Protein AF-A0A968T607-F1 (afdb_monomer_lite)

Foldseek 3Di:
DDDQPQDDPPDDDDDPPPPPAPRDGADPVQQCCLCRCVVPVPDPGSHHNNVVPDDDDDADALQLKFAADDAQDWDDAPNDTDGDDSVQRSQQADALQVLLLVLVVVCVVDVVQCVPVPVVSSVVSSCNHGIDRVVVVVVDDAAQQAPVGSNWHWDDDPLEIETHDQLYWGWAFLDPDRDDPPPPHAREHQWWHDQVCQLPPSRYSQHGAGHADQFPPHSNVVSVLVVLPDPSNLRRQAYEYEHAADCWFQFDRDLNASAFKWKWWWWADPNDIDIDIDTPPDHSVCCVPPPNVRSVVVTTRIITIARANVRRRCVPPVVVSCVVSQHQEYEYERRLKWWWFDDPNHIYTYQHVALAAQDGWAQDPVRDIDAHDPSNVNLVVLLPDPNRPYPCLSPPRGGTSVPTDIDFFDAAACCCPPVVVVDGDRMDGHNQKHKDWDQDSVQQKIWMWIDGNVCNVDDIDTGHMDGTWGWKAWPDDQADDADEAQDKDKDATAIDTPPGWFKDWPDWDDQPQWDAGRRRITIGHHHDFDKTWTKMWIGPPRPDTDIHIHIHGYDHDPPPDPPDD

pLDDT: mean 85.96, std 15.02, range [25.03, 98.62]

Radius of gyration: 29.86 Å; chains: 1; bounding box: 103×59×88 Å

Structure (mmCIF, N/CA/C/O backbone):
data_AF-A0A968T607-F1
#
_entry.id   AF-A0A968T607-F1
#
loop_
_atom_site.group_PDB
_atom_site.id
_atom_site.type_symbol
_atom_site.label_atom_id
_atom_site.label_alt_id
_atom_site.label_comp_id
_atom_site.label_asym_id
_atom_site.label_entity_id
_atom_site.label_seq_id
_atom_site.pdbx_PDB_ins_code
_atom_site.Cartn_x
_atom_site.Cartn_y
_atom_site.Cartn_z
_atom_site.occupancy
_atom_site.B_iso_or_equiv
_atom_site.auth_seq_id
_atom_site.auth_comp_id
_atom_site.auth_asym_id
_atom_site.auth_atom_id
_atom_site.pdbx_PDB_model_num
ATOM 1 N N . MET A 1 1 ? -4.717 -10.203 -5.767 1.00 29.84 1 MET A N 1
ATOM 2 C CA . MET A 1 1 ? -3.403 -10.622 -6.306 1.00 29.84 1 MET A CA 1
ATOM 3 C C . MET A 1 1 ? -3.605 -11.667 -7.392 1.00 29.84 1 MET A C 1
ATOM 5 O O . MET A 1 1 ? -3.948 -12.802 -7.073 1.00 29.84 1 MET A O 1
ATOM 9 N N . VAL A 1 2 ? -3.420 -11.298 -8.662 1.00 25.03 2 VAL A N 1
ATOM 10 C CA . VAL A 1 2 ? -3.360 -12.258 -9.770 1.00 25.03 2 VAL A CA 1
ATOM 11 C C . VAL A 1 2 ? -1.890 -12.574 -10.032 1.00 25.03 2 VAL A C 1
ATOM 13 O O . VAL A 1 2 ? -1.210 -11.943 -10.828 1.00 25.03 2 VAL A O 1
ATOM 16 N N . ARG A 1 3 ? -1.388 -13.616 -9.372 1.00 30.88 3 ARG A N 1
ATOM 17 C CA . ARG A 1 3 ? -0.369 -14.464 -9.985 1.00 30.88 3 ARG A CA 1
ATOM 18 C C . ARG A 1 3 ? -0.919 -15.877 -9.989 1.00 30.88 3 ARG A C 1
ATOM 20 O O . ARG A 1 3 ? -0.942 -16.562 -8.972 1.00 30.88 3 ARG A O 1
ATOM 27 N N . SER A 1 4 ? -1.316 -16.320 -11.183 1.00 29.36 4 SER A N 1
ATOM 28 C CA . SER A 1 4 ? -1.053 -17.699 -11.573 1.00 29.36 4 SER A CA 1
ATOM 29 C C . SER A 1 4 ? 0.402 -17.951 -11.217 1.00 29.36 4 SER A C 1
ATOM 31 O O . SER A 1 4 ? 1.300 -17.241 -11.679 1.00 29.36 4 SER A O 1
ATOM 33 N N . LEU A 1 5 ? 0.640 -18.956 -10.385 1.00 33.62 5 LEU A N 1
ATOM 34 C CA . LEU A 1 5 ? 1.937 -19.594 -10.293 1.00 33.62 5 LEU A CA 1
ATOM 35 C C . LEU A 1 5 ? 2.417 -19.728 -11.785 1.00 33.62 5 LEU A C 1
ATOM 37 O O . LEU A 1 5 ? 1.663 -20.263 -12.595 1.00 33.62 5 LEU A O 1
ATOM 41 N N . ARG A 1 6 ? 3.603 -19.228 -12.196 1.00 35.88 6 ARG A N 1
ATOM 42 C CA . ARG A 1 6 ? 4.243 -19.493 -13.519 1.00 35.88 6 ARG A CA 1
ATOM 43 C C . ARG A 1 6 ? 5.500 -20.390 -13.453 1.00 35.88 6 ARG A C 1
ATOM 45 O O . ARG A 1 6 ? 6.348 -20.116 -12.607 1.00 35.88 6 ARG A O 1
ATOM 52 N N . PRO A 1 7 ? 5.644 -21.432 -14.303 1.00 30.81 7 PRO A N 1
ATOM 53 C CA . PRO A 1 7 ? 6.654 -22.486 -14.215 1.00 30.81 7 PRO A CA 1
ATOM 54 C C . PRO A 1 7 ? 7.932 -22.123 -14.964 1.00 30.81 7 PRO A C 1
ATOM 56 O O . PRO A 1 7 ? 8.036 -22.378 -16.155 1.00 30.81 7 PRO A O 1
ATOM 59 N N . ASP A 1 8 ? 8.927 -21.605 -14.254 1.00 31.36 8 ASP A N 1
ATOM 60 C CA . ASP A 1 8 ? 10.286 -21.476 -14.789 1.00 31.36 8 ASP A CA 1
ATOM 61 C C . ASP A 1 8 ? 11.364 -21.562 -13.696 1.00 31.36 8 ASP A C 1
ATOM 63 O O . ASP A 1 8 ? 12.337 -20.815 -13.662 1.00 31.36 8 ASP A O 1
ATOM 67 N N . LEU A 1 9 ? 11.243 -22.563 -12.823 1.00 35.50 9 LEU A N 1
ATOM 68 C CA . LEU A 1 9 ? 12.345 -23.001 -11.967 1.00 35.50 9 LEU A CA 1
ATOM 69 C C . LEU A 1 9 ? 12.848 -24.357 -12.454 1.00 35.50 9 LEU A C 1
ATOM 71 O O . LEU A 1 9 ? 12.684 -25.385 -11.802 1.00 35.50 9 LEU A O 1
ATOM 75 N N . ALA A 1 10 ? 13.506 -24.358 -13.613 1.00 28.97 10 ALA A N 1
ATOM 76 C CA . ALA A 1 10 ? 14.613 -25.285 -13.786 1.00 28.97 10 ALA A CA 1
ATOM 77 C C . ALA A 1 10 ? 15.692 -24.865 -12.771 1.00 28.97 10 ALA A C 1
ATOM 79 O O . ALA A 1 10 ? 16.461 -23.936 -13.030 1.00 28.97 10 ALA A O 1
ATOM 80 N N . GLY A 1 11 ? 15.662 -25.499 -11.593 1.00 36.22 11 GLY A N 1
ATOM 81 C CA . GLY A 1 11 ? 16.777 -25.504 -10.646 1.00 36.22 11 GLY A CA 1
ATOM 82 C C . GLY A 1 11 ? 16.642 -24.735 -9.328 1.00 36.22 11 GLY A C 1
ATOM 83 O O . GLY A 1 11 ? 17.678 -24.299 -8.841 1.00 36.22 11 GLY A O 1
ATOM 84 N N . GLU A 1 12 ? 15.463 -24.594 -8.706 1.00 33.41 12 GLU A N 1
ATOM 85 C CA . GLU A 1 12 ? 15.439 -24.204 -7.279 1.00 33.41 12 GLU A CA 1
ATOM 86 C C . GLU A 1 12 ? 15.572 -25.418 -6.341 1.00 33.41 12 GLU A C 1
ATOM 88 O O . GLU A 1 12 ? 15.037 -26.493 -6.640 1.00 33.41 12 GLU A O 1
ATOM 93 N N . PRO A 1 13 ? 16.303 -25.278 -5.219 1.00 31.61 13 PRO A N 1
ATOM 94 C CA . PRO A 1 13 ? 16.630 -26.370 -4.316 1.00 31.61 13 PRO A CA 1
ATOM 95 C C . PRO A 1 13 ? 15.407 -26.715 -3.469 1.00 31.61 13 PRO A C 1
ATOM 97 O O . PRO A 1 13 ? 14.919 -25.899 -2.694 1.00 31.61 13 PRO A O 1
ATOM 100 N N . GLY A 1 14 ? 14.918 -27.943 -3.599 1.00 35.34 14 GLY A N 1
ATOM 101 C CA . GLY A 1 14 ? 13.749 -28.376 -2.844 1.00 35.34 14 GLY A CA 1
ATOM 102 C C . GLY A 1 14 ? 13.061 -29.567 -3.480 1.00 35.34 14 GLY A C 1
ATOM 103 O O . GLY A 1 14 ? 11.925 -29.454 -3.927 1.00 35.34 14 GLY A O 1
ATOM 104 N N . ASP A 1 15 ? 13.773 -30.695 -3.453 1.00 38.53 15 ASP A N 1
ATOM 105 C CA . ASP A 1 15 ? 13.220 -32.047 -3.514 1.00 38.53 15 ASP A CA 1
ATOM 106 C C . ASP A 1 15 ? 12.751 -32.583 -4.895 1.00 38.53 15 ASP A C 1
ATOM 108 O O . ASP A 1 15 ? 11.680 -32.273 -5.414 1.00 38.53 15 ASP A O 1
ATOM 112 N N . GLY A 1 16 ? 13.549 -33.515 -5.437 1.00 37.28 16 GLY A N 1
ATOM 113 C CA . GLY A 1 16 ? 13.241 -34.356 -6.601 1.00 37.28 16 GLY A CA 1
ATOM 114 C C . GLY A 1 16 ? 12.185 -35.451 -6.372 1.00 37.28 16 GLY A C 1
ATOM 115 O O . GLY A 1 16 ? 12.131 -36.398 -7.154 1.00 37.28 16 GLY A O 1
ATOM 116 N N . THR A 1 17 ? 11.366 -35.359 -5.321 1.00 37.22 17 THR A N 1
ATOM 117 C CA . THR A 1 17 ? 10.239 -36.257 -5.023 1.00 37.22 17 THR A CA 1
ATOM 118 C C . THR A 1 17 ? 8.874 -35.641 -5.340 1.00 37.22 17 THR A C 1
ATOM 120 O O . THR A 1 17 ? 7.856 -36.333 -5.254 1.00 37.22 17 THR A O 1
ATOM 123 N N . ARG A 1 18 ? 8.818 -34.375 -5.787 1.00 43.75 18 ARG A N 1
ATOM 124 C CA . ARG A 1 18 ? 7.569 -33.792 -6.300 1.00 43.75 18 ARG A CA 1
ATOM 125 C C . ARG A 1 18 ? 7.134 -34.542 -7.572 1.00 43.75 18 ARG A C 1
ATOM 127 O O . ARG A 1 18 ? 7.951 -34.706 -8.480 1.00 43.75 18 ARG A O 1
ATOM 134 N N . PRO A 1 19 ? 5.869 -34.991 -7.682 1.00 40.38 19 PRO A N 1
ATOM 135 C CA . PRO A 1 19 ? 5.373 -35.574 -8.922 1.00 40.38 19 PRO A CA 1
ATOM 136 C C . PRO A 1 19 ? 5.531 -34.571 -10.070 1.00 40.38 19 PRO A C 1
ATOM 138 O O . PRO A 1 19 ? 5.229 -33.387 -9.911 1.00 40.38 19 PRO A O 1
ATOM 141 N N . LEU A 1 20 ? 6.005 -35.045 -11.225 1.00 41.53 20 LEU A N 1
ATOM 142 C CA . LEU A 1 20 ? 6.021 -34.283 -12.473 1.00 41.53 20 LEU A CA 1
ATOM 143 C C . LEU A 1 20 ? 4.572 -34.060 -12.928 1.00 41.53 20 LEU A C 1
ATOM 145 O O . LEU A 1 20 ? 4.046 -34.814 -13.743 1.00 41.53 20 LEU A O 1
ATOM 149 N N . TYR A 1 21 ? 3.899 -33.059 -12.369 1.00 47.34 21 TYR A N 1
ATOM 150 C CA . TYR A 1 21 ? 2.636 -32.580 -12.922 1.00 47.34 21 TYR A CA 1
ATOM 151 C C . TYR A 1 21 ? 2.928 -31.848 -14.240 1.00 47.34 21 TYR A C 1
ATOM 153 O O . TYR A 1 21 ? 3.997 -31.233 -14.359 1.00 47.34 21 TYR A O 1
ATOM 161 N N . PRO A 1 22 ? 2.034 -31.907 -15.246 1.00 43.34 22 PRO A N 1
ATOM 162 C CA . PRO A 1 22 ? 2.190 -31.085 -16.440 1.00 43.34 22 PRO A CA 1
ATOM 163 C C . PRO A 1 22 ? 2.416 -29.633 -16.012 1.00 43.34 22 PRO A C 1
ATOM 165 O O . PRO A 1 22 ? 1.826 -29.169 -15.038 1.00 43.34 22 PRO A O 1
ATOM 168 N N . GLY A 1 23 ? 3.300 -28.916 -16.712 1.00 45.03 23 GLY A N 1
ATOM 169 C CA . GLY A 1 23 ? 3.686 -27.530 -16.406 1.00 45.03 23 GLY A CA 1
ATOM 170 C C . GLY A 1 23 ? 2.541 -26.505 -16.458 1.00 45.03 23 GLY A C 1
ATOM 171 O O . GLY A 1 23 ? 2.789 -25.309 -16.523 1.00 45.03 23 GLY A O 1
ATOM 172 N N . THR A 1 24 ? 1.289 -26.945 -16.454 1.00 47.34 24 THR A N 1
ATOM 173 C CA . THR A 1 24 ? 0.078 -26.142 -16.374 1.00 47.34 24 THR A CA 1
ATOM 174 C C . THR A 1 24 ? -0.275 -25.935 -14.907 1.00 47.34 24 THR A C 1
ATOM 176 O O . THR A 1 24 ? -0.816 -26.804 -14.222 1.00 47.34 24 THR A O 1
ATOM 179 N N . ARG A 1 25 ? 0.123 -24.771 -14.404 1.00 54.94 25 ARG A N 1
ATOM 180 C CA . ARG A 1 25 ? -0.158 -24.325 -13.043 1.00 54.94 25 ARG A CA 1
ATOM 181 C C . ARG A 1 25 ? -1.608 -23.853 -12.904 1.00 54.94 25 ARG A C 1
ATOM 183 O O . ARG A 1 25 ? -2.248 -23.581 -13.924 1.00 54.94 25 ARG A O 1
ATOM 190 N N . PRO A 1 26 ? -2.115 -23.706 -11.665 1.00 57.00 26 PRO A N 1
ATOM 191 C CA . PRO A 1 26 ? -3.506 -23.380 -11.485 1.00 57.00 26 PRO A CA 1
ATOM 192 C C . PRO A 1 26 ? -3.903 -22.030 -12.053 1.00 57.00 26 PRO A C 1
ATOM 194 O O . PRO A 1 26 ? -3.500 -20.986 -11.544 1.00 57.00 26 PRO A O 1
ATOM 197 N N . ALA A 1 27 ? -4.709 -22.060 -13.118 1.00 63.91 27 ALA A N 1
ATOM 198 C CA . ALA A 1 27 ? -5.353 -20.870 -13.637 1.00 63.91 27 ALA A CA 1
ATOM 199 C C . ALA A 1 27 ? -6.160 -20.226 -12.498 1.00 63.91 27 ALA A C 1
ATOM 201 O O . ALA A 1 27 ? -6.890 -20.911 -11.769 1.00 63.91 27 ALA A O 1
ATOM 202 N N . PHE A 1 28 ? -5.989 -18.912 -12.335 1.00 74.38 28 PHE A N 1
ATOM 203 C CA . PHE A 1 28 ? -6.509 -18.144 -11.201 1.00 74.38 28 PHE A CA 1
ATOM 204 C C . PHE A 1 28 ? -8.009 -18.389 -10.975 1.00 74.38 28 PHE A C 1
ATOM 206 O O . PHE A 1 28 ? -8.411 -18.815 -9.893 1.00 74.38 28 PHE A O 1
ATOM 213 N N . PHE A 1 29 ? -8.825 -18.215 -12.019 1.00 80.69 29 PHE A N 1
ATOM 214 C CA . PHE A 1 29 ? -10.278 -18.370 -11.924 1.00 80.69 29 PHE A CA 1
ATOM 215 C C . PHE A 1 29 ? -10.718 -19.807 -11.602 1.00 80.69 29 PHE A C 1
ATOM 217 O O . PHE A 1 29 ? -11.399 -19.977 -10.594 1.00 80.69 29 PHE A O 1
ATOM 224 N N . PRO A 1 30 ? -10.282 -20.857 -12.327 1.00 80.81 30 PRO A N 1
ATOM 225 C CA . PRO A 1 30 ? -10.616 -22.238 -11.966 1.00 80.81 30 PRO A CA 1
ATOM 226 C C . PRO A 1 30 ? -10.260 -22.616 -10.522 1.00 80.81 30 PRO A C 1
ATOM 228 O O . PRO A 1 30 ? -11.023 -23.318 -9.858 1.00 80.81 30 PRO A O 1
ATOM 231 N N . SER A 1 31 ? -9.133 -22.105 -10.013 1.00 82.62 31 SER A N 1
ATOM 232 C CA . SER A 1 31 ? -8.699 -22.324 -8.626 1.00 82.62 31 SER A CA 1
ATOM 233 C C . SER A 1 31 ? -9.641 -21.671 -7.619 1.00 82.62 31 SER A C 1
ATOM 235 O O . SER A 1 31 ? -10.010 -22.300 -6.632 1.00 82.62 31 SER A O 1
ATOM 237 N N . MET A 1 32 ? -10.056 -20.431 -7.882 1.00 86.69 32 MET A N 1
ATOM 238 C CA . MET A 1 32 ? -10.972 -19.662 -7.032 1.00 86.69 32 MET A CA 1
ATOM 239 C C . MET A 1 32 ? -12.451 -20.038 -7.224 1.00 86.69 32 MET A C 1
ATOM 241 O O . MET A 1 32 ? -13.306 -19.563 -6.478 1.00 86.69 32 MET A O 1
ATOM 245 N N . GLN A 1 33 ? -12.771 -20.865 -8.221 1.00 88.12 33 GLN A N 1
ATOM 246 C CA . GLN A 1 33 ? -14.106 -21.430 -8.425 1.00 88.12 33 GLN A CA 1
ATOM 247 C C . GLN A 1 33 ? -14.272 -22.808 -7.779 1.00 88.12 33 GLN A C 1
ATOM 249 O O . GLN A 1 33 ? -15.402 -23.279 -7.685 1.00 88.12 33 GLN A O 1
ATOM 254 N N . GLY A 1 34 ? -13.186 -23.454 -7.337 1.00 87.50 34 GLY A N 1
ATOM 255 C CA . GLY A 1 34 ? -13.231 -24.834 -6.846 1.00 87.50 34 GLY A CA 1
ATOM 256 C C . GLY A 1 34 ? -13.350 -25.892 -7.948 1.00 87.50 34 GLY A C 1
ATOM 257 O O . GLY A 1 34 ? -13.681 -27.038 -7.651 1.00 87.50 34 GLY A O 1
ATOM 258 N N . ASN A 1 35 ? -13.055 -25.521 -9.198 1.00 87.25 35 ASN A N 1
ATOM 259 C CA . ASN A 1 35 ? -13.256 -26.360 -10.382 1.00 87.25 35 ASN A CA 1
ATOM 260 C C . ASN A 1 35 ? -11.935 -26.731 -11.072 1.00 87.25 35 ASN A C 1
ATOM 262 O O . ASN A 1 35 ? -11.908 -27.097 -12.245 1.00 87.25 35 ASN A O 1
ATOM 266 N N . TYR A 1 36 ? -10.806 -26.638 -10.371 1.00 80.69 36 TYR A N 1
ATOM 267 C CA . TYR A 1 36 ? -9.493 -26.851 -10.971 1.00 80.69 36 TYR A CA 1
ATOM 268 C C . TYR A 1 36 ? -9.324 -28.259 -11.561 1.00 80.69 36 TYR A C 1
ATOM 270 O O . TYR A 1 36 ? -8.801 -28.413 -12.665 1.00 80.69 36 TYR A O 1
ATOM 278 N N . GLN A 1 37 ? -9.852 -29.276 -10.876 1.00 82.88 37 GLN A N 1
ATOM 279 C CA . GLN A 1 37 ? -9.828 -30.661 -11.355 1.00 82.88 37 GLN A CA 1
ATOM 280 C C . GLN A 1 37 ? -10.706 -30.909 -12.591 1.00 82.88 37 GLN A C 1
ATOM 282 O O . GLN A 1 37 ? -10.538 -31.934 -13.242 1.00 82.88 37 GLN A O 1
ATOM 287 N N . GLU A 1 38 ? -11.612 -29.996 -12.962 1.00 84.50 38 GLU A N 1
ATOM 288 C CA . GLU A 1 38 ? -12.343 -30.110 -14.234 1.00 84.50 38 GLU A CA 1
ATOM 289 C C . GLU A 1 38 ? -11.416 -29.874 -15.435 1.00 84.50 38 GLU A C 1
ATOM 291 O O . GLU A 1 38 ? -11.602 -30.478 -16.490 1.00 84.50 38 GLU A O 1
ATOM 296 N N . LEU A 1 39 ? -10.402 -29.017 -15.265 1.00 76.06 39 LEU A N 1
ATOM 297 C CA . LEU A 1 39 ? -9.395 -28.723 -16.286 1.00 76.06 39 LEU A CA 1
ATOM 298 C C . LEU A 1 39 ? -8.172 -29.640 -16.175 1.00 76.06 39 LEU A C 1
ATOM 300 O O . LEU A 1 39 ? -7.596 -30.005 -17.197 1.00 76.06 39 LEU A O 1
ATOM 304 N N . PHE A 1 40 ? -7.799 -30.014 -14.946 1.00 75.00 40 PHE A N 1
ATOM 305 C CA . PHE A 1 40 ? -6.619 -30.830 -14.641 1.00 75.00 40 PHE A CA 1
ATOM 306 C C . PHE A 1 40 ? -6.959 -31.934 -13.620 1.00 75.00 40 PHE A C 1
ATOM 308 O O . PHE A 1 40 ? -6.633 -31.800 -12.435 1.00 75.00 40 PHE A O 1
ATOM 315 N N . PRO A 1 41 ? -7.638 -33.023 -14.041 1.00 79.38 41 PRO A N 1
ATOM 316 C CA . PRO A 1 41 ? -8.125 -34.084 -13.146 1.00 79.38 41 PRO A CA 1
ATOM 317 C C . PRO A 1 41 ? -7.037 -34.787 -12.325 1.00 79.38 41 PRO A C 1
ATOM 319 O O . PRO A 1 41 ? -7.312 -35.352 -11.270 1.00 79.38 41 PRO A O 1
ATOM 322 N N . GLU A 1 42 ? -5.801 -34.778 -12.815 1.00 73.31 42 GLU A N 1
ATOM 323 C CA . GLU A 1 42 ? -4.624 -35.351 -12.167 1.00 73.31 42 GLU A CA 1
ATOM 324 C C . GLU A 1 42 ? -4.088 -34.508 -11.004 1.00 73.31 42 GLU A C 1
ATOM 326 O O . GLU A 1 42 ? -3.256 -34.989 -10.230 1.00 73.31 42 GLU A O 1
ATOM 331 N N . PHE A 1 43 ? -4.526 -33.253 -10.874 1.00 70.50 43 PHE A N 1
ATOM 332 C CA . PHE A 1 43 ? -4.032 -32.368 -9.831 1.00 70.50 43 PHE A CA 1
ATOM 333 C C . PHE A 1 43 ? -4.669 -32.716 -8.477 1.00 70.50 43 PHE A C 1
ATOM 335 O O . PHE A 1 43 ? -5.883 -32.900 -8.399 1.00 70.50 43 PHE A O 1
ATOM 342 N N . PRO A 1 44 ? -3.905 -32.766 -7.370 1.00 69.69 44 PRO A N 1
ATOM 343 C CA . PRO A 1 44 ? -4.418 -33.227 -6.075 1.00 69.69 44 PRO A CA 1
ATOM 344 C C . PRO A 1 44 ? -5.391 -32.248 -5.396 1.00 69.69 44 PRO A C 1
ATOM 346 O O . PRO A 1 44 ? -5.974 -32.584 -4.368 1.00 69.69 44 PRO A O 1
ATOM 349 N N . TYR A 1 45 ? -5.560 -31.042 -5.944 1.00 71.88 45 TYR A N 1
ATOM 350 C CA . TYR A 1 45 ? -6.360 -29.967 -5.365 1.00 71.88 45 TYR A CA 1
ATOM 351 C C . TYR A 1 45 ? -7.439 -29.488 -6.339 1.00 71.88 45 TYR A C 1
ATOM 353 O O . TYR A 1 45 ? -7.151 -29.202 -7.499 1.00 71.88 45 TYR A O 1
ATOM 361 N N . THR A 1 46 ? -8.674 -29.363 -5.854 1.00 77.12 46 THR A N 1
ATOM 362 C CA . THR A 1 46 ? -9.832 -28.889 -6.629 1.00 77.12 46 THR A CA 1
ATOM 363 C C . THR A 1 46 ? -9.912 -27.372 -6.748 1.00 77.12 46 THR A C 1
ATOM 365 O O . THR A 1 46 ? -10.633 -26.885 -7.607 1.00 77.12 46 THR A O 1
ATOM 368 N N . GLY A 1 47 ? -9.207 -26.602 -5.919 1.00 80.56 47 GLY A N 1
ATOM 369 C CA . GLY A 1 47 ? -9.525 -25.184 -5.731 1.00 80.56 47 GLY A CA 1
ATOM 370 C C . GLY A 1 47 ? -10.435 -24.949 -4.524 1.00 80.56 47 GLY A C 1
ATOM 371 O O . GLY A 1 47 ? -10.953 -25.894 -3.924 1.00 80.56 47 GLY A O 1
ATOM 372 N N . GLY A 1 48 ? -10.646 -23.679 -4.191 1.00 84.12 48 GLY A N 1
ATOM 373 C CA . GLY A 1 48 ? -11.647 -23.227 -3.228 1.00 84.12 48 GLY A CA 1
ATOM 374 C C . GLY A 1 48 ? -12.729 -22.437 -3.953 1.00 84.12 48 GLY A C 1
ATOM 375 O O . GLY A 1 48 ? -12.401 -21.627 -4.808 1.00 84.12 48 GLY A O 1
ATOM 376 N N . ALA A 1 49 ? -14.001 -22.650 -3.617 1.00 88.12 49 ALA A N 1
ATOM 377 C CA . ALA A 1 49 ? -15.144 -21.958 -4.227 1.00 88.12 49 ALA A CA 1
ATOM 378 C C . ALA A 1 49 ? -15.310 -20.510 -3.708 1.00 88.12 49 ALA A C 1
ATOM 380 O O . ALA A 1 49 ? -16.369 -20.117 -3.225 1.00 88.12 49 ALA A O 1
ATOM 381 N N . ILE A 1 50 ? -14.235 -19.722 -3.734 1.00 88.12 50 ILE A N 1
ATOM 382 C CA . ILE A 1 50 ? -14.188 -18.367 -3.172 1.00 88.12 50 ILE A CA 1
ATOM 383 C C . ILE A 1 50 ? -15.073 -17.414 -3.981 1.00 88.12 50 ILE A C 1
ATOM 385 O O . ILE A 1 50 ? -15.846 -16.654 -3.400 1.00 88.12 50 ILE A O 1
ATOM 389 N N . LEU A 1 51 ? -15.023 -17.491 -5.313 1.00 85.75 51 LEU A N 1
ATOM 390 C CA . LEU A 1 51 ? -15.756 -16.589 -6.214 1.00 85.75 51 LEU A CA 1
ATOM 391 C C . LEU A 1 51 ? -17.279 -16.687 -6.079 1.00 85.75 51 LEU A C 1
ATOM 393 O O . LEU A 1 51 ? -17.996 -15.752 -6.420 1.00 85.75 51 LEU A O 1
ATOM 397 N N . GLN A 1 52 ? -17.783 -17.814 -5.585 1.00 90.38 52 GLN A N 1
ATOM 398 C CA . GLN A 1 52 ? -19.207 -18.041 -5.352 1.00 90.38 52 GLN A CA 1
ATOM 399 C C . GLN A 1 52 ? -19.690 -17.459 -4.018 1.00 90.38 52 GLN A C 1
ATOM 401 O O . GLN A 1 52 ? -20.897 -17.372 -3.787 1.00 90.38 52 GLN A O 1
ATOM 406 N N . HIS A 1 53 ? -18.766 -17.092 -3.130 1.00 88.75 53 HIS A N 1
ATOM 407 C CA . HIS A 1 53 ? -19.067 -16.731 -1.748 1.00 88.75 53 HIS A CA 1
ATOM 408 C C . HIS A 1 53 ? -18.534 -15.359 -1.334 1.00 88.75 53 HIS A C 1
ATOM 410 O O . HIS A 1 53 ? -18.969 -14.844 -0.305 1.00 88.75 53 HIS A O 1
ATOM 416 N N . ALA A 1 54 ? -17.642 -14.751 -2.116 1.00 86.06 54 ALA A N 1
ATOM 417 C CA . ALA A 1 54 ? -17.066 -13.454 -1.802 1.00 86.06 54 ALA A CA 1
ATOM 418 C C . ALA A 1 54 ? -16.837 -12.603 -3.062 1.00 86.06 54 ALA A C 1
ATOM 420 O O . ALA A 1 54 ? -16.376 -13.129 -4.080 1.00 86.06 54 ALA A O 1
ATOM 421 N N . PRO A 1 55 ? -17.104 -11.283 -2.999 1.00 83.88 55 PRO A N 1
ATOM 422 C CA . PRO A 1 55 ? -16.577 -10.359 -3.989 1.00 83.88 55 PRO A CA 1
ATOM 423 C C . PRO A 1 55 ? -15.049 -10.323 -3.892 1.00 83.88 55 PRO A C 1
ATOM 425 O O . PRO A 1 55 ? -14.468 -10.489 -2.817 1.00 83.88 55 PRO A O 1
ATOM 428 N N . LEU A 1 56 ? -14.401 -10.079 -5.023 1.00 84.94 56 LEU A N 1
ATOM 429 C CA . LEU A 1 56 ? -12.962 -9.882 -5.096 1.00 84.94 56 LEU A CA 1
ATOM 430 C C . LEU A 1 56 ? -12.669 -8.420 -5.423 1.00 84.94 56 LEU A C 1
ATOM 432 O O . LEU A 1 56 ? -13.301 -7.832 -6.298 1.00 84.94 56 LEU A O 1
ATOM 436 N N . PHE A 1 57 ? -11.683 -7.868 -4.725 1.00 84.75 57 PHE A N 1
ATOM 437 C CA . PHE A 1 57 ? -11.203 -6.510 -4.928 1.00 84.75 57 PHE A CA 1
ATOM 438 C C . PHE A 1 57 ? -9.764 -6.571 -5.436 1.00 84.75 57 PHE A C 1
ATOM 440 O O . PHE A 1 57 ? -8.884 -7.128 -4.771 1.00 84.75 57 PHE A O 1
ATOM 447 N N . GLY A 1 58 ? -9.552 -6.076 -6.654 1.00 84.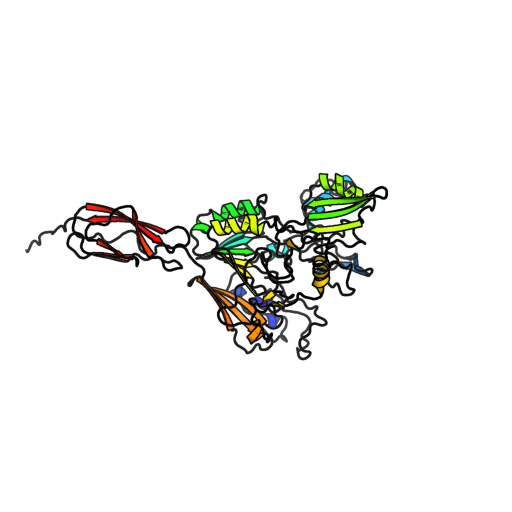06 58 GLY A N 1
ATOM 448 C CA . GLY A 1 58 ? -8.244 -5.971 -7.278 1.00 84.06 58 GLY A CA 1
ATOM 449 C C . GLY A 1 58 ? -7.555 -4.661 -6.911 1.00 84.06 58 GLY A C 1
ATOM 450 O O . GLY A 1 58 ? -8.200 -3.680 -6.543 1.00 84.06 58 GLY A O 1
ATOM 451 N N . THR A 1 59 ? -6.231 -4.659 -7.031 1.00 88.62 59 THR A N 1
ATOM 452 C CA . THR A 1 59 ? -5.422 -3.440 -7.105 1.00 88.62 59 THR A CA 1
ATOM 453 C C . THR A 1 59 ? -4.505 -3.587 -8.310 1.00 88.62 59 THR A C 1
ATOM 455 O O . THR A 1 59 ? -4.077 -4.704 -8.625 1.00 88.62 59 THR A O 1
ATOM 458 N N . ILE A 1 60 ? -4.229 -2.489 -9.013 1.00 90.81 60 ILE A N 1
ATOM 459 C CA . ILE A 1 60 ? -3.309 -2.526 -10.149 1.00 90.81 60 ILE A CA 1
ATOM 460 C C . ILE A 1 60 ? -1.889 -2.699 -9.617 1.00 90.81 60 ILE A C 1
ATOM 462 O O . ILE A 1 60 ? -1.406 -1.926 -8.784 1.00 90.81 60 ILE A O 1
ATOM 466 N N . GLY A 1 61 ? -1.221 -3.731 -10.116 1.00 89.00 61 GLY A N 1
ATOM 467 C CA . GLY A 1 61 ? 0.168 -4.029 -9.844 1.00 89.00 61 GLY A CA 1
ATOM 468 C C . GLY A 1 61 ? 1.014 -4.050 -11.106 1.00 89.00 61 GLY A C 1
ATOM 469 O O . GLY A 1 61 ? 0.581 -3.737 -12.213 1.00 89.00 61 GLY A O 1
ATOM 470 N N . ASN A 1 62 ? 2.271 -4.447 -10.937 1.00 83.25 62 ASN A N 1
ATOM 471 C CA . ASN A 1 62 ? 3.225 -4.522 -12.038 1.00 83.25 62 ASN A CA 1
ATOM 472 C C . ASN A 1 62 ? 2.910 -5.636 -13.054 1.00 83.25 62 ASN A C 1
ATOM 474 O O . ASN A 1 62 ? 3.498 -5.646 -14.128 1.00 83.25 62 ASN A O 1
ATOM 478 N N . HIS A 1 63 ? 2.024 -6.577 -12.713 1.00 79.62 63 HIS A N 1
ATOM 479 C CA . HIS A 1 63 ? 1.616 -7.686 -13.583 1.00 79.62 63 HIS A CA 1
ATOM 480 C C . HIS A 1 63 ? 0.298 -7.425 -14.312 1.00 79.62 63 HIS A C 1
ATOM 482 O O . HIS A 1 63 ? -0.012 -8.097 -15.286 1.00 79.62 63 HIS A O 1
ATOM 488 N N . GLU A 1 64 ? -0.451 -6.427 -13.863 1.00 84.19 64 GLU A N 1
ATOM 489 C CA . GLU A 1 64 ? -1.696 -5.946 -14.454 1.00 84.19 64 GLU A CA 1
ATOM 490 C C . GLU A 1 64 ? -1.442 -4.845 -15.502 1.00 84.19 64 GLU A C 1
ATOM 492 O O . GLU A 1 64 ? -2.383 -4.245 -16.017 1.00 84.19 64 GLU A O 1
ATOM 497 N N . SER A 1 65 ? -0.163 -4.586 -15.796 1.00 86.00 65 SER A N 1
ATOM 498 C CA . SER A 1 65 ? 0.334 -3.442 -16.564 1.00 86.00 65 SER A CA 1
ATOM 499 C C . SER A 1 65 ? 1.253 -3.885 -17.712 1.00 86.00 65 SER A C 1
ATOM 501 O O . SER A 1 65 ? 2.434 -3.513 -17.722 1.00 86.00 65 SER A O 1
ATOM 503 N N . PRO A 1 66 ? 0.786 -4.737 -18.647 1.00 85.06 66 PRO A N 1
ATOM 504 C CA . PRO A 1 66 ? 1.617 -5.193 -19.753 1.00 85.06 66 PRO A CA 1
ATOM 505 C C . PRO A 1 66 ? 2.194 -4.002 -20.526 1.00 85.06 66 PRO A C 1
ATOM 507 O O . PRO A 1 66 ? 1.529 -2.990 -20.755 1.00 85.06 66 PRO A O 1
ATOM 510 N N . GLY A 1 67 ? 3.467 -4.129 -20.895 1.00 87.06 67 GLY A N 1
ATOM 511 C CA . GLY A 1 67 ? 4.195 -3.138 -21.670 1.00 87.06 67 GLY A CA 1
ATOM 512 C C . GLY A 1 67 ? 3.874 -3.196 -23.161 1.00 87.06 67 GLY A C 1
ATOM 513 O O . GLY A 1 67 ? 2.771 -3.526 -23.591 1.00 87.06 67 GLY A O 1
ATOM 514 N N . ARG A 1 68 ? 4.872 -2.876 -23.982 1.00 87.12 68 ARG A N 1
ATOM 515 C CA . ARG A 1 68 ? 4.688 -2.678 -25.425 1.00 87.12 68 ARG A CA 1
ATOM 516 C C . ARG A 1 68 ? 4.316 -3.971 -26.150 1.00 87.12 68 ARG A C 1
ATOM 518 O O . ARG A 1 68 ? 4.957 -5.005 -25.963 1.00 87.12 68 ARG A O 1
ATOM 525 N N . TRP A 1 69 ? 3.353 -3.898 -27.070 1.00 82.00 69 TRP A N 1
ATOM 526 C CA . TRP A 1 69 ? 2.983 -5.027 -27.928 1.00 82.00 69 TRP A CA 1
ATOM 527 C C . TRP A 1 69 ? 3.785 -5.019 -29.230 1.00 82.00 69 TRP A C 1
ATOM 529 O O . TRP A 1 69 ? 3.569 -4.192 -30.116 1.00 82.00 69 TRP A O 1
ATOM 539 N N . ARG A 1 70 ? 4.743 -5.946 -29.352 1.00 78.19 70 ARG A N 1
ATOM 540 C CA . ARG A 1 70 ? 5.677 -6.011 -30.492 1.00 78.19 70 ARG A CA 1
ATOM 541 C C . ARG A 1 70 ? 5.890 -7.446 -30.981 1.00 78.19 70 ARG A C 1
ATOM 543 O O . ARG A 1 70 ? 7.003 -7.964 -30.899 1.00 78.19 70 ARG A O 1
ATOM 550 N N . PRO A 1 71 ? 4.844 -8.127 -31.472 1.00 74.56 71 PRO A N 1
ATOM 551 C CA . PRO A 1 71 ? 4.935 -9.538 -31.823 1.00 74.56 71 PRO A CA 1
ATOM 552 C C . PRO A 1 71 ? 5.973 -9.759 -32.927 1.00 74.56 71 PRO A C 1
ATOM 554 O O . PRO A 1 71 ? 5.962 -9.074 -33.949 1.00 74.56 71 PRO A O 1
ATOM 557 N N . ASN A 1 72 ? 6.845 -10.750 -32.736 1.00 78.75 72 ASN A N 1
ATOM 558 C CA . ASN A 1 72 ? 7.928 -11.103 -33.661 1.00 78.75 72 ASN A CA 1
ATOM 559 C C . ASN A 1 72 ? 9.027 -10.038 -33.826 1.00 78.75 72 ASN A C 1
ATOM 561 O O . ASN A 1 72 ? 9.899 -10.205 -34.681 1.00 78.75 72 ASN A O 1
ATOM 565 N N . ALA A 1 73 ? 9.017 -8.959 -33.034 1.00 78.94 73 ALA A N 1
ATOM 566 C CA . ALA A 1 73 ? 10.121 -8.010 -33.039 1.00 78.94 73 ALA A CA 1
ATOM 567 C C . ALA A 1 73 ? 11.401 -8.709 -32.571 1.00 78.94 73 ALA A C 1
ATOM 569 O O . ALA A 1 73 ? 11.392 -9.441 -31.579 1.00 78.94 73 ALA A O 1
ATOM 570 N N . GLN A 1 74 ? 12.494 -8.487 -33.297 1.00 78.94 74 GLN A N 1
ATOM 571 C CA . GLN A 1 74 ? 13.802 -9.000 -32.918 1.00 78.94 74 GLN A CA 1
ATOM 572 C C . GLN A 1 74 ? 14.578 -7.932 -32.159 1.00 78.94 74 GLN A C 1
ATOM 574 O O . GLN A 1 74 ? 14.656 -6.790 -32.605 1.00 78.94 74 GLN A O 1
ATOM 579 N N . PHE A 1 75 ? 15.163 -8.314 -31.032 1.00 70.38 75 PHE A N 1
ATOM 580 C CA . PHE A 1 75 ? 16.034 -7.456 -30.233 1.00 70.38 75 PHE A CA 1
ATOM 581 C C . PHE A 1 75 ? 17.244 -8.257 -29.756 1.00 70.38 75 PHE A C 1
ATOM 583 O O . PHE A 1 75 ? 17.209 -9.488 -29.722 1.00 70.38 75 PHE A O 1
ATOM 590 N N . GLN A 1 76 ? 18.338 -7.573 -29.436 1.00 67.94 76 GLN A N 1
ATOM 591 C CA . GLN A 1 76 ? 19.513 -8.221 -28.858 1.00 67.94 76 GLN A CA 1
ATOM 592 C C . GLN A 1 76 ? 19.366 -8.248 -27.337 1.00 67.94 76 GLN A C 1
ATOM 594 O O . GLN A 1 76 ? 19.031 -7.236 -26.739 1.00 67.94 76 GLN A O 1
ATOM 599 N N . LEU A 1 77 ? 19.636 -9.390 -26.713 1.00 63.00 77 LEU A N 1
ATOM 600 C CA . LEU A 1 77 ? 19.843 -9.503 -25.272 1.00 63.00 77 LEU A CA 1
ATOM 601 C C . LEU A 1 77 ? 21.114 -10.309 -25.042 1.00 63.00 77 LEU A C 1
ATOM 603 O O . LEU A 1 77 ? 21.206 -11.438 -25.518 1.00 63.00 77 LEU A O 1
ATOM 607 N N . ASN A 1 78 ? 22.090 -9.741 -24.331 1.00 59.91 78 ASN A N 1
ATOM 608 C CA . ASN A 1 78 ? 23.361 -10.406 -24.015 1.00 59.91 78 ASN A CA 1
ATOM 609 C C . ASN A 1 78 ? 24.072 -10.978 -25.263 1.00 59.91 78 ASN A C 1
ATOM 611 O O . ASN A 1 78 ? 24.606 -12.083 -25.245 1.00 59.91 78 ASN A O 1
ATOM 615 N N . GLY A 1 79 ? 24.026 -10.251 -26.388 1.00 63.72 79 GLY A N 1
ATOM 616 C CA . GLY A 1 79 ? 24.612 -10.691 -27.663 1.00 63.72 79 GLY A CA 1
ATOM 617 C C . GLY A 1 79 ? 23.841 -11.803 -28.391 1.00 63.72 79 GLY A C 1
ATOM 618 O O . GLY A 1 79 ? 24.332 -12.325 -29.392 1.00 63.72 79 GLY A O 1
ATOM 619 N N . ILE A 1 80 ? 22.644 -12.162 -27.915 1.00 67.25 80 ILE A N 1
ATOM 620 C CA . ILE A 1 80 ? 21.751 -13.150 -28.525 1.00 67.25 80 ILE A CA 1
ATOM 621 C C . ILE A 1 80 ? 20.535 -12.434 -29.112 1.00 67.25 80 ILE A C 1
ATOM 623 O O . ILE A 1 80 ? 19.880 -11.630 -28.453 1.00 67.25 80 ILE A O 1
ATOM 627 N N . THR A 1 81 ? 20.186 -12.773 -30.353 1.00 76.75 81 THR A N 1
ATOM 628 C CA . THR A 1 81 ? 18.952 -12.278 -30.974 1.00 76.75 81 THR A CA 1
ATOM 629 C C . THR A 1 81 ? 17.751 -13.007 -30.386 1.00 76.75 81 THR A C 1
ATOM 631 O O . THR A 1 81 ? 17.598 -14.214 -30.573 1.00 76.75 81 THR A O 1
ATOM 634 N N . GLN A 1 82 ? 16.883 -12.269 -29.708 1.00 74.25 82 GLN A N 1
ATOM 635 C CA . GLN A 1 82 ? 15.618 -12.758 -29.184 1.00 74.25 82 GLN A CA 1
ATOM 636 C C . GLN A 1 82 ? 14.453 -12.306 -30.050 1.00 74.25 82 GLN A C 1
ATOM 638 O O . GLN A 1 82 ? 14.528 -11.295 -30.742 1.00 74.25 82 GLN A O 1
ATOM 643 N N . THR A 1 83 ? 13.369 -13.078 -30.012 1.00 79.25 83 THR A N 1
ATOM 644 C CA . THR A 1 83 ? 12.104 -12.733 -30.664 1.00 79.25 83 THR A CA 1
ATOM 645 C C . THR A 1 83 ? 11.072 -12.455 -29.585 1.00 79.25 83 THR A C 1
ATOM 647 O O . THR A 1 83 ? 10.818 -13.314 -28.744 1.00 79.25 83 THR A O 1
ATOM 650 N N . ALA A 1 84 ? 10.484 -11.263 -29.613 1.00 74.25 84 ALA A N 1
ATOM 651 C CA . ALA A 1 84 ? 9.460 -10.859 -28.666 1.00 74.25 84 ALA A CA 1
ATOM 652 C C . ALA A 1 84 ? 8.215 -11.753 -28.787 1.00 74.25 84 ALA A C 1
ATOM 654 O O . ALA A 1 84 ? 7.600 -11.884 -29.852 1.00 74.25 84 ALA A O 1
ATOM 655 N N . THR A 1 85 ? 7.860 -12.351 -27.657 1.00 73.06 85 THR A N 1
ATOM 656 C CA . THR A 1 85 ? 6.609 -13.063 -27.387 1.00 73.06 85 THR A CA 1
ATOM 657 C C . THR A 1 85 ? 5.770 -12.250 -26.400 1.00 73.06 85 THR A C 1
ATOM 659 O O . THR A 1 85 ? 6.225 -11.237 -25.865 1.00 73.06 85 THR A O 1
ATOM 662 N N . ILE A 1 86 ? 4.552 -12.712 -26.117 1.00 71.12 86 ILE A N 1
ATOM 663 C CA . ILE A 1 86 ? 3.694 -12.111 -25.087 1.00 71.12 86 ILE A CA 1
ATOM 664 C C . ILE A 1 86 ? 4.358 -12.080 -23.697 1.00 71.12 86 ILE A C 1
ATOM 666 O O . ILE A 1 86 ? 4.120 -11.155 -22.932 1.00 71.12 86 ILE A O 1
ATOM 670 N N . ASP A 1 87 ? 5.260 -13.020 -23.394 1.00 69.88 87 ASP A N 1
ATOM 671 C CA . ASP A 1 87 ? 5.923 -13.101 -22.084 1.00 69.88 87 ASP A CA 1
ATOM 672 C C . ASP A 1 87 ? 6.915 -11.957 -21.835 1.00 69.88 87 ASP A C 1
ATOM 674 O O . ASP A 1 87 ? 7.273 -11.682 -20.690 1.00 69.88 87 ASP A O 1
ATOM 678 N N . PHE A 1 88 ? 7.350 -11.268 -22.893 1.00 72.31 88 PHE A N 1
ATOM 679 C CA . PHE A 1 88 ? 8.250 -10.123 -22.773 1.00 72.31 88 PHE A CA 1
ATOM 680 C C . PHE A 1 88 ? 7.523 -8.822 -22.434 1.00 72.31 88 PHE A C 1
ATOM 682 O O . PHE A 1 88 ? 8.162 -7.903 -21.921 1.00 72.31 88 PHE A O 1
ATOM 689 N N . MET A 1 89 ? 6.210 -8.737 -22.680 1.00 78.38 89 MET A N 1
ATOM 690 C CA . MET A 1 89 ? 5.449 -7.499 -22.483 1.00 78.38 89 MET A CA 1
ATOM 691 C C . MET A 1 89 ? 5.509 -7.024 -21.031 1.00 78.38 89 MET A C 1
ATOM 693 O O . MET A 1 89 ? 5.744 -5.841 -20.795 1.00 78.38 89 MET A O 1
ATOM 697 N N . ASP A 1 90 ? 5.389 -7.940 -20.065 1.00 75.25 90 ASP A N 1
ATOM 698 C CA . ASP A 1 90 ? 5.375 -7.637 -18.623 1.00 75.25 90 ASP A CA 1
ATOM 699 C C . ASP A 1 90 ? 6.635 -6.887 -18.148 1.00 75.25 90 ASP A C 1
ATOM 701 O O . ASP A 1 90 ? 6.601 -6.175 -17.148 1.00 75.25 90 ASP A O 1
ATOM 705 N N . ASN A 1 91 ? 7.755 -7.028 -18.866 1.00 75.56 91 ASN A N 1
ATOM 706 C CA . ASN A 1 91 ? 9.036 -6.408 -18.520 1.00 75.56 91 ASN A CA 1
ATOM 707 C C . ASN A 1 91 ? 9.555 -5.433 -19.597 1.00 75.56 91 ASN A C 1
ATOM 709 O O . ASN A 1 91 ? 10.694 -4.961 -19.502 1.00 75.56 91 ASN A O 1
ATOM 713 N N . ASP A 1 92 ? 8.745 -5.092 -20.605 1.00 82.06 92 ASP A N 1
ATOM 714 C CA . ASP A 1 92 ? 9.079 -4.118 -21.656 1.00 82.06 92 ASP A CA 1
ATOM 715 C C . ASP A 1 92 ? 8.227 -2.825 -21.653 1.00 82.06 92 ASP A C 1
ATOM 717 O O . ASP A 1 92 ? 8.069 -2.211 -22.713 1.00 82.06 92 ASP A O 1
ATOM 721 N N . PRO A 1 93 ? 7.675 -2.328 -20.526 1.00 88.44 93 PRO A N 1
ATOM 722 C CA . PRO A 1 93 ? 6.946 -1.070 -20.579 1.00 88.44 93 PRO A CA 1
ATOM 723 C C . PRO A 1 93 ? 7.907 0.111 -20.751 1.00 88.44 93 PRO A C 1
ATOM 725 O O . PRO A 1 93 ? 9.033 0.102 -20.232 1.00 88.44 93 PRO A O 1
ATOM 728 N N . GLN A 1 94 ? 7.434 1.129 -21.471 1.00 90.62 94 GLN A N 1
ATOM 729 C CA . GLN A 1 94 ? 8.044 2.459 -21.545 1.00 90.62 94 GLN A CA 1
ATOM 730 C C . GLN A 1 94 ? 7.090 3.509 -20.978 1.00 90.62 94 GLN A C 1
ATOM 732 O O . GLN A 1 94 ? 5.876 3.314 -21.051 1.00 90.62 94 GLN A O 1
ATOM 737 N N . PRO A 1 95 ? 7.597 4.622 -20.427 1.00 93.25 95 PRO A N 1
ATOM 738 C CA . PRO A 1 95 ? 6.713 5.601 -19.825 1.00 93.25 95 PRO A CA 1
ATOM 739 C C . PRO A 1 95 ? 5.856 6.309 -20.885 1.00 93.25 95 PRO A C 1
ATOM 741 O O . PRO A 1 95 ? 6.344 6.624 -21.974 1.00 93.25 95 PRO A O 1
ATOM 744 N N . ARG A 1 96 ? 4.594 6.630 -20.562 1.00 92.50 96 ARG A N 1
ATOM 745 C CA . ARG A 1 96 ? 3.678 7.304 -21.501 1.00 92.50 96 ARG A CA 1
ATOM 746 C C . ARG A 1 96 ? 4.234 8.627 -22.013 1.00 92.50 96 ARG A C 1
ATOM 748 O O . ARG A 1 96 ? 4.143 8.884 -23.207 1.00 92.50 96 ARG A O 1
ATOM 755 N N . TRP A 1 97 ? 4.876 9.425 -21.157 1.00 93.44 97 TRP A N 1
ATOM 756 C CA . TRP A 1 97 ? 5.496 10.691 -21.570 1.00 93.44 97 TRP A CA 1
ATOM 757 C C . TRP A 1 97 ? 6.555 10.494 -22.668 1.00 93.44 97 TRP A C 1
ATOM 759 O O . TRP A 1 97 ? 6.665 11.314 -23.576 1.00 93.44 97 TRP A O 1
ATOM 769 N N . PHE A 1 98 ? 7.301 9.387 -22.637 1.00 95.56 98 PHE A N 1
ATOM 770 C CA . PHE A 1 98 ? 8.298 9.084 -23.658 1.00 95.56 98 PHE A CA 1
ATOM 771 C C . PHE A 1 98 ? 7.650 8.573 -24.947 1.00 95.56 98 PHE A C 1
ATOM 773 O O . PHE A 1 98 ? 8.042 8.989 -26.040 1.00 95.56 98 PHE A O 1
ATOM 780 N N . ALA A 1 99 ? 6.617 7.731 -24.840 1.00 95.12 99 ALA A N 1
ATOM 781 C CA . ALA A 1 99 ? 5.814 7.349 -25.998 1.00 95.12 99 ALA A CA 1
ATOM 782 C C . ALA A 1 99 ? 5.219 8.594 -26.685 1.00 95.12 99 ALA A C 1
ATOM 784 O O . ALA A 1 99 ? 5.268 8.697 -27.906 1.00 95.12 99 ALA A O 1
ATOM 785 N N . GLU A 1 100 ? 4.758 9.591 -25.929 1.00 95.31 100 GLU A N 1
ATOM 786 C CA . GLU A 1 100 ? 4.239 10.853 -26.477 1.00 95.31 100 GLU A CA 1
ATOM 787 C C . GLU A 1 100 ? 5.289 11.632 -27.274 1.00 95.31 100 GLU A C 1
ATOM 789 O O . GLU A 1 100 ? 5.012 12.116 -28.376 1.00 95.31 100 GLU A O 1
ATOM 794 N N . ILE A 1 101 ? 6.524 11.686 -26.773 1.00 95.38 101 ILE A N 1
ATOM 795 C CA . ILE A 1 101 ? 7.653 12.268 -27.507 1.00 95.38 101 ILE A CA 1
ATOM 796 C C . ILE A 1 101 ? 7.893 11.505 -28.815 1.00 95.38 101 ILE A C 1
ATOM 798 O O . ILE A 1 101 ? 8.029 12.126 -29.869 1.00 95.38 101 ILE A O 1
ATOM 802 N N . GLN A 1 102 ? 7.914 10.170 -28.780 1.00 93.88 102 GLN A N 1
ATOM 803 C CA . GLN A 1 102 ? 8.155 9.360 -29.978 1.00 93.88 102 GLN A CA 1
ATOM 804 C C . GLN A 1 102 ? 7.034 9.482 -31.010 1.00 93.88 102 GLN A C 1
ATOM 806 O O . GLN A 1 102 ? 7.315 9.664 -32.195 1.00 93.88 102 GLN A O 1
ATOM 811 N N . TYR A 1 103 ? 5.776 9.451 -30.569 1.00 95.81 103 TYR A N 1
ATOM 812 C CA . TYR A 1 103 ? 4.615 9.684 -31.422 1.00 95.81 103 TYR A CA 1
ATOM 813 C C . TYR A 1 103 ? 4.758 11.012 -32.164 1.00 95.81 103 TYR A C 1
ATOM 815 O O . TYR A 1 103 ? 4.605 11.083 -33.384 1.00 95.81 103 TYR A O 1
ATOM 823 N N . GLN A 1 104 ? 5.087 12.068 -31.423 1.00 94.69 104 GLN A N 1
ATOM 824 C CA . GLN A 1 104 ? 5.168 13.400 -31.985 1.00 94.69 104 GLN A CA 1
ATOM 825 C C . GLN A 1 104 ? 6.358 13.552 -32.939 1.00 94.69 104 GLN A C 1
ATOM 827 O O . GLN A 1 104 ? 6.205 14.159 -33.995 1.00 94.69 104 GLN A O 1
ATOM 832 N N . ARG A 1 105 ? 7.506 12.930 -32.644 1.00 91.94 105 ARG A N 1
ATOM 833 C CA . ARG A 1 105 ? 8.643 12.867 -33.578 1.00 91.94 105 ARG A CA 1
ATOM 834 C C . ARG A 1 105 ? 8.279 12.160 -34.880 1.00 91.94 105 ARG A C 1
ATOM 836 O O . ARG A 1 105 ? 8.610 12.665 -35.949 1.00 91.94 105 ARG A O 1
ATOM 843 N N . LEU A 1 106 ? 7.587 11.021 -34.809 1.00 94.38 106 LEU A N 1
ATOM 844 C CA . LEU A 1 106 ? 7.119 10.303 -36.000 1.00 94.38 106 LEU A CA 1
ATOM 845 C C . LEU A 1 106 ? 6.126 11.145 -36.802 1.00 94.38 106 LEU A C 1
ATOM 847 O O . LEU A 1 106 ? 6.231 11.216 -38.023 1.00 94.38 106 LEU A O 1
ATOM 851 N N . LYS A 1 107 ? 5.205 11.829 -36.118 1.00 94.94 107 LYS A N 1
ATOM 852 C CA . LYS A 1 107 ? 4.236 12.727 -36.748 1.00 94.94 107 LYS A CA 1
ATOM 853 C C . LYS A 1 107 ? 4.896 13.932 -37.429 1.00 94.94 107 LYS A C 1
ATOM 855 O O . LYS A 1 107 ? 4.444 14.337 -38.500 1.00 94.94 107 LYS A O 1
ATOM 860 N N . ASP A 1 108 ? 5.941 14.492 -36.825 1.00 93.25 108 ASP A N 1
ATOM 861 C CA . ASP A 1 108 ? 6.698 15.618 -37.381 1.00 93.25 108 ASP A CA 1
ATOM 862 C C . ASP A 1 108 ? 7.578 15.178 -38.565 1.00 93.25 108 ASP A C 1
ATOM 864 O O . ASP A 1 108 ? 7.719 15.920 -39.539 1.00 93.25 108 ASP A O 1
ATOM 868 N N . ALA A 1 109 ? 8.139 13.965 -38.507 1.00 94.50 109 ALA A N 1
ATOM 869 C CA . ALA A 1 109 ? 8.962 13.387 -39.570 1.00 94.50 109 ALA A CA 1
ATOM 870 C C . ALA A 1 109 ? 8.138 12.910 -40.778 1.00 94.50 109 ALA A C 1
ATOM 872 O O . ALA A 1 109 ? 8.586 13.034 -41.919 1.00 94.50 109 ALA A O 1
ATOM 873 N N . ASP A 1 110 ? 6.938 12.380 -40.537 1.00 96.50 110 ASP A N 1
ATOM 874 C CA . ASP A 1 110 ? 6.022 11.895 -41.562 1.00 96.50 110 ASP A CA 1
ATOM 875 C C . ASP A 1 110 ? 4.590 12.398 -41.298 1.00 96.50 110 ASP A C 1
ATOM 877 O O . ASP A 1 110 ? 3.835 11.809 -40.515 1.00 96.50 110 ASP A O 1
ATOM 881 N N . PRO A 1 111 ? 4.147 13.455 -42.005 1.00 91.25 111 PRO A N 1
ATOM 882 C CA . PRO A 1 111 ? 2.786 13.965 -41.880 1.00 91.25 111 PRO A CA 1
ATOM 883 C C . PRO A 1 111 ? 1.698 12.920 -42.173 1.00 91.25 111 PRO A C 1
ATOM 885 O O . PRO A 1 111 ? 0.570 13.092 -41.695 1.00 91.25 111 PRO A O 1
ATOM 888 N N . THR A 1 112 ? 2.021 11.854 -42.921 1.00 95.75 112 THR A N 1
ATOM 889 C CA . THR A 1 112 ? 1.103 10.763 -43.286 1.00 95.75 112 THR A CA 1
ATOM 890 C C . THR A 1 112 ? 0.924 9.711 -42.194 1.00 95.75 112 THR A C 1
ATOM 892 O O . THR A 1 112 ? 0.004 8.906 -42.297 1.00 95.75 112 THR A O 1
ATOM 895 N N . PHE A 1 113 ? 1.723 9.754 -41.125 1.00 96.81 113 PHE A N 1
ATOM 896 C CA . PHE A 1 113 ? 1.649 8.815 -40.004 1.00 96.81 113 PHE A CA 1
ATOM 897 C C . PHE A 1 113 ? 0.300 8.858 -39.261 1.00 96.81 113 PHE A C 1
ATOM 899 O O . PHE A 1 113 ? -0.273 7.821 -38.947 1.00 96.81 113 PHE A O 1
ATOM 906 N N . ASN A 1 114 ? -0.250 10.056 -39.038 1.00 96.31 114 ASN A N 1
ATOM 907 C CA . ASN A 1 114 ? -1.630 10.258 -38.571 1.00 96.31 114 ASN A CA 1
ATOM 908 C C . ASN A 1 114 ? -2.259 11.438 -39.329 1.00 96.31 114 ASN A C 1
ATOM 910 O O . ASN A 1 114 ? -2.344 12.546 -38.792 1.00 96.31 114 ASN A O 1
ATOM 914 N N . PRO A 1 115 ? -2.622 11.270 -40.607 1.00 94.69 115 PRO A N 1
ATOM 915 C CA . PRO A 1 115 ? -2.845 12.381 -41.532 1.00 94.69 115 PRO A CA 1
ATOM 916 C C . PRO A 1 115 ? -4.052 13.246 -41.152 1.00 94.69 115 PRO A C 1
ATOM 918 O O . PRO A 1 115 ? -4.090 14.429 -41.480 1.00 94.69 115 PRO A O 1
ATOM 921 N N . THR A 1 116 ? -5.014 12.677 -40.426 1.00 95.56 116 THR A N 1
ATOM 922 C CA . THR A 1 116 ? -6.241 13.346 -39.978 1.00 95.56 116 THR A CA 1
ATOM 923 C C . THR A 1 116 ? -6.151 13.894 -38.557 1.00 95.56 116 THR A C 1
ATOM 925 O O . THR A 1 116 ? -7.128 14.471 -38.087 1.00 95.56 116 THR A O 1
ATOM 928 N N . ASN A 1 117 ? -5.010 13.726 -37.874 1.00 95.06 117 ASN A N 1
ATOM 929 C CA . ASN A 1 117 ? -4.869 13.973 -36.435 1.00 95.06 117 ASN A CA 1
ATOM 930 C C . ASN A 1 117 ? -5.958 13.249 -35.630 1.00 95.06 117 ASN A C 1
ATOM 932 O O . ASN A 1 117 ? -6.570 13.831 -34.737 1.00 95.06 117 ASN A O 1
ATOM 936 N N . ASP A 1 118 ? -6.221 11.989 -35.982 1.00 96.88 118 ASP A N 1
ATOM 937 C CA . ASP A 1 118 ? -7.196 11.166 -35.281 1.00 96.88 118 ASP A CA 1
ATOM 938 C C . ASP A 1 118 ? -6.733 10.948 -33.826 1.00 96.88 118 ASP A C 1
ATOM 940 O O . ASP A 1 118 ? -5.670 10.343 -33.615 1.00 96.88 118 ASP A O 1
ATOM 944 N N . PRO A 1 119 ? -7.481 11.443 -32.820 1.00 96.38 119 PRO A N 1
ATOM 945 C CA . PRO A 1 119 ? -7.125 11.253 -31.421 1.00 96.38 119 PRO A CA 1
ATOM 946 C C . PRO A 1 119 ? -7.157 9.775 -31.015 1.00 96.38 119 PRO A C 1
ATOM 948 O O . PRO A 1 119 ? -6.350 9.375 -30.182 1.00 96.38 119 PRO A O 1
ATOM 951 N N . ALA A 1 120 ? -8.014 8.947 -31.625 1.00 96.19 120 ALA A N 1
ATOM 952 C CA . ALA A 1 120 ? -8.093 7.522 -31.311 1.00 96.19 120 ALA A CA 1
ATOM 953 C C . ALA A 1 120 ? -6.835 6.778 -31.774 1.00 96.19 120 ALA A C 1
ATOM 955 O O . ALA A 1 120 ? -6.272 5.990 -31.015 1.00 96.19 120 ALA A O 1
ATOM 956 N N . PHE A 1 121 ? -6.341 7.084 -32.980 1.00 95.81 121 PHE A N 1
ATOM 957 C CA . PHE A 1 121 ? -5.063 6.557 -33.462 1.00 95.81 121 PHE A CA 1
ATOM 958 C C . PHE A 1 121 ? -3.907 6.945 -32.538 1.00 95.81 121 PHE A C 1
ATOM 960 O O . PHE A 1 121 ? -3.094 6.092 -32.189 1.00 95.81 121 PHE A O 1
ATOM 967 N N . ARG A 1 122 ? -3.842 8.215 -32.110 1.00 95.88 122 ARG A N 1
ATOM 968 C CA . ARG A 1 122 ? -2.816 8.674 -31.163 1.00 95.88 122 ARG A CA 1
ATOM 969 C C . ARG A 1 122 ? -2.886 7.880 -29.862 1.00 95.88 122 ARG A C 1
ATOM 971 O O . ARG A 1 122 ? -1.882 7.299 -29.469 1.00 95.88 122 ARG A O 1
ATOM 978 N N . THR A 1 123 ? -4.054 7.817 -29.225 1.00 93.44 123 THR A N 1
ATOM 979 C CA . THR A 1 123 ? -4.240 7.082 -27.966 1.00 93.44 123 THR A CA 1
ATOM 980 C C . THR A 1 123 ? -3.846 5.611 -28.104 1.00 93.44 123 THR A C 1
ATOM 982 O O . THR A 1 123 ? -3.104 5.105 -27.264 1.00 93.44 123 THR A O 1
ATOM 985 N N . GLN A 1 124 ? -4.263 4.938 -29.181 1.00 92.44 124 GLN A N 1
ATOM 986 C CA . GLN A 1 124 ? -3.899 3.540 -29.422 1.00 92.44 124 GLN A CA 1
ATOM 987 C C . GLN A 1 124 ? -2.392 3.370 -29.652 1.00 92.44 124 GLN A C 1
ATOM 989 O O . GLN A 1 124 ? -1.785 2.470 -29.082 1.00 92.44 124 GLN A O 1
ATOM 994 N N . TRP A 1 125 ? -1.761 4.254 -30.430 1.00 94.06 125 TRP A N 1
ATOM 995 C CA . TRP A 1 125 ? -0.324 4.170 -30.687 1.00 94.06 125 TRP A CA 1
ATOM 996 C C . TRP A 1 125 ? 0.495 4.351 -29.406 1.00 94.06 125 TRP A C 1
ATOM 998 O O . TRP A 1 125 ? 1.458 3.615 -29.184 1.00 94.06 125 TRP A O 1
ATOM 1008 N N . ILE A 1 126 ? 0.105 5.307 -28.554 1.00 94.12 126 ILE A N 1
ATOM 1009 C CA . ILE A 1 126 ? 0.740 5.534 -27.250 1.00 94.12 126 ILE A CA 1
ATOM 1010 C C . ILE A 1 126 ? 0.584 4.302 -26.370 1.00 94.12 126 ILE A C 1
ATOM 1012 O O . ILE A 1 126 ? 1.573 3.849 -25.798 1.00 94.12 126 ILE A O 1
ATOM 1016 N N . ARG A 1 127 ? -0.620 3.721 -26.309 1.00 90.31 127 ARG A N 1
ATOM 1017 C CA . ARG A 1 127 ? -0.896 2.480 -25.577 1.00 90.31 127 ARG A CA 1
ATOM 1018 C C . ARG A 1 127 ? 0.022 1.338 -26.035 1.00 90.31 127 ARG A C 1
ATOM 1020 O O . ARG A 1 127 ? 0.724 0.761 -25.213 1.00 90.31 127 ARG A O 1
ATOM 1027 N N . ASP A 1 128 ? 0.110 1.089 -27.342 1.00 88.81 128 ASP A N 1
ATOM 1028 C CA . ASP A 1 128 ? 0.923 0.001 -27.917 1.00 88.81 128 ASP A CA 1
ATOM 1029 C C . ASP A 1 128 ? 2.439 0.195 -27.716 1.00 88.81 128 ASP A C 1
ATOM 1031 O O . ASP A 1 128 ? 3.214 -0.765 -27.779 1.00 88.81 128 ASP A O 1
ATOM 1035 N N . ASN A 1 129 ? 2.872 1.434 -27.460 1.00 90.75 129 ASN A N 1
ATOM 1036 C CA . ASN A 1 129 ? 4.272 1.815 -27.269 1.00 90.75 129 ASN A CA 1
ATOM 1037 C C . ASN A 1 129 ? 4.609 2.260 -25.837 1.00 90.75 129 ASN A C 1
ATOM 1039 O O . ASN A 1 129 ? 5.715 2.751 -25.615 1.00 90.75 129 ASN A O 1
ATOM 1043 N N . SER A 1 130 ? 3.722 2.030 -24.863 1.00 93.25 130 SER A N 1
ATOM 1044 C CA . SER A 1 130 ? 3.976 2.290 -23.438 1.00 93.25 130 SER A CA 1
ATOM 1045 C C . SER A 1 130 ? 3.571 1.104 -22.551 1.00 93.25 130 SER A C 1
ATOM 1047 O O . SER A 1 130 ? 4.289 0.103 -22.529 1.00 93.25 130 SER A O 1
ATOM 1049 N N . TYR A 1 131 ? 2.466 1.237 -21.818 1.00 91.69 131 TYR A N 1
ATOM 1050 C CA . TYR A 1 131 ? 1.818 0.246 -20.960 1.00 91.69 131 TYR A CA 1
ATOM 1051 C C . TYR A 1 131 ? 0.313 0.517 -20.912 1.00 91.69 131 TYR A C 1
ATOM 1053 O O . TYR A 1 131 ? -0.161 1.614 -21.238 1.00 91.69 131 TYR A O 1
ATOM 1061 N N . GLU A 1 132 ? -0.449 -0.477 -20.473 1.00 88.88 132 GLU A N 1
ATOM 1062 C CA . GLU A 1 132 ? -1.906 -0.434 -20.496 1.00 88.88 132 GLU A CA 1
ATOM 1063 C C . GLU A 1 132 ? -2.528 -1.295 -19.390 1.00 88.88 132 GLU A C 1
ATOM 1065 O O . GLU A 1 132 ? -1.879 -2.211 -18.905 1.00 88.88 132 GLU A O 1
ATOM 1070 N N . PHE A 1 133 ? -3.771 -1.001 -18.989 1.00 88.44 133 PHE A N 1
ATOM 1071 C CA . PHE A 1 133 ? -4.479 -1.712 -17.907 1.00 88.44 133 PHE A CA 1
ATOM 1072 C C . PHE A 1 133 ? -5.788 -2.368 -18.380 1.00 88.44 133 PHE A C 1
ATOM 1074 O O . PHE A 1 133 ? -6.675 -2.668 -17.588 1.00 88.44 133 PHE A O 1
ATOM 1081 N N . THR A 1 134 ? -5.966 -2.575 -19.682 1.00 85.94 134 THR A N 1
ATOM 1082 C CA . THR A 1 134 ? -7.256 -2.999 -20.251 1.00 85.94 134 THR A CA 1
ATOM 1083 C C . THR A 1 134 ? -7.662 -4.372 -19.757 1.00 85.94 134 THR A C 1
ATOM 1085 O O . THR A 1 134 ? -8.815 -4.553 -19.401 1.00 85.94 134 THR A O 1
ATOM 1088 N N . GLN A 1 135 ? -6.728 -5.322 -19.654 1.00 83.38 135 GLN A N 1
ATOM 1089 C CA . GLN A 1 135 ? -7.050 -6.639 -19.093 1.00 83.38 135 GLN A CA 1
ATOM 1090 C C . GLN A 1 135 ? -7.544 -6.541 -17.648 1.00 83.38 135 GLN A C 1
ATOM 1092 O O . GLN A 1 135 ? -8.438 -7.284 -17.256 1.00 83.38 135 GLN A O 1
ATOM 1097 N N . TYR A 1 136 ? -6.991 -5.611 -16.865 1.00 87.19 136 TYR A N 1
ATOM 1098 C CA . TYR A 1 136 ? -7.462 -5.358 -15.511 1.00 87.19 136 TYR A CA 1
ATOM 1099 C C . TYR A 1 136 ? -8.908 -4.841 -15.527 1.00 87.19 136 TYR A C 1
ATOM 1101 O O . TYR A 1 136 ? -9.755 -5.436 -14.866 1.00 87.19 136 TYR A O 1
ATOM 1109 N N . PHE A 1 137 ? -9.211 -3.828 -16.344 1.00 86.69 137 PHE A N 1
ATOM 1110 C CA . PHE A 1 137 ? -10.567 -3.270 -16.475 1.00 86.69 137 PHE A CA 1
ATOM 1111 C C . PHE A 1 137 ? -11.580 -4.231 -17.124 1.00 86.69 137 PHE A C 1
ATOM 1113 O O . PHE A 1 137 ? -12.780 -4.107 -16.932 1.00 86.69 137 PHE A O 1
ATOM 1120 N N . GLU A 1 138 ? -11.127 -5.204 -17.916 1.00 85.88 138 GLU A N 1
ATOM 1121 C CA . GLU A 1 138 ? -12.000 -6.244 -18.480 1.00 85.88 138 GLU A CA 1
ATOM 1122 C C . GLU A 1 138 ? -12.295 -7.367 -17.474 1.00 85.88 138 GLU A C 1
ATOM 1124 O O . GLU A 1 138 ? -13.329 -8.034 -17.566 1.00 85.88 138 GLU A O 1
ATOM 1129 N N . MET A 1 139 ? -11.376 -7.613 -16.535 1.00 82.81 139 MET A N 1
ATOM 1130 C CA . MET A 1 139 ? -11.505 -8.657 -15.516 1.00 82.81 139 MET A CA 1
ATOM 1131 C C . MET A 1 139 ? -12.272 -8.195 -14.281 1.00 82.81 139 MET A C 1
ATOM 1133 O O . MET A 1 139 ? -12.982 -8.997 -13.665 1.00 82.81 139 MET A O 1
ATOM 1137 N N . TRP A 1 140 ? -12.081 -6.941 -13.890 1.00 84.69 140 TRP A N 1
ATOM 1138 C CA . TRP A 1 140 ? -12.656 -6.363 -12.688 1.00 84.69 140 TRP A CA 1
ATOM 1139 C C . TRP A 1 140 ? -13.796 -5.414 -13.044 1.00 84.69 140 TRP A C 1
ATOM 1141 O O . TRP A 1 140 ? -13.884 -4.923 -14.156 1.00 84.69 140 TRP A O 1
ATOM 1151 N N . ASN A 1 141 ? -14.721 -5.237 -12.108 1.00 83.25 141 ASN A N 1
ATOM 1152 C CA . ASN A 1 141 ? -15.818 -4.287 -12.246 1.00 83.25 141 ASN A CA 1
ATOM 1153 C C . ASN A 1 141 ? -15.885 -3.521 -10.931 1.00 83.25 141 ASN A C 1
ATOM 1155 O O . ASN A 1 141 ? -16.483 -3.983 -9.949 1.00 83.25 141 ASN A O 1
ATOM 1159 N N . HIS A 1 142 ? -15.129 -2.435 -10.877 1.00 85.25 142 HIS A N 1
ATOM 1160 C CA . HIS A 1 142 ? -14.934 -1.620 -9.686 1.00 85.25 142 HIS A CA 1
ATOM 1161 C C . HIS A 1 142 ? -15.710 -0.305 -9.814 1.00 85.25 142 HIS A C 1
ATOM 1163 O O . HIS A 1 142 ? -16.184 0.042 -10.892 1.00 85.25 142 HIS A O 1
ATOM 1169 N N . PRO A 1 143 ? -15.921 0.431 -8.711 1.00 86.50 143 PRO A N 1
ATOM 1170 C CA . PRO A 1 143 ? -16.490 1.767 -8.808 1.00 86.50 143 PRO A CA 1
ATOM 1171 C C . PRO A 1 143 ? -15.649 2.663 -9.728 1.00 86.50 143 PRO A C 1
ATOM 1173 O O . PRO A 1 143 ? -14.426 2.685 -9.636 1.00 86.50 143 PRO A O 1
ATOM 1176 N N . GLU A 1 144 ? -16.323 3.426 -10.585 1.00 82.62 144 GLU A N 1
ATOM 1177 C CA . GLU A 1 144 ? -15.721 4.473 -11.416 1.00 82.62 144 GLU A CA 1
ATOM 1178 C C . GLU A 1 144 ? -15.884 5.840 -10.727 1.00 82.62 144 GLU A C 1
ATOM 1180 O O . GLU A 1 144 ? -16.576 6.732 -11.219 1.00 82.62 144 GLU A O 1
ATOM 1185 N N . ASP A 1 145 ? -15.336 5.987 -9.521 1.00 79.69 145 ASP A N 1
ATOM 1186 C CA . ASP A 1 145 ? -15.488 7.192 -8.696 1.00 79.69 145 ASP A CA 1
ATOM 1187 C C . ASP A 1 145 ? -14.295 8.161 -8.784 1.00 79.69 145 ASP A C 1
ATOM 1189 O O . ASP A 1 145 ? -14.390 9.298 -8.312 1.00 79.69 145 ASP A O 1
ATOM 1193 N N . GLY A 1 146 ? -13.194 7.742 -9.417 1.00 72.00 146 GLY A N 1
ATOM 1194 C CA . GLY A 1 146 ? -12.046 8.583 -9.765 1.00 72.00 146 GLY A CA 1
ATOM 1195 C C . GLY A 1 146 ? -12.078 9.105 -11.212 1.00 72.00 146 GLY A C 1
ATOM 1196 O O . GLY A 1 146 ? -12.710 8.499 -12.080 1.00 72.00 146 GLY A O 1
ATOM 1197 N N . PRO A 1 147 ? -11.363 10.206 -11.532 1.00 73.62 147 PRO A N 1
ATOM 1198 C CA . PRO A 1 147 ? -11.296 10.738 -12.899 1.00 73.62 147 PRO A CA 1
ATOM 1199 C C . PRO A 1 147 ? -10.645 9.779 -13.913 1.00 73.62 147 PRO A C 1
ATOM 1201 O O . PRO A 1 147 ? -10.896 9.914 -15.110 1.00 73.62 147 PRO A O 1
ATOM 1204 N N . GLN A 1 148 ? -9.874 8.783 -13.455 1.00 76.94 148 GLN A N 1
ATOM 1205 C CA . GLN A 1 148 ? -9.330 7.699 -14.291 1.00 76.94 148 GLN A CA 1
ATOM 1206 C C . GLN A 1 148 ? -10.053 6.351 -14.111 1.00 76.94 148 GLN A C 1
ATOM 1208 O O . GLN A 1 148 ? -9.468 5.287 -14.346 1.00 76.94 148 GLN A O 1
ATOM 1213 N N . GLY A 1 149 ? -11.324 6.399 -13.699 1.00 82.00 149 GLY A N 1
ATOM 1214 C CA . GLY A 1 149 ? -12.196 5.234 -13.571 1.00 82.00 149 GLY A CA 1
ATOM 1215 C C . GLY A 1 149 ? -11.668 4.228 -12.554 1.00 82.00 149 GLY A C 1
ATOM 1216 O O . GLY A 1 149 ? -11.262 4.599 -11.461 1.00 82.00 149 GLY A O 1
ATOM 1217 N N . GLU A 1 150 ? -11.629 2.954 -12.933 1.00 86.06 150 GLU A N 1
ATOM 1218 C CA . GLU A 1 150 ? -11.284 1.832 -12.050 1.00 86.06 150 GLU A CA 1
ATOM 1219 C C . GLU A 1 150 ? -9.793 1.732 -11.667 1.00 86.06 150 GLU A C 1
ATOM 1221 O O . GLU A 1 150 ? -9.394 0.807 -10.953 1.00 86.06 150 GLU A O 1
ATOM 1226 N N . SER A 1 151 ? -8.947 2.650 -12.152 1.00 90.31 151 SER A N 1
ATOM 1227 C CA . SER A 1 151 ? -7.506 2.646 -11.862 1.00 90.31 151 SER A CA 1
ATOM 1228 C C . SER A 1 151 ? -7.233 2.741 -10.361 1.00 90.31 151 SER A C 1
ATOM 1230 O O . SER A 1 151 ? -6.376 2.044 -9.825 1.00 90.31 151 SER A O 1
ATOM 1232 N N . TYR A 1 152 ? -7.993 3.594 -9.689 1.00 93.25 152 TYR A N 1
ATOM 1233 C CA . TYR A 1 152 ? -8.026 3.787 -8.250 1.00 93.25 152 TYR A CA 1
ATOM 1234 C C . TYR A 1 152 ? -9.472 4.103 -7.890 1.00 93.25 152 TYR A C 1
ATOM 1236 O O . TYR A 1 152 ? -10.166 4.783 -8.641 1.00 93.25 152 TYR A O 1
ATOM 1244 N N . TRP A 1 153 ? -9.943 3.557 -6.780 1.00 93.56 153 TRP A N 1
ATOM 1245 C CA . TRP A 1 153 ? -11.366 3.559 -6.468 1.00 93.56 153 TRP A CA 1
ATOM 1246 C C . TRP A 1 153 ? -11.593 3.521 -4.966 1.00 93.56 153 TRP A C 1
ATOM 1248 O O . TRP A 1 153 ? -10.727 3.078 -4.204 1.00 93.56 153 TRP A O 1
ATOM 1258 N N . ALA A 1 154 ? -12.771 3.952 -4.529 1.00 94.94 154 ALA A N 1
ATOM 1259 C CA . ALA A 1 154 ? -13.189 3.831 -3.145 1.00 94.94 154 ALA A CA 1
ATOM 1260 C C . ALA A 1 154 ? -14.555 3.150 -3.019 1.00 94.94 154 ALA A C 1
ATOM 1262 O O . ALA A 1 154 ? -15.449 3.291 -3.853 1.00 94.94 154 ALA A O 1
ATOM 1263 N N . TYR A 1 155 ? -14.724 2.360 -1.959 1.00 92.31 155 TYR A N 1
ATOM 1264 C CA . TYR A 1 155 ? -15.960 1.620 -1.736 1.00 92.31 155 TYR A CA 1
ATOM 1265 C C . TYR A 1 155 ? -16.232 1.373 -0.257 1.00 92.31 155 TYR A C 1
ATOM 1267 O O . TYR A 1 155 ? -15.336 1.001 0.503 1.00 92.31 155 TYR A O 1
ATOM 1275 N N . GLN A 1 156 ? -17.496 1.510 0.145 1.00 93.06 156 GLN A N 1
ATOM 1276 C CA . GLN A 1 156 ? -17.942 1.145 1.484 1.00 93.06 156 GLN A CA 1
ATOM 1277 C C . GLN A 1 156 ? -18.586 -0.245 1.487 1.00 93.06 156 GLN A C 1
ATOM 1279 O O . GLN A 1 156 ? -19.614 -0.474 0.851 1.00 93.06 156 GLN A O 1
ATOM 1284 N N . LEU A 1 157 ? -18.014 -1.152 2.276 1.00 89.81 157 LEU A N 1
ATOM 1285 C CA . LEU A 1 157 ? -18.524 -2.488 2.553 1.00 89.81 157 LEU A CA 1
ATOM 1286 C C . LEU A 1 157 ? -18.881 -2.601 4.041 1.00 89.81 157 LEU A C 1
ATOM 1288 O O . LEU A 1 157 ? -18.049 -2.949 4.880 1.00 89.81 157 LEU A O 1
ATOM 1292 N N . GLY A 1 158 ? -20.139 -2.303 4.372 1.00 90.50 158 GLY A N 1
ATOM 1293 C CA . GLY A 1 158 ? -20.613 -2.310 5.757 1.00 90.50 158 GLY A CA 1
ATOM 1294 C C . GLY A 1 158 ? -19.818 -1.335 6.631 1.00 90.50 158 GLY A C 1
ATOM 1295 O O . GLY A 1 158 ? -19.844 -0.125 6.400 1.00 90.50 158 GLY A O 1
ATOM 1296 N N . ASP A 1 159 ? -19.108 -1.881 7.618 1.00 91.31 159 ASP A N 1
ATOM 1297 C CA . ASP A 1 159 ? -18.287 -1.135 8.580 1.00 91.31 159 ASP A CA 1
ATOM 1298 C C . ASP A 1 159 ? -16.924 -0.693 8.021 1.00 91.31 159 ASP A C 1
ATOM 1300 O O . ASP A 1 159 ? -16.218 0.080 8.673 1.00 91.31 159 ASP A O 1
ATOM 1304 N N . VAL A 1 160 ? -16.543 -1.174 6.834 1.00 95.25 160 VAL A N 1
ATOM 1305 C CA . VAL A 1 160 ? -15.237 -0.909 6.225 1.00 95.25 160 VAL A CA 1
ATOM 1306 C C . VAL A 1 160 ? -15.386 0.027 5.038 1.00 95.25 160 VAL A C 1
ATOM 1308 O O . VAL A 1 160 ? -16.184 -0.222 4.138 1.00 95.25 160 VAL A O 1
ATOM 1311 N N . PHE A 1 161 ? -14.575 1.073 5.001 1.00 96.75 161 PHE A N 1
ATOM 1312 C CA . PHE A 1 161 ? -14.365 1.898 3.824 1.00 96.75 161 PHE A CA 1
ATOM 1313 C C . PHE A 1 161 ? -12.978 1.605 3.266 1.00 96.75 161 PHE A C 1
ATOM 1315 O O . PHE A 1 161 ? -11.975 1.771 3.963 1.00 96.75 161 PHE A O 1
ATOM 1322 N N . VAL A 1 162 ? -12.934 1.122 2.030 1.00 95.62 162 VAL A N 1
ATOM 1323 C CA . VAL A 1 162 ? -11.709 0.719 1.342 1.00 95.62 162 VAL A CA 1
ATOM 1324 C C . VAL A 1 162 ? -11.366 1.760 0.288 1.00 95.62 162 VAL A C 1
ATOM 1326 O O . VAL A 1 162 ? -12.231 2.147 -0.494 1.00 95.62 162 VAL A O 1
ATOM 1329 N N . VAL A 1 163 ? -10.106 2.179 0.257 1.00 96.69 163 VAL A N 1
ATOM 1330 C CA . VAL A 1 163 ? -9.521 3.014 -0.796 1.00 96.69 163 VAL A CA 1
ATOM 1331 C C . VAL A 1 163 ? -8.437 2.200 -1.493 1.00 96.69 163 VAL A C 1
ATOM 1333 O O . VAL A 1 163 ? -7.459 1.807 -0.861 1.00 96.69 163 VAL A O 1
ATOM 1336 N N . SER A 1 164 ? -8.601 1.933 -2.783 1.00 95.25 164 SER A N 1
ATOM 1337 C CA . SER A 1 164 ? -7.584 1.298 -3.618 1.00 95.25 164 SER A CA 1
ATOM 1338 C C . SER A 1 164 ? -6.797 2.353 -4.377 1.00 95.25 164 SER A C 1
ATOM 1340 O O . SER A 1 164 ? -7.366 3.092 -5.176 1.00 95.25 164 SER A O 1
ATOM 1342 N N . MET A 1 165 ? -5.486 2.392 -4.151 1.00 94.88 165 MET A N 1
ATOM 1343 C CA . MET A 1 165 ? -4.562 3.315 -4.807 1.00 94.88 165 MET A CA 1
ATOM 1344 C C . MET A 1 165 ? -3.846 2.637 -5.983 1.00 94.88 165 MET A C 1
ATOM 1346 O O . MET A 1 165 ? -3.318 1.528 -5.843 1.00 94.88 165 MET A O 1
ATOM 1350 N N . ASN A 1 166 ? -3.730 3.333 -7.117 1.00 93.88 166 ASN A N 1
ATOM 1351 C CA . ASN A 1 166 ? -2.805 2.966 -8.186 1.00 93.88 166 ASN A CA 1
ATOM 1352 C C . ASN A 1 166 ? -1.423 3.546 -7.895 1.00 93.88 166 ASN A C 1
ATOM 1354 O O . ASN A 1 166 ? -1.073 4.649 -8.312 1.00 93.88 166 ASN A O 1
ATOM 1358 N N . VAL A 1 167 ? -0.639 2.760 -7.174 1.00 92.31 167 VAL A N 1
ATOM 1359 C CA . VAL A 1 167 ? 0.767 3.030 -6.848 1.00 92.31 167 VAL A CA 1
ATOM 1360 C C . VAL A 1 167 ? 1.701 2.132 -7.652 1.00 92.31 167 VAL A C 1
ATOM 1362 O O . VAL A 1 167 ? 2.798 1.796 -7.213 1.00 92.31 167 VAL A O 1
ATOM 1365 N N . SER A 1 168 ? 1.230 1.641 -8.799 1.00 90.50 168 SER A N 1
ATOM 1366 C CA . SER A 1 168 ? 1.946 0.643 -9.577 1.00 90.50 168 SER A CA 1
ATOM 1367 C C . SER A 1 168 ? 3.201 1.227 -10.238 1.00 90.50 168 SER A C 1
ATOM 1369 O O . SER A 1 168 ? 3.235 2.342 -10.761 1.00 90.50 168 SER A O 1
ATOM 1371 N N . ARG A 1 169 ? 4.259 0.420 -10.227 1.00 88.75 169 ARG A N 1
ATOM 1372 C CA . ARG A 1 169 ? 5.539 0.665 -10.899 1.00 88.75 169 ARG A CA 1
ATOM 1373 C C . ARG A 1 169 ? 6.030 -0.629 -11.517 1.00 88.75 169 ARG A C 1
ATOM 1375 O O . ARG A 1 169 ? 5.620 -1.708 -11.077 1.00 88.75 169 ARG A O 1
ATOM 1382 N N . VAL A 1 170 ? 6.890 -0.525 -12.519 1.00 87.56 170 VAL A N 1
ATOM 1383 C CA . V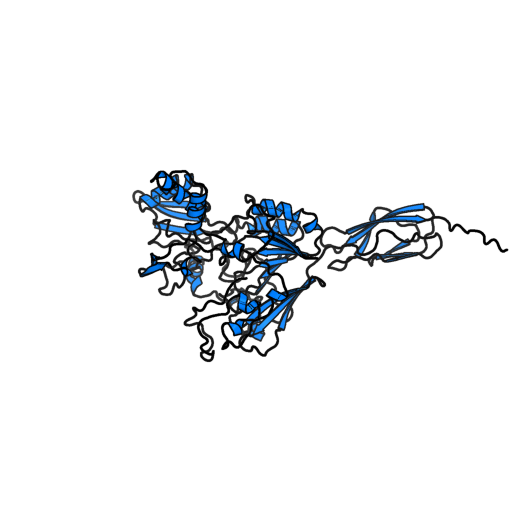AL A 1 170 ? 7.489 -1.691 -13.177 1.00 87.56 170 VAL A CA 1
ATOM 1384 C C . VAL A 1 170 ? 8.395 -2.452 -12.203 1.00 87.56 170 VAL A C 1
ATOM 1386 O O . VAL A 1 170 ? 8.983 -1.859 -11.310 1.00 87.56 170 VAL A O 1
ATOM 1389 N N . TRP A 1 171 ? 8.531 -3.768 -12.368 1.00 84.38 171 TRP A N 1
ATOM 1390 C CA . TRP A 1 171 ? 9.594 -4.519 -11.696 1.00 84.38 171 TRP A CA 1
ATOM 1391 C C . TRP A 1 171 ? 10.841 -4.566 -12.590 1.00 84.38 171 TRP A C 1
ATOM 1393 O O . TRP A 1 171 ? 10.744 -4.841 -13.786 1.00 84.38 171 TRP A O 1
ATOM 1403 N N . ARG A 1 172 ? 12.020 -4.307 -12.014 1.00 83.00 172 ARG A N 1
ATOM 1404 C CA . ARG A 1 172 ? 13.321 -4.333 -12.703 1.00 83.00 172 ARG A CA 1
ATOM 1405 C C . ARG A 1 172 ? 14.359 -5.063 -11.866 1.00 83.00 172 ARG A C 1
ATOM 1407 O O . ARG A 1 172 ? 14.283 -5.062 -10.636 1.00 83.00 172 ARG A O 1
ATOM 1414 N N . THR A 1 173 ? 15.368 -5.614 -12.533 1.00 79.81 173 THR A N 1
ATOM 1415 C CA . THR A 1 173 ? 16.478 -6.283 -11.851 1.00 79.81 173 THR A CA 1
ATOM 1416 C C . THR A 1 173 ? 17.353 -5.296 -11.075 1.00 79.81 173 THR A C 1
ATOM 1418 O O . THR A 1 173 ? 17.600 -4.171 -11.513 1.00 79.81 173 THR A O 1
ATOM 1421 N N . TRP A 1 174 ? 17.850 -5.745 -9.922 1.00 82.44 174 TRP A N 1
ATOM 1422 C CA . TRP A 1 174 ? 18.869 -5.050 -9.127 1.00 82.44 174 TRP A CA 1
ATOM 1423 C C . TRP A 1 174 ? 20.275 -5.237 -9.686 1.00 82.44 174 TRP A C 1
ATOM 1425 O O . TRP A 1 174 ? 21.213 -4.586 -9.231 1.00 82.44 174 TRP A O 1
ATOM 1435 N N . ASN A 1 175 ? 20.439 -6.152 -10.639 1.00 80.38 175 ASN A N 1
ATOM 1436 C CA . ASN A 1 175 ? 21.731 -6.384 -11.242 1.00 80.38 175 ASN A CA 1
ATOM 1437 C C . ASN A 1 175 ? 22.153 -5.160 -12.069 1.00 80.38 175 ASN A C 1
ATOM 1439 O O . ASN A 1 175 ? 21.383 -4.661 -12.887 1.00 80.38 175 ASN A O 1
ATOM 1443 N N . ILE A 1 176 ? 23.377 -4.698 -11.831 1.00 84.12 176 ILE A N 1
ATOM 1444 C CA . ILE A 1 176 ? 24.008 -3.564 -12.526 1.00 84.12 176 ILE A CA 1
ATOM 1445 C C . ILE A 1 176 ? 25.163 -4.014 -13.422 1.00 84.12 176 ILE A C 1
ATOM 1447 O O . ILE A 1 176 ? 25.796 -3.198 -14.086 1.00 84.12 176 ILE A O 1
ATOM 1451 N N . GLN A 1 177 ? 25.474 -5.311 -13.412 1.00 75.12 177 GLN A N 1
ATOM 1452 C CA . GLN A 1 177 ? 26.391 -5.902 -14.370 1.00 75.12 177 GLN A CA 1
ATOM 1453 C C . GLN A 1 177 ? 25.660 -6.087 -15.695 1.00 75.12 177 GLN A C 1
ATOM 1455 O O . GLN A 1 177 ? 24.490 -6.477 -15.728 1.00 75.12 177 GLN A O 1
ATOM 1460 N N . GLU A 1 178 ? 26.374 -5.845 -16.788 1.00 65.75 178 GLU A N 1
ATOM 1461 C CA . GLU A 1 178 ? 25.888 -6.125 -18.134 1.00 65.75 178 GLU A CA 1
ATOM 1462 C C . GLU A 1 178 ? 25.745 -7.636 -18.323 1.00 65.75 178 GLU A C 1
ATOM 1464 O O . GLU A 1 178 ? 26.702 -8.314 -18.681 1.00 65.75 178 GLU A O 1
ATOM 1469 N N . GLY A 1 179 ? 24.550 -8.150 -18.023 1.00 54.53 179 GLY A N 1
ATOM 1470 C CA . GLY A 1 179 ? 24.130 -9.528 -18.252 1.00 54.53 179 GLY A CA 1
ATOM 1471 C C . GLY A 1 179 ? 24.930 -10.602 -17.498 1.00 54.53 179 GLY A C 1
ATOM 1472 O O . GLY A 1 179 ? 26.056 -10.922 -17.865 1.00 54.53 179 GLY A O 1
ATOM 1473 N N . PRO A 1 180 ? 24.341 -11.332 -16.540 1.00 47.00 180 PRO A N 1
ATOM 1474 C CA . PRO A 1 180 ? 24.686 -12.738 -16.408 1.00 47.00 180 PRO A CA 1
ATOM 1475 C C . PRO A 1 180 ? 24.158 -13.475 -17.652 1.00 47.00 180 PRO A C 1
ATOM 1477 O O . PRO A 1 180 ? 23.066 -13.162 -18.137 1.00 47.00 180 PRO A O 1
ATOM 1480 N N . GLU A 1 181 ? 24.872 -14.502 -18.133 1.00 47.12 181 GLU A N 1
ATOM 1481 C CA . GLU A 1 181 ? 24.357 -15.472 -19.131 1.00 47.12 181 GLU A CA 1
ATOM 1482 C C . GLU A 1 181 ? 22.972 -16.035 -18.735 1.00 47.12 181 GLU A C 1
ATOM 1484 O O . GLU A 1 181 ? 22.217 -16.518 -19.573 1.00 47.12 181 GLU A O 1
ATOM 1489 N N . GLU A 1 182 ? 22.619 -15.919 -17.452 1.00 44.41 182 GLU A N 1
ATOM 1490 C CA . GLU A 1 182 ? 21.394 -16.391 -16.820 1.00 44.41 182 GLU A CA 1
ATOM 1491 C C . GLU A 1 182 ? 20.303 -15.313 -16.633 1.00 44.41 182 GLU A C 1
ATOM 1493 O O . GLU A 1 182 ? 19.326 -15.580 -15.938 1.00 44.41 182 GLU A O 1
ATOM 1498 N N . ALA A 1 183 ? 20.421 -14.098 -17.191 1.00 45.84 183 ALA A N 1
ATOM 1499 C CA . ALA A 1 183 ? 19.382 -13.062 -17.063 1.00 45.84 183 ALA A CA 1
ATOM 1500 C C . ALA A 1 183 ? 18.069 -13.500 -17.746 1.00 45.84 183 ALA A C 1
ATOM 1502 O O . ALA A 1 183 ? 17.873 -13.310 -18.944 1.00 45.84 183 ALA A O 1
ATOM 1503 N N . ARG A 1 184 ? 17.168 -14.118 -16.971 1.00 46.75 184 ARG A N 1
ATOM 1504 C CA . ARG A 1 184 ? 15.916 -14.730 -17.460 1.00 46.75 184 ARG A CA 1
ATOM 1505 C C . ARG A 1 184 ? 14.835 -13.716 -17.845 1.00 46.75 184 ARG A C 1
ATOM 1507 O O . ARG A 1 184 ? 13.905 -14.067 -18.563 1.00 46.75 184 ARG A O 1
ATOM 1514 N N . PHE A 1 185 ? 14.956 -12.469 -17.394 1.00 49.69 185 PHE A N 1
ATOM 1515 C CA . PHE A 1 185 ? 13.976 -11.409 -17.611 1.00 49.69 185 PHE A CA 1
ATOM 1516 C C . PHE A 1 185 ? 14.694 -10.154 -18.100 1.00 49.69 185 PHE A C 1
ATOM 1518 O O . PHE A 1 185 ? 15.733 -9.818 -17.548 1.00 49.69 185 PHE A O 1
ATOM 1525 N N . SER A 1 186 ? 14.136 -9.552 -19.157 1.00 54.38 186 SER A N 1
ATOM 1526 C CA . SER A 1 186 ? 14.426 -8.256 -19.800 1.00 54.38 186 SER A CA 1
ATOM 1527 C C . SER A 1 186 ? 15.688 -7.489 -19.338 1.00 54.38 186 SER A C 1
ATOM 1529 O O . SER A 1 186 ? 15.820 -7.224 -18.146 1.00 54.38 186 SER A O 1
ATOM 1531 N N . PRO A 1 187 ? 16.544 -7.000 -20.264 1.00 56.91 187 PRO A N 1
ATOM 1532 C CA . PRO A 1 187 ? 17.820 -6.297 -19.994 1.00 56.91 187 PRO A CA 1
ATOM 1533 C C . PRO A 1 187 ? 17.733 -5.051 -19.095 1.00 56.91 187 PRO A C 1
ATOM 1535 O O . PRO A 1 187 ? 18.734 -4.413 -18.794 1.00 56.91 187 PRO A O 1
ATOM 1538 N N . ARG A 1 188 ? 16.532 -4.647 -18.698 1.00 78.25 188 ARG A N 1
ATOM 1539 C CA . ARG A 1 188 ? 16.266 -3.347 -18.105 1.00 78.25 188 ARG A CA 1
ATOM 1540 C C . ARG A 1 188 ? 16.562 -3.363 -16.613 1.00 78.25 188 ARG A C 1
ATOM 1542 O O . ARG A 1 188 ? 15.858 -3.999 -15.821 1.00 78.25 188 ARG A O 1
ATOM 1549 N N . GLY A 1 189 ? 17.615 -2.641 -16.254 1.00 82.44 189 GLY A N 1
ATOM 1550 C CA . GLY A 1 189 ? 18.062 -2.460 -14.887 1.00 82.44 189 GLY A CA 1
ATOM 1551 C C . GLY A 1 189 ? 17.240 -1.423 -14.136 1.00 82.44 189 GLY A C 1
ATOM 1552 O O . GLY A 1 189 ? 16.646 -0.504 -14.697 1.00 82.44 189 GLY A O 1
ATOM 1553 N N . LYS A 1 190 ? 17.232 -1.571 -12.818 1.00 88.75 190 LYS A N 1
ATOM 1554 C CA . LYS A 1 190 ? 16.680 -0.586 -11.893 1.00 88.75 190 LYS A CA 1
ATOM 1555 C C . LYS A 1 190 ? 17.593 0.634 -11.756 1.00 88.75 190 LYS A C 1
ATOM 1557 O O . LYS A 1 190 ? 17.106 1.732 -11.533 1.00 88.75 190 LYS A O 1
ATOM 1562 N N . PHE A 1 191 ? 18.903 0.457 -11.906 1.00 91.50 191 PHE A N 1
ATOM 1563 C CA . PHE A 1 191 ? 19.886 1.494 -11.583 1.00 91.50 191 PHE A CA 1
ATOM 1564 C C . PHE A 1 191 ? 20.751 1.935 -12.760 1.00 91.50 191 PHE A C 1
ATOM 1566 O O . PHE A 1 191 ? 21.418 2.957 -12.645 1.00 91.50 191 PHE A O 1
ATOM 1573 N N . THR A 1 192 ? 20.754 1.198 -13.870 1.00 91.06 192 THR A N 1
ATOM 1574 C CA . THR A 1 192 ? 21.577 1.503 -15.046 1.00 91.06 192 THR A CA 1
ATOM 1575 C C . THR A 1 192 ? 20.881 1.079 -16.334 1.00 91.06 192 THR A C 1
ATOM 1577 O O . THR A 1 192 ? 20.079 0.142 -16.327 1.00 91.06 192 THR A O 1
ATOM 1580 N N . GLU A 1 193 ? 21.247 1.722 -17.440 1.00 89.38 193 GLU A N 1
ATOM 1581 C CA . GLU A 1 193 ? 21.008 1.206 -18.796 1.00 89.38 193 GLU A CA 1
ATOM 1582 C C . GLU A 1 193 ? 22.247 0.457 -19.313 1.00 89.38 193 GLU A C 1
ATOM 1584 O O . GLU A 1 193 ? 23.364 0.688 -18.849 1.00 89.38 193 GLU A O 1
ATOM 1589 N N . PHE A 1 194 ? 22.067 -0.449 -20.276 1.00 80.31 194 PHE A N 1
ATOM 1590 C CA . PHE A 1 194 ? 23.171 -1.222 -20.858 1.00 80.31 194 PHE A CA 1
ATOM 1591 C C . PHE 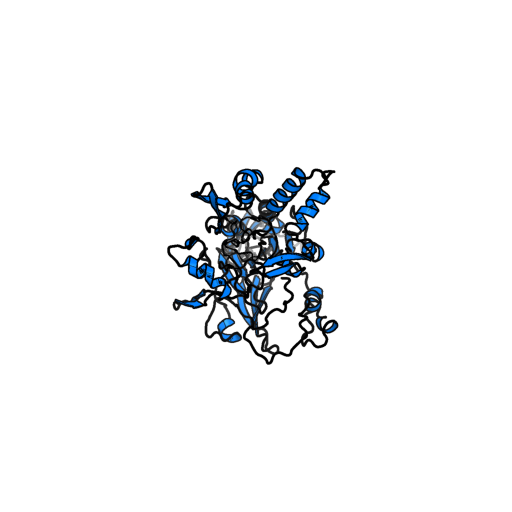A 1 194 ? 23.993 -0.407 -21.856 1.00 80.31 194 PHE A C 1
ATOM 1593 O O . PHE A 1 194 ? 23.428 0.310 -22.684 1.00 80.31 194 PHE A O 1
ATOM 1600 N N . SER A 1 195 ? 25.325 -0.575 -21.854 1.00 82.00 195 SER A N 1
ATOM 1601 C CA . SER A 1 195 ? 26.231 0.195 -22.724 1.00 82.00 195 SER A CA 1
ATOM 1602 C C . SER A 1 195 ? 25.906 0.060 -24.213 1.00 82.00 195 SER A C 1
ATOM 1604 O O . SER A 1 195 ? 26.035 1.027 -24.966 1.00 82.00 195 SER A O 1
ATOM 1606 N N . SER A 1 196 ? 25.429 -1.113 -24.641 1.00 78.31 196 SER A N 1
ATOM 1607 C CA . SER A 1 196 ? 25.029 -1.381 -26.026 1.00 78.31 196 SER A CA 1
ATOM 1608 C C . SER A 1 196 ? 23.759 -0.647 -26.467 1.00 78.31 196 SER A C 1
ATOM 1610 O O . SER A 1 196 ? 23.496 -0.562 -27.663 1.00 78.31 196 SER A O 1
ATOM 1612 N N . GLU A 1 197 ? 22.972 -0.132 -25.523 1.00 83.12 197 GLU A N 1
ATOM 1613 C CA . GLU A 1 197 ? 21.633 0.430 -25.741 1.00 83.12 197 GLU A CA 1
ATOM 1614 C C . GLU A 1 197 ? 21.561 1.930 -25.405 1.00 83.12 197 GLU A C 1
ATOM 1616 O O . GLU A 1 197 ? 20.557 2.588 -25.672 1.00 83.12 197 GLU A O 1
ATOM 1621 N N . LEU A 1 198 ? 22.642 2.519 -24.880 1.00 89.88 198 LEU A N 1
ATOM 1622 C CA . LEU A 1 198 ? 22.666 3.900 -24.380 1.00 89.88 198 LEU A CA 1
ATOM 1623 C C . LEU A 1 198 ? 22.243 4.960 -25.393 1.00 89.88 198 LEU A C 1
ATOM 1625 O O . LEU A 1 198 ? 21.770 6.012 -24.994 1.00 89.88 198 LEU A O 1
ATOM 1629 N N . ASN A 1 199 ? 22.415 4.714 -26.688 1.00 92.81 199 ASN A N 1
ATOM 1630 C CA . ASN A 1 199 ? 22.033 5.659 -27.740 1.00 92.81 199 ASN A CA 1
ATOM 1631 C C . ASN A 1 199 ? 20.843 5.149 -28.572 1.00 92.81 199 ASN A C 1
ATOM 1633 O O . ASN A 1 199 ? 20.564 5.675 -29.645 1.00 92.81 199 ASN A O 1
ATOM 1637 N N . ASP A 1 200 ? 20.112 4.157 -28.056 1.00 90.31 200 ASP A N 1
ATOM 1638 C CA . ASP A 1 200 ? 18.792 3.751 -28.533 1.00 90.31 200 ASP A CA 1
ATOM 1639 C C . ASP A 1 200 ? 17.761 3.879 -27.396 1.00 90.31 200 ASP A C 1
ATOM 1641 O O . ASP A 1 200 ? 17.466 2.914 -26.689 1.00 90.31 200 ASP A O 1
ATOM 1645 N N . PRO A 1 201 ? 17.139 5.060 -27.233 1.00 92.00 201 PRO A N 1
ATOM 1646 C CA . PRO A 1 201 ? 16.082 5.270 -26.247 1.00 92.00 201 PRO A CA 1
ATOM 1647 C C . PRO A 1 201 ? 14.874 4.330 -26.367 1.00 92.00 201 PRO A C 1
ATOM 1649 O O . PRO A 1 201 ? 14.059 4.241 -25.450 1.00 92.00 201 PRO A O 1
ATOM 1652 N N . SER A 1 202 ? 14.705 3.629 -27.494 1.00 86.19 202 SER A N 1
ATOM 1653 C CA . SER A 1 202 ? 13.651 2.623 -27.636 1.00 86.19 202 SER A CA 1
ATOM 1654 C C . SER A 1 202 ? 13.973 1.314 -26.895 1.00 86.19 202 SER A C 1
ATOM 1656 O O . SER A 1 202 ? 13.061 0.516 -26.644 1.00 86.19 202 SER A O 1
ATOM 1658 N N . ALA A 1 203 ? 15.232 1.112 -26.509 1.00 84.31 203 ALA A N 1
ATOM 1659 C CA . ALA A 1 203 ? 15.695 -0.019 -25.718 1.00 84.31 203 ALA A CA 1
ATOM 1660 C C . ALA A 1 203 ? 15.680 0.270 -24.206 1.00 84.31 203 ALA A C 1
ATOM 1662 O O . ALA A 1 203 ? 15.430 -0.656 -23.431 1.00 84.31 203 ALA A O 1
ATOM 1663 N N . TRP A 1 204 ? 15.802 1.542 -23.803 1.00 89.31 204 TRP A N 1
ATOM 1664 C CA . TRP A 1 204 ? 15.907 1.951 -22.397 1.00 89.31 204 TRP A CA 1
ATOM 1665 C C . TRP A 1 204 ? 14.762 1.451 -21.514 1.00 89.31 204 TRP A C 1
ATOM 1667 O O . TRP A 1 204 ? 13.592 1.416 -21.922 1.00 89.31 204 TRP A O 1
ATOM 1677 N N . GLY A 1 205 ? 15.110 1.112 -20.274 1.00 88.50 205 GLY A N 1
ATOM 1678 C CA . GLY A 1 205 ? 14.189 0.740 -19.211 1.00 88.50 205 GLY A CA 1
ATOM 1679 C C . GLY A 1 205 ? 13.653 1.888 -18.367 1.00 88.50 205 GLY A C 1
ATOM 1680 O O . GLY A 1 205 ? 12.593 1.705 -17.764 1.00 88.50 205 GLY A O 1
ATOM 1681 N N . PHE A 1 206 ? 14.318 3.046 -18.364 1.00 93.19 206 PHE A N 1
ATOM 1682 C CA . PHE A 1 206 ? 13.952 4.224 -17.565 1.00 93.19 206 PHE A CA 1
ATOM 1683 C C . PHE A 1 206 ? 13.915 3.937 -16.055 1.00 93.19 206 PHE A C 1
ATOM 1685 O O . PHE A 1 206 ? 13.150 4.555 -15.311 1.00 93.19 206 PHE A O 1
ATOM 1692 N N . GLY A 1 207 ? 14.734 2.983 -15.607 1.00 91.19 207 GLY A N 1
ATOM 1693 C CA . GLY A 1 207 ? 14.772 2.527 -14.223 1.00 91.19 207 GLY A CA 1
ATOM 1694 C C . GLY A 1 207 ? 13.449 1.912 -13.744 1.00 91.19 207 GLY A C 1
ATOM 1695 O O . GLY A 1 207 ? 12.720 1.245 -14.486 1.00 91.19 207 GLY A O 1
ATOM 1696 N N . ASP A 1 208 ? 13.150 2.142 -12.469 1.00 89.19 208 ASP A N 1
ATOM 1697 C CA . ASP A 1 208 ? 11.979 1.695 -11.710 1.00 89.19 208 ASP A CA 1
ATOM 1698 C C . ASP A 1 208 ? 10.787 2.640 -11.898 1.00 89.19 208 ASP A C 1
ATOM 1700 O O . ASP A 1 208 ? 10.217 3.164 -10.940 1.00 89.19 208 ASP A O 1
ATOM 1704 N N . MET A 1 209 ? 10.458 2.939 -13.153 1.00 89.38 209 MET A N 1
ATOM 1705 C CA . MET A 1 209 ? 9.439 3.934 -13.476 1.00 89.38 209 MET A CA 1
ATOM 1706 C C . MET A 1 209 ? 8.054 3.580 -12.913 1.00 89.38 209 MET A C 1
ATOM 1708 O O . MET A 1 209 ? 7.643 2.414 -12.866 1.00 89.38 209 MET A O 1
ATOM 1712 N N . TRP A 1 210 ? 7.297 4.612 -12.558 1.00 90.00 210 TRP A N 1
ATOM 1713 C CA . TRP A 1 210 ? 5.892 4.470 -12.190 1.00 90.00 210 TRP A CA 1
ATOM 1714 C C . TRP A 1 210 ? 5.018 4.419 -13.430 1.00 90.00 210 TRP A C 1
ATOM 1716 O O . TRP A 1 210 ? 5.320 5.055 -14.444 1.00 90.00 210 TRP A O 1
ATOM 1726 N N . PHE A 1 211 ? 3.924 3.669 -13.335 1.00 91.06 211 PHE A N 1
ATOM 1727 C CA . PHE A 1 211 ? 2.920 3.655 -14.386 1.00 91.06 211 PHE A CA 1
ATOM 1728 C C . PHE A 1 211 ? 1.974 4.844 -14.251 1.00 91.06 211 PHE A C 1
ATOM 1730 O O . PHE A 1 211 ? 1.697 5.508 -15.232 1.00 91.06 211 PHE A O 1
ATOM 1737 N N . GLU A 1 212 ? 1.512 5.189 -13.057 1.00 89.88 212 GLU A N 1
ATOM 1738 C CA . GLU A 1 212 ? 0.721 6.408 -12.858 1.00 89.88 212 GLU A CA 1
ATOM 1739 C C . GLU A 1 212 ? 1.322 7.256 -11.749 1.00 89.88 212 GLU A C 1
ATOM 1741 O O . GLU A 1 212 ? 1.982 6.753 -10.837 1.00 89.88 212 GLU A O 1
ATOM 1746 N N . THR A 1 213 ? 1.100 8.564 -11.834 1.00 89.38 213 THR A N 1
ATOM 1747 C CA . THR A 1 213 ? 1.496 9.485 -10.775 1.00 89.38 213 THR A CA 1
ATOM 1748 C C . THR A 1 213 ? 0.434 9.521 -9.678 1.00 89.38 213 THR A C 1
ATOM 1750 O O . THR A 1 213 ? -0.767 9.411 -9.924 1.00 89.38 213 THR A O 1
ATOM 1753 N N . TYR A 1 214 ? 0.898 9.675 -8.441 1.00 92.56 214 TYR A N 1
ATOM 1754 C CA . TYR A 1 214 ? 0.049 9.773 -7.249 1.00 92.56 214 TYR A CA 1
ATOM 1755 C C . TYR A 1 214 ? 0.557 10.829 -6.253 1.00 92.56 214 TYR A C 1
ATOM 1757 O O . TYR A 1 214 ? 0.075 10.897 -5.129 1.00 92.56 214 TYR A O 1
ATOM 1765 N N . GLY A 1 215 ? 1.546 11.645 -6.640 1.00 91.75 215 GLY A N 1
ATOM 1766 C CA . GLY A 1 215 ? 2.034 12.754 -5.812 1.00 91.75 215 GLY A CA 1
ATOM 1767 C C . GLY A 1 215 ? 1.089 13.949 -5.795 1.00 91.75 215 GLY A C 1
ATOM 1768 O O . GLY A 1 215 ? 0.082 13.950 -6.498 1.00 91.75 215 GLY A O 1
ATOM 1769 N N . VAL A 1 216 ? 1.437 14.978 -5.021 1.00 94.06 216 VAL A N 1
ATOM 1770 C CA . VAL A 1 216 ? 0.594 16.165 -4.756 1.00 94.06 216 VAL A CA 1
ATOM 1771 C C . VAL A 1 216 ? 0.043 16.869 -6.002 1.00 94.06 216 VAL A C 1
ATOM 1773 O O . VAL A 1 216 ? -1.034 17.450 -5.942 1.00 94.06 216 VAL A O 1
ATOM 1776 N N . ASP A 1 217 ? 0.739 16.769 -7.135 1.00 90.75 217 ASP A N 1
ATOM 1777 C CA . ASP A 1 217 ? 0.340 17.377 -8.411 1.00 90.75 217 ASP A CA 1
ATOM 1778 C C . ASP A 1 217 ? -0.487 16.433 -9.315 1.00 90.75 217 ASP A C 1
ATOM 1780 O O . ASP A 1 217 ? -0.697 16.720 -10.494 1.00 90.75 217 ASP A O 1
ATOM 1784 N N . SER A 1 218 ? -0.916 15.272 -8.808 1.00 92.62 218 SER A N 1
ATOM 1785 C CA . SER A 1 218 ? -1.664 14.262 -9.571 1.00 92.62 218 SER A CA 1
ATOM 1786 C C . SER A 1 218 ? -3.172 14.313 -9.318 1.00 92.62 218 SER A C 1
ATOM 1788 O O . SER A 1 218 ? -3.629 14.595 -8.210 1.00 92.62 218 SER A O 1
ATOM 1790 N N . GLU A 1 219 ? -3.950 13.917 -10.328 1.00 93.94 219 GLU A N 1
ATOM 1791 C CA . GLU A 1 219 ? -5.408 13.753 -10.216 1.00 93.94 219 GLU A CA 1
ATOM 1792 C C . GLU A 1 219 ? -5.797 12.752 -9.117 1.00 93.94 219 GLU A C 1
ATOM 1794 O O . GLU A 1 219 ? -6.798 12.932 -8.428 1.00 93.94 219 GLU A O 1
ATOM 1799 N N . GLN A 1 220 ? -4.993 11.701 -8.930 1.00 95.06 220 GLN A N 1
ATOM 1800 C CA . GLN A 1 220 ? -5.232 10.688 -7.906 1.00 95.06 220 GLN A CA 1
ATOM 1801 C C . GLN A 1 220 ? -5.075 11.261 -6.489 1.00 95.06 220 GLN A C 1
ATOM 1803 O O . GLN A 1 220 ? -5.848 10.902 -5.604 1.00 95.06 220 GLN A O 1
ATOM 1808 N N . TYR A 1 221 ? -4.114 12.163 -6.264 1.00 96.25 221 TYR A N 1
ATOM 1809 C CA . TYR A 1 221 ? -3.944 12.824 -4.968 1.00 96.25 221 TYR A CA 1
ATOM 1810 C C . TYR A 1 221 ? -5.120 13.755 -4.652 1.00 96.25 221 TYR A C 1
ATOM 1812 O O . TYR A 1 221 ? -5.685 13.681 -3.562 1.00 96.25 221 TYR A O 1
ATOM 1820 N N . GLU A 1 222 ? -5.538 14.581 -5.616 1.00 96.00 222 GLU A N 1
ATOM 1821 C CA . GLU A 1 222 ? -6.710 15.455 -5.464 1.00 96.00 222 GLU A CA 1
ATOM 1822 C C . GLU A 1 222 ? -7.984 14.639 -5.183 1.00 96.00 222 GLU A C 1
ATOM 1824 O O . GLU A 1 222 ? -8.748 14.949 -4.263 1.00 96.00 222 GLU A O 1
ATOM 1829 N N . TRP A 1 223 ? -8.187 13.547 -5.927 1.00 97.06 223 TRP A N 1
ATOM 1830 C CA . TRP A 1 223 ? -9.285 12.611 -5.691 1.00 97.06 223 TRP A CA 1
ATOM 1831 C C . TRP A 1 223 ? -9.235 12.012 -4.281 1.00 97.06 223 TRP A C 1
ATOM 1833 O O . TRP A 1 223 ? -10.247 12.028 -3.574 1.00 97.06 223 TRP A O 1
ATOM 1843 N N . LEU A 1 224 ? -8.062 11.544 -3.840 1.00 97.56 224 LEU A N 1
ATOM 1844 C CA . LEU A 1 224 ? -7.870 10.977 -2.508 1.00 97.56 224 LEU A CA 1
ATOM 1845 C C . LEU A 1 224 ? -8.267 11.986 -1.423 1.00 97.56 224 LEU A C 1
ATOM 1847 O O . LEU A 1 224 ? -9.022 11.635 -0.518 1.00 97.56 224 LEU A O 1
ATOM 1851 N N . GLN A 1 225 ? -7.846 13.249 -1.533 1.00 97.69 225 GLN A N 1
ATOM 1852 C CA . GLN A 1 225 ? -8.259 14.297 -0.592 1.00 97.69 225 GLN A CA 1
ATOM 1853 C C . GLN A 1 225 ? -9.788 14.428 -0.518 1.00 97.69 225 GLN A C 1
ATOM 1855 O O . GLN A 1 225 ? -10.351 14.517 0.575 1.00 97.69 225 GLN A O 1
ATOM 1860 N N . GLY A 1 226 ? -10.469 14.383 -1.667 1.00 96.81 226 GLY A N 1
ATOM 1861 C CA . GLY A 1 226 ? -11.931 14.393 -1.743 1.00 96.81 226 GLY A CA 1
ATOM 1862 C C . GLY A 1 226 ? -12.586 13.195 -1.045 1.00 96.81 226 GLY A C 1
ATOM 1863 O O . GLY A 1 226 ? -13.547 13.366 -0.289 1.00 96.81 226 GLY A O 1
ATOM 1864 N N . VAL A 1 227 ? -12.046 11.990 -1.244 1.00 97.00 227 VAL A N 1
ATOM 1865 C CA . VAL A 1 227 ? -12.529 10.760 -0.595 1.00 97.00 227 VAL A CA 1
ATOM 1866 C C . VAL A 1 227 ? -12.388 10.845 0.924 1.00 97.00 227 VAL A C 1
ATOM 1868 O O . VAL A 1 227 ? -13.355 10.575 1.642 1.00 97.00 227 VAL A O 1
ATOM 1871 N N . LEU A 1 228 ? -11.222 11.266 1.423 1.00 97.38 228 LEU A N 1
ATOM 1872 C CA . LEU A 1 228 ? -10.903 11.280 2.856 1.00 97.38 228 LEU A CA 1
ATOM 1873 C C . LEU A 1 228 ? -11.751 12.280 3.660 1.00 97.38 228 LEU A C 1
ATOM 1875 O O . LEU A 1 228 ? -11.984 12.089 4.856 1.00 97.38 228 LEU A O 1
ATOM 1879 N N . VAL A 1 229 ? -12.279 13.325 3.015 1.00 96.94 229 VAL A N 1
ATOM 1880 C CA . VAL A 1 229 ? -13.195 14.279 3.663 1.00 96.94 229 VAL A CA 1
ATOM 1881 C C . VAL A 1 229 ? -14.674 13.930 3.498 1.00 96.94 229 VAL A C 1
ATOM 1883 O O . VAL A 1 229 ? -15.520 14.623 4.077 1.00 96.94 229 VAL A O 1
ATOM 1886 N N . SER A 1 230 ? -15.003 12.880 2.744 1.00 95.94 230 SER A N 1
ATOM 1887 C CA . SER A 1 230 ? -16.385 12.459 2.520 1.00 95.94 230 SER A CA 1
ATOM 1888 C C . SER A 1 230 ? -17.055 11.965 3.808 1.00 95.94 230 SER A C 1
ATOM 1890 O O . SER A 1 230 ? -16.420 11.394 4.698 1.00 95.94 230 SER A O 1
ATOM 1892 N N . GLU A 1 231 ? -18.373 12.154 3.907 1.00 93.88 231 GLU A N 1
ATOM 1893 C CA . GLU A 1 231 ? -19.153 11.656 5.048 1.00 93.88 231 GLU A CA 1
ATOM 1894 C C . GLU A 1 231 ? -19.116 10.128 5.146 1.00 93.88 231 GLU A C 1
ATOM 1896 O O . GLU A 1 231 ? -19.081 9.584 6.246 1.00 93.88 231 GLU A O 1
ATOM 1901 N N . ALA A 1 232 ? -19.099 9.424 4.012 1.00 94.12 232 ALA A N 1
ATOM 1902 C CA . ALA A 1 232 ? -19.019 7.967 3.999 1.00 94.12 232 ALA A CA 1
ATOM 1903 C C . ALA A 1 232 ? -17.693 7.474 4.601 1.00 94.12 232 ALA A C 1
ATOM 1905 O O . ALA A 1 232 ? -17.703 6.583 5.448 1.00 94.12 232 ALA A O 1
ATOM 1906 N N . PHE A 1 233 ? -16.572 8.110 4.244 1.00 95.69 233 PHE A N 1
ATOM 1907 C CA . PHE A 1 233 ? -15.261 7.786 4.802 1.00 95.69 233 PHE A CA 1
ATOM 1908 C C . PHE A 1 233 ? -15.174 8.115 6.299 1.00 95.69 233 PHE A C 1
ATOM 1910 O O . PHE A 1 233 ? -14.786 7.267 7.099 1.00 95.69 233 PHE A O 1
ATOM 1917 N N . LYS A 1 234 ? -15.586 9.325 6.705 1.00 92.56 234 LYS A N 1
ATOM 1918 C CA . LYS A 1 234 ? -15.535 9.772 8.111 1.00 92.56 234 LYS A CA 1
ATOM 1919 C C . LYS A 1 234 ? -16.388 8.924 9.051 1.00 92.56 234 LYS A C 1
ATOM 1921 O O . LYS A 1 234 ? -16.018 8.739 10.206 1.00 92.56 234 LYS A O 1
ATOM 1926 N N . ASN A 1 235 ? -17.533 8.440 8.571 1.00 90.06 235 ASN A N 1
ATOM 1927 C CA . ASN A 1 235 ? -18.464 7.644 9.371 1.00 90.06 235 ASN A CA 1
ATOM 1928 C C . ASN A 1 235 ? -18.154 6.139 9.346 1.00 90.06 235 ASN A C 1
ATOM 1930 O O . ASN A 1 235 ? -18.813 5.375 10.056 1.00 90.06 235 ASN A O 1
ATOM 1934 N N . ALA A 1 236 ? -17.187 5.697 8.539 1.00 94.12 236 ALA A N 1
ATOM 1935 C CA . ALA A 1 236 ? -16.776 4.304 8.504 1.00 94.12 236 ALA A CA 1
ATOM 1936 C C . ALA A 1 236 ? -16.046 3.914 9.792 1.00 94.12 236 ALA A C 1
ATOM 1938 O O . ALA A 1 236 ? -15.174 4.631 10.284 1.00 94.12 236 ALA A O 1
ATOM 1939 N N . LYS A 1 237 ? -16.388 2.741 10.330 1.00 94.31 237 LYS A N 1
ATOM 1940 C CA . LYS A 1 237 ? -15.770 2.217 11.553 1.00 94.31 237 LYS A CA 1
ATOM 1941 C C . LYS A 1 237 ? -14.303 1.854 11.322 1.00 94.31 237 LYS A C 1
ATOM 1943 O O . LYS A 1 237 ? -13.471 2.106 12.192 1.00 94.31 237 LYS A O 1
ATOM 1948 N N . TYR A 1 238 ? -14.001 1.306 10.145 1.00 96.88 238 TYR A N 1
ATOM 1949 C CA . TYR A 1 238 ? -12.651 0.986 9.697 1.00 96.88 238 TYR A CA 1
ATOM 1950 C C . TYR A 1 238 ? -12.385 1.589 8.321 1.00 96.88 238 TYR A C 1
ATOM 1952 O O . TYR A 1 238 ? -13.176 1.437 7.395 1.00 96.88 238 TYR A O 1
ATOM 1960 N N . ARG A 1 239 ? -11.244 2.251 8.187 1.00 97.62 239 ARG A N 1
ATOM 1961 C CA . ARG A 1 239 ? -10.731 2.898 6.986 1.00 97.62 239 ARG A CA 1
ATOM 1962 C C . ARG A 1 239 ? -9.456 2.174 6.593 1.00 97.62 239 ARG A C 1
ATOM 1964 O O . ARG A 1 239 ? -8.483 2.143 7.353 1.00 97.62 239 ARG A O 1
ATOM 1971 N N . VAL A 1 240 ? -9.508 1.544 5.429 1.00 97.62 240 VAL A N 1
ATOM 1972 C CA . VAL A 1 240 ? -8.454 0.681 4.906 1.00 97.62 240 VAL A CA 1
ATOM 1973 C C . VAL A 1 240 ? -7.987 1.253 3.581 1.00 97.62 240 VAL A C 1
ATOM 1975 O O . VAL A 1 240 ? -8.799 1.520 2.700 1.00 97.62 240 VAL A O 1
ATOM 1978 N N . VAL A 1 241 ? -6.680 1.411 3.428 1.00 97.62 241 VAL A N 1
ATOM 1979 C CA . VAL A 1 241 ? -6.059 1.719 2.141 1.00 97.62 241 VAL A CA 1
ATOM 1980 C C . VAL A 1 241 ? -5.373 0.457 1.640 1.00 97.62 241 VAL A C 1
ATOM 1982 O O . VAL A 1 241 ? -4.747 -0.268 2.413 1.00 97.62 241 VAL A O 1
ATOM 1985 N N . ILE A 1 242 ? -5.520 0.162 0.354 1.00 95.56 242 ILE A N 1
ATOM 1986 C CA . ILE A 1 242 ? -4.871 -0.969 -0.301 1.00 95.56 242 ILE A CA 1
ATOM 1987 C C . ILE A 1 242 ? -4.046 -0.474 -1.489 1.00 95.56 242 ILE A C 1
ATOM 1989 O O . ILE A 1 242 ? -4.446 0.440 -2.208 1.00 95.56 242 ILE A O 1
ATOM 1993 N N . GLY A 1 243 ? -2.889 -1.089 -1.709 1.00 93.88 243 GLY A N 1
ATOM 1994 C CA . GLY A 1 243 ? -2.033 -0.816 -2.861 1.00 93.88 243 GLY A CA 1
ATOM 1995 C C . GLY A 1 243 ? -1.179 -2.033 -3.180 1.00 93.88 243 GLY A C 1
ATOM 1996 O O . GLY A 1 243 ? -0.822 -2.790 -2.287 1.00 93.88 243 GLY A O 1
ATOM 1997 N N . HIS A 1 244 ? -0.862 -2.282 -4.450 1.00 91.75 244 HIS A N 1
ATOM 1998 C CA . HIS A 1 244 ? -0.032 -3.447 -4.785 1.00 91.75 244 HIS A CA 1
ATOM 1999 C C . HIS A 1 244 ? 1.397 -3.305 -4.258 1.00 91.75 244 HIS A C 1
ATOM 2001 O O . HIS A 1 244 ? 1.951 -4.255 -3.715 1.00 91.75 244 HIS A O 1
ATOM 2007 N N . GLN A 1 245 ? 1.994 -2.125 -4.422 1.00 89.25 245 GLN A N 1
ATOM 2008 C CA . GLN A 1 245 ? 3.386 -1.871 -4.065 1.00 89.25 245 GLN A CA 1
ATOM 2009 C C . GLN A 1 245 ? 3.573 -1.728 -2.555 1.00 89.25 245 GLN A C 1
ATOM 2011 O O . GLN A 1 245 ? 2.769 -1.092 -1.876 1.00 89.25 245 GLN A O 1
ATOM 2016 N N . THR A 1 246 ? 4.656 -2.303 -2.035 1.00 85.75 246 THR A N 1
ATOM 2017 C CA . THR A 1 246 ? 5.057 -2.086 -0.645 1.00 85.75 246 THR A CA 1
ATOM 2018 C C . THR A 1 246 ? 5.798 -0.758 -0.502 1.00 85.75 246 THR A C 1
ATOM 2020 O O . THR A 1 246 ? 6.637 -0.408 -1.334 1.00 85.75 246 THR A O 1
ATOM 2023 N N . MET A 1 247 ? 5.468 -0.026 0.563 1.00 81.62 247 MET A N 1
ATOM 2024 C CA . MET A 1 247 ? 5.980 1.324 0.862 1.00 81.62 247 MET A CA 1
ATOM 2025 C C . MET A 1 247 ? 7.061 1.312 1.945 1.00 81.62 247 MET A C 1
ATOM 2027 O O . MET A 1 247 ? 7.631 2.343 2.297 1.00 81.62 247 MET A O 1
ATOM 2031 N N . PHE A 1 248 ? 7.295 0.126 2.502 1.00 75.44 248 PHE A N 1
ATOM 2032 C CA . PHE A 1 248 ? 8.405 -0.217 3.367 1.00 75.44 248 PHE A CA 1
ATOM 2033 C C . PHE A 1 248 ? 8.479 -1.733 3.466 1.00 75.44 248 PHE A C 1
ATOM 2035 O O . PHE A 1 248 ? 7.569 -2.411 3.941 1.00 75.44 248 PHE A O 1
ATOM 2042 N N . GLY A 1 249 ? 9.582 -2.285 2.996 1.00 72.69 249 GLY A N 1
ATOM 2043 C CA . GLY A 1 249 ? 9.733 -3.720 2.879 1.00 72.69 249 GLY A CA 1
ATOM 2044 C C . GLY A 1 249 ? 11.139 -4.144 3.232 1.00 72.69 249 GLY A C 1
ATOM 2045 O O . GLY A 1 249 ? 12.105 -3.406 3.056 1.00 72.69 249 GLY A O 1
ATOM 2046 N N . VAL A 1 250 ? 11.235 -5.373 3.717 1.00 76.62 250 VAL A N 1
ATOM 2047 C CA . VAL A 1 250 ? 12.494 -6.081 3.958 1.00 76.62 250 VAL A CA 1
ATOM 2048 C C . VAL A 1 250 ? 12.823 -7.032 2.804 1.00 76.62 250 VAL A C 1
ATOM 2050 O O . VAL A 1 250 ? 13.674 -7.888 2.969 1.00 76.62 250 VAL A O 1
ATOM 2053 N N . GLY A 1 251 ? 12.138 -6.925 1.657 1.00 72.81 251 GLY A N 1
ATOM 2054 C CA . GLY A 1 251 ? 12.222 -7.861 0.528 1.00 72.81 251 GLY A CA 1
ATOM 2055 C C . GLY A 1 251 ? 12.952 -7.309 -0.697 1.00 72.81 251 GLY A C 1
ATOM 2056 O O . GLY A 1 251 ? 13.003 -6.098 -0.914 1.00 72.81 251 GLY A O 1
ATOM 2057 N N . ASP A 1 252 ? 13.485 -8.204 -1.529 1.00 72.94 252 ASP A N 1
ATOM 2058 C CA . ASP A 1 252 ? 14.299 -7.836 -2.697 1.00 72.94 252 ASP A CA 1
ATOM 2059 C C . ASP A 1 252 ? 13.486 -7.349 -3.913 1.00 72.94 252 ASP A C 1
ATOM 2061 O O . ASP A 1 252 ? 14.063 -6.853 -4.870 1.00 72.94 252 ASP A O 1
ATOM 2065 N N . ASN A 1 253 ? 12.154 -7.413 -3.927 1.00 72.19 253 ASN A N 1
ATOM 2066 C CA . ASN A 1 253 ? 11.375 -6.845 -5.044 1.00 72.19 253 ASN A CA 1
ATOM 2067 C C . ASN A 1 253 ? 11.112 -5.341 -4.915 1.00 72.19 253 ASN A C 1
ATOM 2069 O O . ASN A 1 253 ? 10.774 -4.699 -5.907 1.00 72.19 253 ASN A O 1
ATOM 2073 N N . SER A 1 254 ? 11.276 -4.759 -3.728 1.00 68.31 254 SER A N 1
ATOM 2074 C CA . SER A 1 254 ? 10.950 -3.354 -3.493 1.00 68.31 254 SER A CA 1
ATOM 2075 C C . SER A 1 254 ? 12.190 -2.496 -3.346 1.00 68.31 254 SER A C 1
ATOM 2077 O O . SER A 1 254 ? 12.993 -2.723 -2.444 1.00 68.31 254 SER A O 1
ATOM 2079 N N . VAL A 1 255 ? 12.293 -1.439 -4.159 1.00 66.62 255 VAL A N 1
ATOM 2080 C CA . VAL A 1 255 ? 13.023 -0.243 -3.714 1.00 66.62 255 VAL A CA 1
ATOM 2081 C C . VAL A 1 255 ? 12.129 0.390 -2.667 1.00 66.62 255 VAL A C 1
ATOM 2083 O O . VAL A 1 255 ? 10.994 0.748 -2.991 1.00 66.62 255 VAL A O 1
ATOM 2086 N N . PRO A 1 256 ? 12.585 0.511 -1.421 1.00 65.88 256 PRO A N 1
ATOM 2087 C CA . PRO A 1 256 ? 11.735 1.032 -0.364 1.00 65.88 256 PRO A CA 1
ATOM 2088 C C . PRO A 1 256 ? 11.467 2.540 -0.494 1.00 65.88 256 PRO A C 1
ATOM 2090 O O . PRO A 1 256 ? 10.692 3.088 0.278 1.00 65.88 256 PRO A O 1
ATOM 2093 N N . VAL A 1 257 ? 12.104 3.200 -1.466 1.00 86.44 257 VAL A N 1
ATOM 2094 C CA . VAL A 1 257 ? 11.866 4.597 -1.809 1.00 86.44 257 VAL A CA 1
ATOM 2095 C C . VAL A 1 257 ? 10.847 4.681 -2.938 1.00 86.44 257 VAL A C 1
ATOM 2097 O O . VAL A 1 257 ? 11.093 4.220 -4.056 1.00 86.44 257 VAL A O 1
ATOM 2100 N N . MET A 1 258 ? 9.715 5.311 -2.651 1.00 89.31 258 MET A N 1
ATOM 2101 C CA . MET A 1 258 ? 8.704 5.675 -3.636 1.00 89.31 258 MET A CA 1
ATOM 2102 C C . MET A 1 258 ? 9.011 7.072 -4.177 1.00 89.31 258 MET A C 1
ATOM 2104 O O . MET A 1 258 ? 8.239 8.012 -3.982 1.00 89.31 258 MET A O 1
ATOM 2108 N N . ALA A 1 259 ? 10.129 7.196 -4.903 1.00 91.12 259 ALA A N 1
ATOM 2109 C CA . ALA A 1 259 ? 10.519 8.411 -5.625 1.00 91.12 259 ALA A CA 1
ATOM 2110 C C . ALA A 1 259 ? 10.578 8.197 -7.146 1.00 91.12 259 ALA A C 1
ATOM 2112 O O . ALA A 1 259 ? 10.863 7.098 -7.629 1.00 91.12 259 ALA A O 1
ATOM 2113 N N . ASN A 1 260 ? 10.350 9.276 -7.894 1.00 91.19 260 ASN A N 1
ATOM 2114 C CA . ASN A 1 260 ? 10.620 9.314 -9.326 1.00 91.19 260 ASN A CA 1
ATOM 2115 C C . ASN A 1 260 ? 12.123 9.105 -9.603 1.00 91.19 260 ASN A C 1
ATOM 2117 O O . ASN A 1 260 ? 12.948 9.646 -8.856 1.00 91.19 260 ASN A O 1
ATOM 2121 N N . PRO A 1 261 ? 12.507 8.385 -10.675 1.00 93.38 261 PRO A N 1
ATOM 2122 C CA . PRO A 1 261 ? 13.915 8.159 -10.968 1.00 93.38 261 PRO A CA 1
ATOM 2123 C C . PRO A 1 261 ? 14.620 9.456 -11.389 1.00 93.38 261 PRO A C 1
ATOM 2125 O O . PRO A 1 261 ? 14.158 10.189 -12.270 1.00 93.38 261 PRO A O 1
ATOM 2128 N N . VAL A 1 262 ? 15.780 9.702 -10.787 1.00 96.00 262 VAL A N 1
ATOM 2129 C CA . VAL A 1 262 ? 16.713 10.768 -11.149 1.00 96.00 262 VAL A CA 1
ATOM 2130 C C . VAL A 1 262 ? 17.827 10.150 -11.983 1.00 96.00 262 VAL A C 1
ATOM 2132 O O . VAL A 1 262 ? 18.635 9.377 -11.477 1.00 96.00 262 VAL A O 1
ATOM 2135 N N . ALA A 1 263 ? 17.850 10.459 -13.275 1.00 96.38 263 ALA A N 1
ATOM 2136 C CA . ALA A 1 263 ? 18.827 9.932 -14.210 1.00 96.38 263 ALA A CA 1
ATOM 2137 C C . ALA A 1 263 ? 20.056 10.836 -14.300 1.00 96.38 263 ALA A C 1
ATOM 2139 O O . ALA A 1 263 ? 19.925 12.033 -14.570 1.00 96.38 263 ALA A O 1
ATOM 2140 N N . THR A 1 264 ? 21.245 10.258 -14.164 1.00 97.38 264 THR A N 1
ATOM 2141 C CA . THR A 1 264 ? 22.504 10.909 -14.529 1.00 97.38 264 THR A CA 1
ATOM 2142 C C . THR A 1 264 ? 22.999 10.334 -15.847 1.00 97.38 264 THR A C 1
ATOM 2144 O O . THR A 1 264 ? 23.290 9.147 -15.952 1.00 97.38 264 THR A O 1
ATOM 2147 N N . ILE A 1 265 ? 23.095 11.190 -16.862 1.00 97.56 265 ILE A N 1
ATOM 2148 C CA . ILE A 1 265 ? 23.571 10.839 -18.199 1.00 97.56 265 ILE A CA 1
ATOM 2149 C C . ILE A 1 265 ? 25.001 11.353 -18.336 1.00 97.56 265 ILE A C 1
ATOM 2151 O O . ILE A 1 265 ? 25.241 12.565 -18.355 1.00 97.56 265 ILE A O 1
ATOM 2155 N N . THR A 1 266 ? 25.950 10.430 -18.454 1.00 97.75 266 THR A N 1
ATOM 2156 C CA . THR A 1 266 ? 27.341 10.736 -18.795 1.00 97.75 266 THR A CA 1
ATOM 2157 C C . THR A 1 266 ? 27.494 10.693 -20.306 1.00 97.75 266 THR A C 1
ATOM 2159 O O . THR A 1 266 ? 27.130 9.704 -20.946 1.00 97.75 266 THR A O 1
ATOM 2162 N N . HIS A 1 267 ? 28.050 11.746 -20.896 1.00 97.88 267 HIS A N 1
ATOM 2163 C CA . HIS A 1 267 ? 28.235 11.840 -22.339 1.00 97.88 267 HIS A CA 1
ATOM 2164 C C . HIS A 1 267 ? 29.578 12.464 -22.712 1.00 97.88 267 HIS A C 1
ATOM 2166 O O . HIS A 1 267 ? 30.193 13.196 -21.937 1.00 97.88 267 HIS A O 1
ATOM 2172 N N . GLU A 1 268 ? 30.030 12.182 -23.927 1.00 97.44 268 GLU A N 1
ATOM 2173 C CA . GLU A 1 268 ? 31.276 12.705 -24.467 1.00 97.44 268 GLU A CA 1
ATOM 2174 C C . GLU A 1 268 ? 30.997 13.628 -25.651 1.00 97.44 268 GLU A C 1
ATOM 2176 O O . GLU A 1 268 ? 30.494 13.204 -26.690 1.00 97.44 268 GLU A O 1
ATOM 2181 N N . THR A 1 269 ? 31.376 14.896 -25.511 1.00 93.19 269 THR A N 1
ATOM 2182 C CA . THR A 1 269 ? 31.212 15.898 -26.567 1.00 93.19 269 THR A CA 1
ATOM 2183 C C . THR A 1 269 ? 32.549 16.581 -26.805 1.00 93.19 269 THR A C 1
ATOM 2185 O O . THR A 1 269 ? 33.164 17.093 -25.873 1.00 93.19 269 THR A O 1
ATOM 2188 N N . ALA A 1 270 ? 33.017 16.577 -28.057 1.00 92.00 270 ALA A N 1
ATOM 2189 C CA . ALA A 1 270 ? 34.311 17.148 -28.448 1.00 92.00 270 ALA A CA 1
ATOM 2190 C C . ALA A 1 270 ? 35.514 16.618 -27.627 1.00 92.00 270 ALA A C 1
ATOM 2192 O O . ALA A 1 270 ? 36.453 17.361 -27.345 1.00 92.00 270 ALA A O 1
ATOM 2193 N N . GLY A 1 271 ? 35.486 15.334 -27.247 1.00 91.69 271 GLY A N 1
ATOM 2194 C CA . GLY A 1 271 ? 36.547 14.683 -26.466 1.00 91.69 271 GLY A CA 1
ATOM 2195 C C . GLY A 1 271 ? 36.546 15.027 -24.973 1.00 91.69 271 GLY A C 1
ATOM 2196 O O . GLY A 1 271 ? 37.523 14.742 -24.284 1.00 91.69 271 GLY A O 1
ATOM 2197 N N . VAL A 1 272 ? 35.483 15.666 -24.474 1.00 95.50 272 VAL A N 1
ATOM 2198 C CA . VAL A 1 272 ? 35.304 16.002 -23.057 1.00 95.50 272 VAL A CA 1
ATOM 2199 C C . VAL A 1 272 ? 34.130 15.211 -22.493 1.00 95.50 272 VAL A C 1
ATOM 2201 O O . VAL A 1 272 ? 33.026 15.258 -23.042 1.00 95.50 272 VAL A O 1
ATOM 2204 N N . THR A 1 273 ? 34.364 14.519 -21.378 1.00 97.50 273 THR A N 1
ATOM 2205 C CA . THR A 1 273 ? 33.316 13.856 -20.596 1.00 97.50 273 THR A CA 1
ATOM 2206 C C . THR A 1 273 ? 32.544 14.884 -19.779 1.00 97.50 273 THR A C 1
ATOM 2208 O O . THR A 1 273 ? 33.134 15.654 -19.023 1.00 97.50 273 THR A O 1
ATOM 2211 N N . ASN A 1 274 ? 31.225 14.877 -19.920 1.00 97.31 274 ASN A N 1
ATOM 2212 C CA . ASN A 1 274 ? 30.289 15.726 -19.196 1.00 97.31 274 ASN A CA 1
ATOM 2213 C C . ASN A 1 274 ? 29.196 14.858 -18.563 1.00 97.31 274 ASN A C 1
ATOM 2215 O O . ASN A 1 274 ? 28.958 13.731 -19.000 1.00 97.31 274 ASN A O 1
ATOM 2219 N N . THR A 1 275 ? 28.512 15.401 -17.560 1.00 96.81 275 THR A N 1
ATOM 2220 C CA . THR A 1 275 ? 27.344 14.777 -16.935 1.00 96.81 275 THR A CA 1
ATOM 2221 C C . THR A 1 275 ? 26.167 15.746 -16.929 1.00 96.81 275 THR A C 1
ATOM 2223 O O . THR A 1 275 ? 26.341 16.954 -16.760 1.00 96.81 275 THR A O 1
ATOM 2226 N N . MET A 1 276 ? 24.960 15.215 -17.107 1.00 96.25 276 MET A N 1
ATOM 2227 C CA . MET A 1 276 ? 23.707 15.932 -16.865 1.00 96.25 276 MET A CA 1
ATOM 2228 C C . MET A 1 276 ? 22.806 15.103 -15.961 1.00 96.25 276 MET A C 1
ATOM 2230 O O . MET A 1 276 ? 22.824 13.876 -16.032 1.00 96.25 276 MET A O 1
ATOM 2234 N N . THR A 1 277 ? 21.992 15.776 -15.153 1.00 96.62 277 THR A N 1
ATOM 2235 C CA . THR A 1 277 ? 21.000 15.123 -14.300 1.00 96.62 277 THR A CA 1
ATOM 2236 C C . THR A 1 277 ? 19.606 15.593 -14.689 1.00 96.62 277 THR A C 1
ATOM 2238 O O . THR A 1 277 ? 19.364 16.796 -14.789 1.00 96.62 277 THR A O 1
ATOM 2241 N N . VAL A 1 278 ? 18.693 14.647 -14.893 1.00 95.81 278 VAL A N 1
ATOM 2242 C CA . VAL A 1 278 ? 17.277 14.883 -15.207 1.00 95.81 278 VAL A CA 1
ATOM 2243 C C . VAL A 1 278 ? 16.403 14.007 -14.312 1.00 95.81 278 VAL A C 1
ATOM 2245 O O . VAL A 1 278 ? 16.830 12.950 -13.869 1.00 95.81 278 VAL A O 1
ATOM 2248 N N . THR A 1 279 ? 15.182 14.438 -14.010 1.00 93.56 279 THR A N 1
ATOM 2249 C CA . THR A 1 279 ? 14.207 13.630 -13.258 1.00 93.56 279 THR A CA 1
ATOM 2250 C C . THR A 1 279 ? 13.102 13.199 -14.209 1.00 93.56 279 THR A C 1
ATOM 2252 O O . THR A 1 279 ? 12.610 14.027 -14.972 1.00 93.56 279 THR A O 1
ATOM 2255 N N . TRP A 1 280 ? 12.733 11.918 -14.197 1.00 91.81 280 TRP A N 1
ATOM 2256 C CA . TRP A 1 280 ? 11.562 11.441 -14.935 1.00 91.81 280 TRP A CA 1
ATOM 2257 C C . TRP A 1 280 ? 10.280 11.739 -14.139 1.00 91.81 280 TRP A C 1
ATOM 2259 O O . TRP A 1 280 ? 10.317 11.659 -12.917 1.00 91.81 280 TRP A O 1
ATOM 2269 N N . PRO A 1 281 ? 9.133 12.030 -14.777 1.00 92.25 281 PRO A N 1
ATOM 2270 C CA . PRO A 1 281 ? 8.930 12.225 -16.212 1.00 92.25 281 PRO A CA 1
ATOM 2271 C C . PRO A 1 281 ? 9.550 13.531 -16.733 1.00 92.25 281 PRO A C 1
ATOM 2273 O O . PRO A 1 281 ? 9.716 14.485 -15.981 1.00 92.25 281 PRO A O 1
ATOM 2276 N N . LEU A 1 282 ? 9.872 13.575 -18.031 1.00 91.12 282 LEU A N 1
ATOM 2277 C CA . LEU A 1 282 ? 10.495 14.738 -18.669 1.00 91.12 282 LEU A CA 1
ATOM 2278 C C . LEU A 1 282 ? 9.590 15.365 -19.734 1.00 91.12 282 LEU A C 1
ATOM 2280 O O . LEU A 1 282 ? 8.975 14.662 -20.537 1.00 91.12 282 LEU A O 1
ATOM 2284 N N . ASP A 1 283 ? 9.586 16.695 -19.798 1.00 91.75 283 ASP A N 1
ATOM 2285 C CA . ASP A 1 283 ? 8.954 17.435 -20.887 1.00 91.75 283 ASP A CA 1
ATOM 2286 C C . ASP A 1 283 ? 9.662 17.213 -22.230 1.00 91.75 283 ASP A C 1
ATOM 2288 O O . ASP A 1 283 ? 10.894 17.190 -22.326 1.00 91.75 283 ASP A O 1
ATOM 2292 N N . ARG A 1 284 ? 8.874 17.177 -23.312 1.00 92.69 284 ARG A N 1
ATOM 2293 C CA . ARG A 1 284 ? 9.377 17.058 -24.691 1.00 92.69 284 ARG A CA 1
ATOM 2294 C C . ARG A 1 284 ? 10.440 18.103 -25.025 1.00 92.69 284 ARG A C 1
ATOM 2296 O O . ARG A 1 284 ? 11.445 17.782 -25.649 1.00 92.69 284 ARG A O 1
ATOM 2303 N N . THR A 1 285 ? 10.218 19.353 -24.629 1.00 94.19 285 THR A N 1
ATOM 2304 C CA . THR A 1 285 ? 11.134 20.459 -24.941 1.00 94.19 285 THR A CA 1
ATOM 2305 C C . THR A 1 285 ? 12.499 20.262 -24.293 1.00 94.19 285 THR A C 1
ATOM 2307 O O . THR A 1 285 ? 13.515 20.602 -24.895 1.00 94.19 285 THR A O 1
ATOM 2310 N N . VAL A 1 286 ? 12.536 19.681 -23.092 1.00 95.25 286 VAL A N 1
ATOM 2311 C CA . VAL A 1 286 ? 13.781 19.350 -22.397 1.00 95.25 286 VAL A CA 1
ATOM 2312 C C . VAL A 1 286 ? 14.445 18.145 -23.060 1.00 95.25 286 VAL A C 1
ATOM 2314 O O . VAL A 1 286 ? 15.642 18.197 -23.332 1.00 95.25 286 VAL A O 1
ATOM 2317 N N . TRP A 1 287 ? 13.676 17.112 -23.426 1.00 96.12 287 TRP A N 1
ATOM 2318 C CA . TRP A 1 287 ? 14.194 15.967 -24.184 1.00 96.12 287 TRP A CA 1
ATOM 2319 C C . TRP A 1 287 ? 14.877 16.395 -25.489 1.00 96.12 287 TRP A C 1
ATOM 2321 O O . TRP A 1 287 ? 16.019 16.021 -25.747 1.00 96.12 287 TRP A O 1
ATOM 2331 N N . GLU A 1 288 ? 14.197 17.195 -26.311 1.00 95.19 288 GLU A N 1
ATOM 2332 C CA . GLU A 1 288 ? 14.699 17.633 -27.619 1.00 95.19 288 GLU A CA 1
ATOM 2333 C C . GLU A 1 288 ? 15.905 18.565 -27.514 1.00 95.19 288 GLU A C 1
ATOM 2335 O O . GLU A 1 288 ? 16.777 18.539 -28.381 1.00 95.19 288 GLU A O 1
ATOM 2340 N N . ARG A 1 289 ? 15.962 19.382 -26.457 1.00 95.69 289 ARG A N 1
ATOM 2341 C CA . ARG A 1 289 ? 17.076 20.298 -26.213 1.00 95.69 289 ARG A CA 1
ATOM 2342 C C . ARG A 1 289 ? 18.315 19.568 -25.701 1.00 95.69 289 ARG A C 1
ATOM 2344 O O . ARG A 1 289 ? 19.409 19.851 -26.183 1.00 95.69 289 ARG A O 1
ATOM 2351 N N . ASP A 1 290 ? 18.143 18.665 -24.737 1.00 95.88 290 ASP A N 1
ATOM 2352 C CA . ASP A 1 290 ? 19.261 18.166 -23.929 1.00 95.88 290 ASP A CA 1
ATOM 2353 C C . ASP A 1 290 ? 19.646 16.722 -24.255 1.00 95.88 290 ASP A C 1
ATOM 2355 O O . ASP A 1 290 ? 20.832 16.406 -24.297 1.00 95.88 290 ASP A O 1
ATOM 2359 N N . ILE A 1 291 ? 18.675 15.842 -24.514 1.00 96.75 291 ILE A N 1
ATOM 2360 C CA . ILE A 1 291 ? 18.921 14.394 -24.628 1.00 96.75 291 ILE A CA 1
ATOM 2361 C C . ILE A 1 291 ? 19.003 13.955 -26.089 1.00 96.75 291 ILE A C 1
ATOM 2363 O O . ILE A 1 291 ? 19.944 13.262 -26.476 1.00 96.75 291 ILE A O 1
ATOM 2367 N N . GLN A 1 292 ? 18.054 14.382 -26.926 1.00 95.75 292 GLN A N 1
ATOM 2368 C CA . GLN A 1 292 ? 17.997 13.977 -28.332 1.00 95.75 292 GLN A CA 1
ATOM 2369 C C . GLN A 1 292 ? 19.300 14.260 -29.104 1.00 95.75 292 GLN A C 1
ATOM 2371 O O . GLN A 1 292 ? 19.741 13.366 -29.825 1.00 95.75 292 GLN A O 1
ATOM 2376 N N . PRO A 1 293 ? 19.983 15.414 -28.933 1.00 96.50 293 PRO A N 1
ATOM 2377 C CA . PRO A 1 293 ? 21.241 15.664 -29.634 1.00 96.50 293 PRO A CA 1
ATOM 2378 C C . PRO A 1 293 ? 22.351 14.683 -29.244 1.00 96.50 293 PRO A C 1
ATOM 2380 O O . PRO A 1 293 ? 23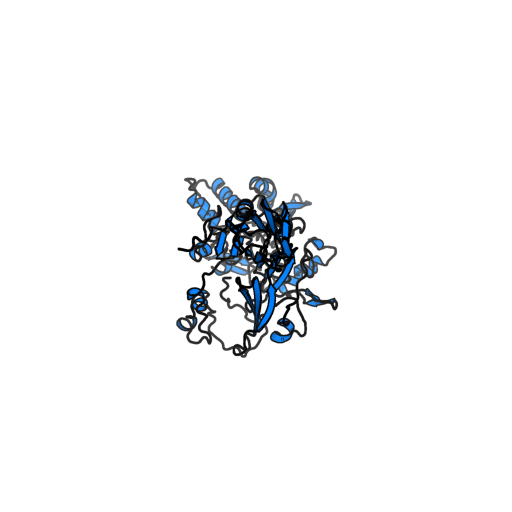.196 14.346 -30.073 1.00 96.50 293 PRO A O 1
ATOM 2383 N N . LEU A 1 294 ? 22.357 14.207 -27.994 1.00 97.50 294 LEU A N 1
ATOM 2384 C CA . LEU A 1 294 ? 23.330 13.220 -27.527 1.00 97.50 294 LEU A CA 1
ATOM 2385 C C . LEU A 1 294 ? 23.069 11.847 -28.139 1.00 97.50 294 LEU A C 1
ATOM 2387 O O . LEU A 1 294 ? 24.008 11.194 -28.587 1.00 97.50 294 LEU A O 1
ATOM 2391 N N . VAL A 1 295 ? 21.797 11.454 -28.213 1.00 96.12 295 VAL A N 1
ATOM 2392 C CA . VAL A 1 295 ? 21.355 10.228 -28.888 1.00 96.12 295 VAL A CA 1
ATOM 2393 C C . VAL A 1 295 ? 21.744 10.267 -30.368 1.00 96.12 295 VAL A C 1
ATOM 2395 O O . VAL A 1 295 ? 22.411 9.358 -30.858 1.00 96.12 295 VAL A O 1
ATOM 2398 N N . ASP A 1 296 ? 21.411 11.355 -31.070 1.00 95.25 296 ASP A N 1
ATOM 2399 C CA . ASP A 1 296 ? 21.659 11.509 -32.511 1.00 95.25 296 ASP A CA 1
ATOM 2400 C C . ASP A 1 296 ? 23.157 11.500 -32.863 1.00 95.25 296 ASP A C 1
ATOM 2402 O O . ASP A 1 296 ? 23.544 11.122 -33.971 1.00 95.25 296 ASP A O 1
ATOM 2406 N N . THR A 1 297 ? 24.014 11.911 -31.923 1.00 96.19 297 THR A N 1
ATOM 2407 C CA . THR A 1 297 ? 25.476 11.946 -32.093 1.00 96.19 297 THR A CA 1
ATOM 2408 C C . THR A 1 297 ? 26.198 10.752 -31.466 1.00 96.19 297 THR A C 1
ATOM 2410 O O . THR A 1 297 ? 27.428 10.697 -31.509 1.00 96.19 297 THR A O 1
ATOM 2413 N N . ASN A 1 298 ? 25.457 9.774 -30.931 1.00 96.62 298 ASN A N 1
ATOM 2414 C CA . ASN A 1 298 ? 25.994 8.599 -30.243 1.00 96.62 298 ASN A CA 1
ATOM 2415 C C . ASN A 1 298 ? 26.981 8.966 -29.109 1.00 96.62 298 ASN A C 1
ATOM 2417 O O . ASN A 1 298 ? 28.047 8.354 -28.946 1.00 96.62 298 ASN A O 1
ATOM 2421 N N . ALA A 1 299 ? 26.654 10.034 -28.380 1.00 97.62 299 ALA A N 1
ATOM 2422 C CA . ALA A 1 299 ? 27.523 10.664 -27.392 1.00 97.62 299 ALA A CA 1
ATOM 2423 C C . ALA A 1 299 ? 27.348 10.094 -25.980 1.00 97.62 299 ALA A C 1
ATOM 2425 O O . ALA A 1 299 ? 28.227 10.304 -25.146 1.00 97.62 299 ALA A O 1
ATOM 2426 N N . ILE A 1 300 ? 26.251 9.387 -25.689 1.00 98.00 300 ILE A N 1
ATOM 2427 C CA . ILE A 1 300 ? 25.979 8.851 -24.349 1.00 98.00 300 ILE A CA 1
ATOM 2428 C C . ILE A 1 300 ? 26.928 7.681 -24.059 1.00 98.00 300 ILE A C 1
ATOM 2430 O O . ILE A 1 300 ? 27.176 6.835 -24.927 1.00 98.00 300 ILE A O 1
ATOM 2434 N N . ARG A 1 301 ? 27.491 7.671 -22.846 1.00 95.69 301 ARG A N 1
ATOM 2435 C CA . ARG A 1 301 ? 28.504 6.716 -22.364 1.00 95.69 301 ARG A CA 1
ATOM 2436 C C . ARG A 1 301 ? 28.106 5.978 -21.089 1.00 95.69 301 ARG A C 1
ATOM 2438 O O . ARG A 1 301 ? 28.605 4.880 -20.887 1.00 95.69 301 ARG A O 1
ATOM 2445 N N . ASP A 1 302 ? 27.227 6.551 -20.273 1.00 94.38 302 ASP A N 1
ATOM 2446 C CA . ASP A 1 302 ? 26.622 5.877 -19.120 1.00 94.38 302 ASP A CA 1
ATOM 2447 C C . ASP A 1 302 ? 25.278 6.535 -18.788 1.00 94.38 302 ASP A C 1
ATOM 2449 O O . ASP A 1 302 ? 25.121 7.747 -18.982 1.00 94.38 302 ASP A O 1
ATOM 2453 N N . ILE A 1 303 ? 24.328 5.753 -18.282 1.00 95.06 303 ILE A N 1
ATOM 2454 C CA . ILE A 1 303 ? 23.086 6.254 -17.688 1.00 95.06 303 ILE A CA 1
ATOM 2455 C C . ILE A 1 303 ? 22.883 5.509 -16.374 1.00 95.06 303 ILE A C 1
ATOM 2457 O O . ILE A 1 303 ? 22.712 4.289 -16.377 1.00 95.06 303 ILE A O 1
ATOM 2461 N N . THR A 1 304 ? 22.856 6.250 -15.268 1.00 94.75 304 THR A N 1
ATOM 2462 C CA . THR A 1 304 ? 22.526 5.723 -13.940 1.00 94.75 304 THR A CA 1
ATOM 2463 C C . THR A 1 304 ? 21.231 6.328 -13.414 1.00 94.75 304 THR A C 1
ATOM 2465 O O . THR A 1 304 ? 20.860 7.439 -13.792 1.00 94.75 304 THR A O 1
ATOM 2468 N N . TYR A 1 305 ? 20.544 5.601 -12.534 1.00 95.44 305 TYR A N 1
ATOM 2469 C CA . TYR A 1 305 ? 19.313 6.028 -11.875 1.00 95.44 305 TYR A CA 1
ATOM 2470 C C . TYR A 1 305 ? 19.480 6.038 -10.359 1.00 95.44 305 TYR A C 1
ATOM 2472 O O . TYR A 1 305 ? 19.888 5.037 -9.771 1.00 95.44 305 TYR A O 1
ATOM 2480 N N . GLU A 1 306 ? 19.116 7.158 -9.747 1.00 94.19 306 GLU A N 1
ATOM 2481 C CA . GLU A 1 306 ? 19.032 7.376 -8.305 1.00 94.19 306 GLU A CA 1
ATOM 2482 C C . GLU A 1 306 ? 17.556 7.560 -7.902 1.00 94.19 306 GLU A C 1
ATOM 2484 O O . GLU A 1 306 ? 16.769 8.157 -8.638 1.00 94.19 306 GLU A O 1
ATOM 2489 N N . TYR A 1 307 ? 17.186 7.087 -6.714 1.00 93.81 307 TYR A N 1
ATOM 2490 C CA . TYR A 1 307 ? 15.873 7.238 -6.085 1.00 93.81 307 TYR A CA 1
ATOM 2491 C C . TYR A 1 307 ? 16.063 7.943 -4.740 1.00 93.81 307 TYR A C 1
ATOM 2493 O O . TYR A 1 307 ? 16.210 7.278 -3.712 1.00 93.81 307 TYR A O 1
ATOM 2501 N N . PRO A 1 308 ? 16.131 9.286 -4.723 1.00 93.50 308 PRO A N 1
ATOM 2502 C CA . PRO A 1 308 ? 16.451 10.013 -3.503 1.00 93.50 308 PRO A CA 1
ATOM 2503 C C . PRO A 1 308 ? 15.400 9.786 -2.416 1.00 93.50 308 PRO A C 1
ATOM 2505 O O . PRO A 1 308 ? 14.217 10.048 -2.632 1.00 93.50 308 PRO A O 1
ATOM 2508 N N . LEU A 1 309 ? 15.836 9.378 -1.223 1.00 91.81 309 LEU A N 1
ATOM 2509 C CA . LEU A 1 309 ? 14.966 9.129 -0.070 1.00 91.81 309 LEU A CA 1
ATOM 2510 C C . LEU A 1 309 ? 14.152 10.368 0.316 1.00 91.81 309 LEU A C 1
ATOM 2512 O O . LEU A 1 309 ? 12.984 10.274 0.686 1.00 91.81 309 LEU A O 1
ATOM 2516 N N . ALA A 1 310 ? 14.768 11.543 0.186 1.00 93.44 310 ALA A N 1
ATOM 2517 C CA . ALA A 1 310 ? 14.123 12.826 0.438 1.00 93.44 310 ALA A CA 1
ATOM 2518 C C . ALA A 1 310 ? 12.935 13.107 -0.500 1.00 93.44 310 ALA A C 1
ATOM 2520 O O . ALA A 1 310 ? 12.085 13.918 -0.150 1.00 93.44 310 ALA A O 1
ATOM 2521 N N . ASN A 1 311 ? 12.857 12.428 -1.649 1.00 93.56 311 ASN A N 1
ATOM 2522 C CA . ASN A 1 311 ? 11.806 12.596 -2.653 1.00 93.56 311 ASN A CA 1
ATOM 2523 C C . ASN A 1 311 ? 10.750 11.478 -2.592 1.00 93.56 311 ASN A C 1
ATOM 2525 O O . ASN A 1 311 ? 9.988 11.312 -3.543 1.00 93.56 311 ASN A O 1
ATOM 2529 N N . ASP A 1 312 ? 10.713 10.687 -1.514 1.00 93.50 312 ASP A N 1
ATOM 2530 C CA . ASP A 1 312 ? 9.701 9.647 -1.336 1.00 93.50 312 ASP A CA 1
ATOM 2531 C C . ASP A 1 312 ? 8.302 10.262 -1.173 1.00 93.50 312 ASP A C 1
ATOM 2533 O O . ASP A 1 312 ? 7.950 10.798 -0.121 1.00 93.50 312 ASP A O 1
ATOM 2537 N N . VAL A 1 313 ? 7.494 10.170 -2.227 1.00 94.06 313 VAL A N 1
ATOM 2538 C CA . VAL A 1 313 ? 6.152 10.762 -2.295 1.00 94.06 313 VAL A CA 1
ATOM 2539 C C . VAL A 1 313 ? 5.199 10.099 -1.308 1.00 94.06 313 VAL A C 1
ATOM 2541 O O . VAL A 1 313 ? 4.373 10.765 -0.685 1.00 94.06 313 VAL A O 1
ATOM 2544 N N . TRP A 1 314 ? 5.308 8.781 -1.122 1.00 93.81 314 TRP A N 1
ATOM 2545 C CA . TRP A 1 314 ? 4.421 8.091 -0.191 1.00 93.81 314 TRP A CA 1
ATOM 2546 C C . TRP A 1 314 ? 4.674 8.568 1.234 1.00 93.81 314 TRP A C 1
ATOM 2548 O O . TRP A 1 314 ? 3.748 8.932 1.954 1.00 93.81 314 TRP A O 1
ATOM 2558 N N . LYS A 1 315 ? 5.944 8.596 1.633 1.00 92.88 315 LYS A N 1
ATOM 2559 C CA . LYS A 1 315 ? 6.364 8.955 2.983 1.00 92.88 315 LYS A CA 1
ATOM 2560 C C . LYS A 1 315 ? 6.133 10.430 3.311 1.00 92.88 315 LYS A C 1
ATOM 2562 O O . LYS A 1 315 ? 5.854 10.750 4.467 1.00 92.88 315 LYS A O 1
ATOM 2567 N N . ASN A 1 316 ? 6.293 11.313 2.329 1.00 94.62 316 ASN A N 1
ATOM 2568 C CA . ASN A 1 316 ? 6.218 12.755 2.543 1.00 94.62 316 ASN A CA 1
ATOM 2569 C C . ASN A 1 316 ? 4.802 13.318 2.378 1.00 94.62 316 ASN A C 1
ATOM 2571 O O . ASN A 1 316 ? 4.453 14.242 3.110 1.00 94.62 316 ASN A O 1
ATOM 2575 N N . ASP A 1 317 ? 3.992 12.750 1.479 1.00 95.62 317 ASP A N 1
ATOM 2576 C CA . ASP A 1 317 ? 2.723 13.364 1.071 1.00 95.62 317 ASP A CA 1
ATOM 2577 C C . ASP A 1 317 ? 1.503 12.485 1.375 1.00 95.62 317 ASP A C 1
ATOM 2579 O O . ASP A 1 317 ? 0.496 12.982 1.883 1.00 95.62 317 ASP A O 1
ATOM 2583 N N . ILE A 1 318 ? 1.574 11.180 1.084 1.00 96.81 318 ILE A N 1
ATOM 2584 C CA . ILE A 1 318 ? 0.425 10.270 1.234 1.00 96.81 318 ILE A CA 1
ATOM 2585 C C . ILE A 1 318 ? 0.260 9.812 2.680 1.00 96.81 318 ILE A C 1
ATOM 2587 O O . ILE A 1 318 ? -0.802 9.984 3.266 1.00 96.81 318 ILE A O 1
ATOM 2591 N N . GLU A 1 319 ? 1.299 9.238 3.282 1.00 95.94 319 GLU A N 1
ATOM 2592 C CA . GLU A 1 319 ? 1.248 8.687 4.637 1.00 95.94 319 GLU A CA 1
ATOM 2593 C C . GLU A 1 319 ? 0.787 9.721 5.681 1.00 95.94 319 GLU A C 1
ATOM 2595 O O . GLU A 1 319 ? -0.112 9.388 6.457 1.00 95.94 319 GLU A O 1
ATOM 2600 N N . PRO A 1 320 ? 1.294 10.973 5.698 1.00 96.94 320 PRO A N 1
ATOM 2601 C CA . PRO A 1 320 ? 0.784 11.996 6.610 1.00 96.94 320 PRO A CA 1
ATOM 2602 C C . PRO A 1 320 ? -0.699 12.309 6.397 1.00 96.94 320 PRO A C 1
ATOM 2604 O O . PRO A 1 320 ? -1.430 12.447 7.376 1.00 96.94 320 PRO A O 1
ATOM 2607 N N . LEU A 1 321 ? -1.154 12.358 5.140 1.00 97.75 321 LEU A N 1
ATOM 2608 C CA . LEU A 1 321 ? -2.558 12.590 4.800 1.00 97.75 321 LEU A CA 1
ATOM 2609 C C . LEU A 1 321 ? -3.452 11.445 5.310 1.00 97.75 321 LEU A C 1
ATOM 2611 O O . LEU A 1 321 ? -4.506 11.689 5.893 1.00 97.75 321 LEU A O 1
ATOM 2615 N N . LEU A 1 322 ? -3.020 10.189 5.155 1.00 97.75 322 LEU A N 1
ATOM 2616 C CA . LEU A 1 322 ? -3.753 9.030 5.679 1.00 97.75 322 LEU A CA 1
ATOM 2617 C C . LEU A 1 322 ? -3.823 9.042 7.216 1.00 97.75 322 LEU A C 1
ATOM 2619 O O . LEU A 1 322 ? -4.863 8.711 7.790 1.00 97.75 322 LEU A O 1
ATOM 2623 N N . LEU A 1 323 ? -2.738 9.446 7.885 1.00 96.31 323 LEU A N 1
ATOM 2624 C CA . LEU A 1 323 ? -2.681 9.568 9.345 1.00 96.31 323 LEU A CA 1
ATOM 2625 C C . LEU A 1 323 ? -3.598 10.676 9.872 1.00 96.31 323 LEU A C 1
ATOM 2627 O O . LEU A 1 323 ? -4.292 10.455 10.861 1.00 96.31 323 LEU A O 1
ATOM 2631 N N . GLU A 1 324 ? -3.637 11.838 9.213 1.00 96.00 324 GLU A N 1
ATOM 2632 C CA . GLU A 1 324 ? -4.527 12.954 9.574 1.00 96.00 324 GLU A CA 1
ATOM 2633 C C . GLU A 1 324 ? -6.010 12.556 9.520 1.00 96.00 324 GLU A C 1
ATOM 2635 O O . GLU A 1 324 ? -6.832 13.064 10.284 1.00 96.00 324 GLU A O 1
ATOM 2640 N N . HIS A 1 325 ? -6.347 11.609 8.646 1.00 96.06 325 HIS A N 1
ATOM 2641 C CA . HIS A 1 325 ? -7.707 11.119 8.447 1.00 96.06 325 HIS A CA 1
ATOM 2642 C C . HIS A 1 325 ? -8.005 9.792 9.165 1.00 96.06 325 HIS A C 1
ATOM 2644 O O . HIS A 1 325 ? -9.005 9.130 8.861 1.00 96.06 325 HIS A O 1
ATOM 2650 N N . ASP A 1 326 ? -7.176 9.436 10.153 1.00 95.19 326 ASP A N 1
ATOM 2651 C CA . ASP A 1 326 ? -7.282 8.236 10.985 1.00 95.19 326 ASP A CA 1
ATOM 2652 C C . ASP A 1 326 ? -7.441 6.946 10.153 1.00 95.19 326 ASP A C 1
ATOM 2654 O O . ASP A 1 326 ? -8.308 6.121 10.445 1.00 95.19 326 ASP A O 1
ATOM 2658 N N . VAL A 1 327 ? -6.658 6.738 9.094 1.00 97.75 327 VAL A N 1
ATOM 2659 C CA . VAL A 1 327 ? -6.607 5.422 8.433 1.00 97.75 327 VAL A CA 1
ATOM 2660 C C . VAL A 1 327 ? -6.008 4.394 9.395 1.00 97.75 327 VAL A C 1
ATOM 2662 O O . VAL A 1 327 ? -4.955 4.619 9.987 1.00 97.75 327 VAL A O 1
ATOM 2665 N N . GLN A 1 328 ? -6.677 3.250 9.571 1.00 97.81 328 GLN A N 1
ATOM 2666 C CA . GLN A 1 328 ? -6.235 2.224 10.523 1.00 97.81 328 GLN A CA 1
ATOM 2667 C C . GLN A 1 328 ? -5.305 1.181 9.903 1.00 97.81 328 GLN A C 1
ATOM 2669 O O . GLN A 1 328 ? -4.474 0.612 10.618 1.00 97.81 328 GLN A O 1
ATOM 2674 N N . LEU A 1 329 ? -5.490 0.878 8.616 1.00 97.81 329 LEU A N 1
ATOM 2675 C CA . LEU A 1 329 ? -4.807 -0.222 7.944 1.00 97.81 329 LEU A CA 1
ATOM 2676 C C . LEU A 1 329 ? -4.388 0.170 6.527 1.00 97.81 329 LEU A C 1
ATOM 2678 O O . LEU A 1 329 ? -5.231 0.525 5.710 1.00 97.81 329 LEU A O 1
ATOM 2682 N N . MET A 1 330 ? -3.102 0.025 6.233 1.00 96.38 330 MET A N 1
ATOM 2683 C CA . MET A 1 330 ? -2.542 0.030 4.890 1.00 96.38 330 MET A CA 1
ATOM 2684 C C . MET A 1 330 ? -2.122 -1.397 4.525 1.00 96.38 330 MET A C 1
ATOM 2686 O O . MET A 1 330 ? -1.255 -1.988 5.168 1.00 96.38 330 MET A O 1
ATOM 2690 N N . HIS A 1 331 ? -2.755 -1.972 3.508 1.00 95.44 331 HIS A N 1
ATOM 2691 C CA . HIS A 1 331 ? -2.485 -3.332 3.054 1.00 95.44 331 HIS A CA 1
ATOM 2692 C C . HIS A 1 331 ? -1.734 -3.322 1.724 1.00 95.44 331 HIS A C 1
ATOM 2694 O O . HIS A 1 331 ? -2.213 -2.759 0.736 1.00 95.44 331 HIS A O 1
ATOM 2700 N N . THR A 1 332 ? -0.576 -3.976 1.697 1.00 92.19 332 THR A N 1
ATOM 2701 C CA . THR A 1 332 ? 0.318 -4.009 0.538 1.00 92.19 332 THR A CA 1
ATOM 2702 C C . THR A 1 332 ? 0.635 -5.422 0.058 1.00 92.19 332 THR A C 1
ATOM 2704 O O . THR A 1 332 ? 0.299 -6.431 0.693 1.00 92.19 332 THR A O 1
ATOM 2707 N N . GLY A 1 333 ? 1.299 -5.503 -1.097 1.00 88.56 333 GLY A N 1
ATOM 2708 C CA . GLY A 1 333 ? 1.863 -6.737 -1.620 1.00 88.56 333 GLY A CA 1
ATOM 2709 C C . GLY A 1 333 ? 3.219 -6.537 -2.300 1.00 88.56 333 GLY A C 1
ATOM 2710 O O . GLY A 1 333 ? 4.070 -5.807 -1.808 1.00 88.56 333 GLY A O 1
ATOM 2711 N N . HIS A 1 334 ? 3.395 -7.187 -3.455 1.00 87.50 334 HIS A N 1
ATOM 2712 C CA . HIS A 1 334 ? 4.564 -7.114 -4.345 1.00 87.50 334 HIS A CA 1
ATOM 2713 C C . HIS A 1 334 ? 5.861 -7.797 -3.872 1.00 87.50 334 HIS A C 1
ATOM 2715 O O . HIS A 1 334 ? 6.506 -8.464 -4.690 1.00 87.50 334 HIS A O 1
ATOM 2721 N N . SER A 1 335 ? 6.251 -7.702 -2.597 1.00 85.06 335 SER A N 1
ATOM 2722 C CA . SER A 1 335 ? 7.580 -8.155 -2.157 1.00 85.06 335 SER A CA 1
ATOM 2723 C C . SER A 1 335 ? 7.733 -9.642 -1.865 1.00 85.06 335 SER A C 1
ATOM 2725 O O . SER A 1 335 ? 8.843 -10.111 -1.627 1.00 85.06 335 SER A O 1
ATOM 2727 N N . HIS A 1 336 ? 6.649 -10.402 -1.994 1.00 88.75 336 HIS A N 1
ATOM 2728 C CA . HIS A 1 336 ? 6.576 -11.843 -1.753 1.00 88.75 336 HIS A CA 1
ATOM 2729 C C . HIS A 1 336 ? 6.947 -12.219 -0.315 1.00 88.75 336 HIS A C 1
ATOM 2731 O O . HIS A 1 336 ? 7.521 -13.277 -0.039 1.00 88.75 336 HIS A O 1
ATOM 2737 N N . VAL A 1 337 ? 6.583 -11.331 0.606 1.00 89.19 337 VAL A N 1
ATOM 2738 C CA . VAL A 1 337 ? 6.776 -11.484 2.041 1.00 89.19 337 VAL A CA 1
ATOM 2739 C C . VAL A 1 337 ? 5.446 -11.303 2.762 1.00 89.19 337 VAL A C 1
ATOM 2741 O O . VAL A 1 337 ? 4.518 -10.661 2.267 1.00 89.19 337 VAL A O 1
ATOM 2744 N N . TRP A 1 338 ? 5.350 -11.881 3.951 1.00 93.69 338 TRP A N 1
ATOM 2745 C CA . TRP A 1 338 ? 4.463 -11.357 4.979 1.00 93.69 338 TRP A CA 1
ATOM 2746 C C . TRP A 1 338 ? 5.298 -10.517 5.935 1.00 93.69 338 TRP A C 1
ATOM 2748 O O . TRP A 1 338 ? 6.316 -11.014 6.404 1.00 93.69 338 TRP A O 1
ATOM 2758 N N . ASN A 1 339 ? 4.903 -9.288 6.243 1.00 92.81 339 ASN A N 1
ATOM 2759 C CA . ASN A 1 339 ? 5.500 -8.481 7.312 1.00 92.81 339 ASN A CA 1
ATOM 2760 C C . ASN A 1 339 ? 4.506 -7.405 7.773 1.00 92.81 339 ASN A C 1
ATOM 2762 O O . ASN A 1 339 ? 3.517 -7.123 7.097 1.00 92.81 339 ASN A O 1
ATOM 2766 N N . ARG A 1 340 ? 4.771 -6.776 8.921 1.00 94.06 340 ARG A N 1
ATOM 2767 C CA . ARG A 1 340 ? 3.989 -5.617 9.370 1.00 94.06 340 ARG A CA 1
ATOM 2768 C C . ARG A 1 340 ? 4.809 -4.621 10.173 1.00 94.06 340 ARG A C 1
ATOM 2770 O O . ARG A 1 340 ? 5.793 -4.993 10.814 1.00 94.06 340 ARG A O 1
ATOM 2777 N N . ALA A 1 341 ? 4.371 -3.367 10.168 1.00 93.94 341 ALA A N 1
ATOM 2778 C CA . ALA A 1 341 ? 4.881 -2.319 11.048 1.00 93.94 341 ALA A CA 1
ATOM 2779 C C . ALA A 1 341 ? 3.770 -1.333 11.435 1.00 93.94 341 ALA A C 1
ATOM 2781 O O . ALA A 1 341 ? 2.628 -1.444 10.986 1.00 93.94 341 ALA A O 1
ATOM 2782 N N . LEU A 1 342 ? 4.126 -0.362 12.272 1.00 94.25 342 LEU A N 1
ATOM 2783 C CA . LEU A 1 342 ? 3.253 0.720 12.714 1.00 94.25 342 LEU A CA 1
ATOM 2784 C C . LEU A 1 342 ? 3.854 2.072 12.342 1.00 94.25 342 LEU A C 1
ATOM 2786 O O . LEU A 1 342 ? 5.057 2.289 12.507 1.00 94.25 342 LEU A O 1
ATOM 2790 N N . VAL A 1 343 ? 2.995 2.993 11.914 1.00 94.25 343 VAL A N 1
ATOM 2791 C CA . VAL A 1 343 ? 3.319 4.415 11.785 1.00 94.25 343 VAL A CA 1
ATOM 2792 C C . VAL A 1 343 ? 2.216 5.196 12.479 1.00 94.25 343 VAL A C 1
ATOM 2794 O O . VAL A 1 343 ? 1.064 5.147 12.059 1.00 94.25 343 VAL A O 1
ATOM 2797 N N . GLY A 1 344 ? 2.545 5.871 13.582 1.00 92.69 344 GLY A N 1
ATOM 2798 C CA . GLY A 1 344 ? 1.513 6.389 14.482 1.00 92.69 344 GLY A CA 1
ATOM 2799 C C . GLY A 1 344 ? 0.571 5.261 14.915 1.00 92.69 344 GLY A C 1
ATOM 2800 O O . GLY A 1 344 ? 1.026 4.250 15.450 1.00 92.69 344 GLY A O 1
ATOM 2801 N N . ASP A 1 345 ? -0.721 5.424 14.630 1.00 91.81 345 ASP A N 1
ATOM 2802 C CA . ASP A 1 345 ? -1.760 4.419 14.886 1.00 91.81 345 ASP A CA 1
ATOM 2803 C C . ASP A 1 345 ? -2.160 3.599 13.643 1.00 91.81 345 ASP A C 1
ATOM 2805 O O . ASP A 1 345 ? -2.977 2.680 13.751 1.00 91.81 345 ASP A O 1
ATOM 2809 N N . MET A 1 346 ? -1.581 3.897 12.474 1.00 96.38 346 MET A N 1
ATOM 2810 C CA . MET A 1 346 ? -1.840 3.167 11.236 1.00 96.38 346 MET A CA 1
ATOM 2811 C C . MET A 1 346 ? -0.978 1.904 11.176 1.00 96.38 346 MET A C 1
ATOM 2813 O O . MET A 1 346 ? 0.253 1.950 11.260 1.00 96.38 346 MET A O 1
ATOM 2817 N N . ASN A 1 347 ? -1.640 0.762 11.005 1.00 96.94 347 ASN A N 1
ATOM 2818 C CA . ASN A 1 347 ? -0.996 -0.527 10.798 1.00 96.94 347 ASN A CA 1
ATOM 2819 C C . ASN A 1 347 ? -0.692 -0.683 9.320 1.00 96.94 347 ASN A C 1
ATOM 2821 O O . ASN A 1 347 ? -1.576 -0.507 8.490 1.00 96.94 347 ASN A O 1
ATOM 2825 N N . TYR A 1 348 ? 0.521 -1.087 8.990 1.00 95.31 348 TYR A N 1
ATOM 2826 C CA . TYR A 1 348 ? 0.808 -1.591 7.660 1.00 95.31 348 TYR A CA 1
ATOM 2827 C C . TYR A 1 348 ? 1.010 -3.083 7.719 1.00 95.31 348 TYR A C 1
ATOM 2829 O O . TYR A 1 348 ? 1.677 -3.580 8.628 1.00 95.31 348 TYR A O 1
ATOM 2837 N N . ILE A 1 349 ? 0.499 -3.773 6.714 1.00 94.50 349 ILE A N 1
ATOM 2838 C CA . ILE A 1 349 ? 0.716 -5.197 6.549 1.00 94.50 349 ILE A CA 1
ATOM 2839 C C . ILE A 1 349 ? 0.954 -5.513 5.080 1.00 94.50 349 ILE A C 1
ATOM 2841 O O . ILE A 1 349 ? 0.174 -5.117 4.216 1.00 94.50 349 ILE A O 1
ATOM 2845 N N . GLU A 1 350 ? 2.006 -6.271 4.811 1.00 92.56 350 GLU A N 1
ATOM 2846 C CA . GLU A 1 350 ? 2.195 -6.934 3.533 1.00 92.56 350 GLU A CA 1
ATOM 2847 C C . GLU A 1 350 ? 1.822 -8.406 3.682 1.00 92.56 350 GLU A C 1
ATOM 2849 O O . GLU A 1 350 ? 2.171 -9.045 4.675 1.00 92.56 350 GLU A O 1
ATOM 2854 N N . THR A 1 351 ? 1.100 -8.955 2.708 1.00 91.31 351 THR A N 1
ATOM 2855 C CA . THR A 1 351 ? 0.616 -10.349 2.764 1.00 91.31 351 THR A CA 1
ATOM 2856 C C . THR A 1 351 ? 0.878 -11.113 1.469 1.00 91.31 351 THR A C 1
ATOM 2858 O O . THR A 1 351 ? 0.139 -12.017 1.089 1.00 91.31 351 THR A O 1
ATOM 2861 N N . SER A 1 352 ? 1.940 -10.743 0.756 1.00 88.50 352 SER A N 1
ATOM 2862 C CA . SER A 1 352 ? 2.220 -11.257 -0.586 1.00 88.50 352 SER A CA 1
ATOM 2863 C C . SER A 1 352 ? 2.994 -12.578 -0.614 1.00 88.50 352 SER A C 1
ATOM 2865 O O . SER A 1 352 ? 3.219 -13.118 -1.697 1.00 88.50 352 SER A O 1
ATOM 2867 N N . ASN A 1 353 ? 3.383 -13.135 0.540 1.00 89.00 353 ASN A N 1
ATOM 2868 C CA . ASN A 1 353 ? 3.971 -14.475 0.608 1.00 89.00 353 ASN A CA 1
ATOM 2869 C C . ASN A 1 353 ? 2.904 -15.566 0.415 1.00 89.00 353 ASN A C 1
ATOM 2871 O O . ASN A 1 353 ? 2.314 -16.074 1.368 1.00 89.00 353 ASN A O 1
ATOM 2875 N N . VAL A 1 354 ? 2.697 -15.960 -0.839 1.00 80.12 354 VAL A N 1
ATOM 2876 C CA . VAL A 1 354 ? 1.727 -16.994 -1.239 1.00 80.12 354 VAL A CA 1
ATOM 2877 C C . VAL A 1 354 ? 2.403 -18.322 -1.607 1.00 80.12 354 VAL A C 1
ATOM 2879 O O . VAL A 1 354 ? 2.007 -19.005 -2.552 1.00 80.12 354 VAL A O 1
ATOM 2882 N N . GLY A 1 355 ? 3.468 -18.682 -0.882 1.00 69.38 355 GLY A N 1
ATOM 2883 C CA . GLY A 1 355 ? 4.282 -19.870 -1.174 1.00 69.38 355 GLY A CA 1
ATOM 2884 C C . GLY A 1 355 ? 5.376 -19.629 -2.216 1.00 69.38 355 GLY A C 1
ATOM 2885 O O . GLY A 1 355 ? 5.874 -20.571 -2.832 1.00 69.38 355 GLY A O 1
ATOM 2886 N N . ASN A 1 356 ? 5.746 -18.370 -2.429 1.00 72.69 356 ASN A N 1
ATOM 2887 C CA . ASN A 1 356 ? 6.968 -17.992 -3.113 1.00 72.69 356 ASN A CA 1
ATOM 2888 C C . ASN A 1 356 ? 7.621 -16.790 -2.424 1.00 72.69 356 ASN A C 1
ATOM 2890 O O . ASN A 1 356 ? 6.941 -15.952 -1.840 1.00 72.69 356 ASN A O 1
ATOM 2894 N N . SER A 1 357 ? 8.942 -16.707 -2.523 1.00 80.00 357 SER A N 1
ATOM 2895 C CA . SER A 1 357 ? 9.765 -15.638 -1.972 1.00 80.00 357 SER A CA 1
ATOM 2896 C C . SER A 1 357 ? 10.876 -15.292 -2.954 1.00 80.00 357 SER A C 1
ATOM 2898 O O . SER A 1 357 ? 11.418 -16.166 -3.629 1.00 80.00 357 SER A O 1
ATOM 2900 N N . PHE A 1 358 ? 11.215 -14.009 -3.025 1.00 77.00 358 PHE A N 1
ATOM 2901 C CA . PHE A 1 358 ? 12.407 -13.518 -3.719 1.00 77.00 358 PHE A CA 1
ATOM 2902 C C . PHE A 1 358 ? 13.498 -13.083 -2.741 1.00 77.00 358 PHE A C 1
ATOM 2904 O O . PHE A 1 358 ? 14.428 -12.395 -3.138 1.00 77.00 358 PHE A O 1
ATOM 2911 N N . GLY A 1 359 ? 13.383 -13.516 -1.485 1.00 77.75 359 GLY A N 1
ATOM 2912 C CA . GLY A 1 359 ? 14.285 -13.172 -0.401 1.00 77.75 359 GLY A CA 1
ATOM 2913 C C . GLY A 1 359 ? 13.837 -11.939 0.373 1.00 77.75 359 GLY A C 1
ATOM 2914 O O . GLY A 1 359 ? 13.358 -10.949 -0.187 1.00 77.75 359 GLY A O 1
ATOM 2915 N N . ALA A 1 360 ? 14.025 -12.021 1.687 1.00 84.75 360 ALA A N 1
ATOM 2916 C CA . ALA A 1 360 ? 14.013 -10.895 2.598 1.00 84.75 360 ALA A CA 1
ATOM 2917 C C . ALA A 1 360 ? 15.337 -10.792 3.358 1.00 84.75 360 ALA A C 1
ATOM 2919 O O . ALA A 1 360 ? 15.996 -11.792 3.644 1.00 84.75 360 ALA A O 1
ATOM 2920 N N . TYR A 1 361 ? 15.711 -9.575 3.725 1.00 81.69 361 TYR A N 1
ATOM 2921 C CA . TYR A 1 361 ? 16.956 -9.243 4.391 1.00 81.69 361 TYR A CA 1
ATOM 2922 C C . TYR A 1 361 ? 16.672 -8.476 5.682 1.00 81.69 361 TYR A C 1
ATOM 2924 O O . TYR A 1 361 ? 15.849 -7.564 5.752 1.00 81.69 361 TYR A O 1
ATOM 2932 N N . TYR A 1 362 ? 17.373 -8.847 6.743 1.00 84.06 362 TYR A N 1
ATOM 2933 C CA . TYR A 1 362 ? 17.140 -8.304 8.075 1.00 84.06 362 TYR A CA 1
ATOM 2934 C C . TYR A 1 362 ? 18.357 -8.550 8.943 1.00 84.06 362 TYR A C 1
ATOM 2936 O O . TYR A 1 362 ? 18.978 -9.605 8.836 1.00 84.06 362 TYR A O 1
ATOM 2944 N N . THR A 1 363 ? 18.682 -7.582 9.792 1.00 81.81 363 THR A N 1
ATOM 2945 C CA . THR A 1 363 ? 19.696 -7.748 10.832 1.00 81.81 363 THR A CA 1
ATOM 2946 C C . THR A 1 363 ? 18.970 -7.996 12.141 1.00 81.81 363 THR A C 1
ATOM 2948 O O . THR A 1 363 ? 18.203 -7.141 12.584 1.00 81.81 363 THR A O 1
ATOM 2951 N N . ASP A 1 364 ? 19.188 -9.166 12.733 1.00 75.69 364 ASP A N 1
ATOM 2952 C CA . ASP A 1 364 ? 18.552 -9.544 13.988 1.00 75.69 364 ASP A CA 1
ATOM 2953 C C . ASP A 1 364 ? 19.205 -8.885 15.210 1.00 75.69 364 ASP A C 1
ATOM 2955 O O . ASP A 1 364 ? 20.216 -8.180 15.128 1.00 75.69 364 ASP A O 1
ATOM 2959 N N . THR A 1 365 ? 18.614 -9.117 16.382 1.00 74.31 365 THR A N 1
ATOM 2960 C CA . THR A 1 365 ? 19.076 -8.539 17.651 1.00 74.31 365 THR A CA 1
ATOM 2961 C C . THR A 1 365 ? 20.462 -9.024 18.084 1.00 74.31 365 THR A C 1
ATOM 2963 O O . THR A 1 365 ? 21.057 -8.424 18.977 1.00 74.31 365 THR A O 1
ATOM 2966 N N . LEU A 1 366 ? 20.977 -10.105 17.489 1.00 77.31 366 LEU A N 1
ATOM 2967 C CA . LEU A 1 366 ? 22.323 -10.631 17.731 1.00 77.31 366 LEU A CA 1
ATOM 2968 C C . LEU A 1 366 ? 23.347 -10.068 16.732 1.00 77.31 366 LEU A C 1
ATOM 2970 O O . LEU A 1 366 ? 24.530 -10.401 16.815 1.00 77.31 366 LEU A O 1
ATOM 2974 N N . GLY A 1 367 ? 22.912 -9.207 15.807 1.00 74.38 367 GLY A N 1
ATOM 2975 C CA . GLY A 1 367 ? 23.744 -8.658 14.742 1.00 74.38 367 GLY A CA 1
ATOM 2976 C C . GLY A 1 367 ? 24.007 -9.647 13.607 1.00 74.38 367 GLY A C 1
ATOM 2977 O O . GLY A 1 367 ? 24.856 -9.372 12.759 1.00 74.38 367 GLY A O 1
ATOM 2978 N N . LEU A 1 368 ? 23.306 -10.788 13.576 1.00 77.19 368 LEU A N 1
ATOM 2979 C CA . LEU A 1 368 ? 23.362 -11.711 12.451 1.00 77.19 368 LEU A CA 1
ATOM 2980 C C . LEU A 1 368 ? 22.400 -11.217 11.377 1.00 77.19 368 LEU A C 1
ATOM 2982 O O . LEU A 1 368 ? 21.249 -10.871 11.649 1.00 77.19 368 LEU A O 1
ATOM 2986 N N . TRP A 1 369 ? 22.866 -11.185 10.134 1.00 76.44 369 TRP A N 1
ATOM 2987 C CA . TRP A 1 369 ? 22.030 -10.774 9.019 1.00 76.44 369 TRP A CA 1
ATOM 2988 C C . TRP A 1 369 ? 21.490 -11.974 8.244 1.00 76.44 369 TRP A C 1
ATOM 2990 O O . TRP A 1 369 ? 22.134 -13.015 8.091 1.00 76.44 369 TRP A O 1
ATOM 3000 N N . LYS A 1 370 ? 20.284 -11.824 7.711 1.00 80.31 370 LYS A N 1
ATOM 3001 C CA . LYS A 1 370 ? 19.820 -12.595 6.563 1.00 80.31 370 LYS A CA 1
ATOM 3002 C C . LYS A 1 370 ? 20.262 -11.863 5.296 1.00 80.31 370 LYS A C 1
ATOM 3004 O O . LYS A 1 370 ? 19.946 -10.686 5.128 1.00 80.31 370 LYS A O 1
ATOM 3009 N N . GLU A 1 371 ? 21.050 -12.543 4.467 1.00 76.69 371 GLU A N 1
ATOM 3010 C CA . GLU A 1 371 ? 21.598 -11.976 3.234 1.00 76.69 371 GLU A CA 1
ATOM 3011 C C . GLU A 1 371 ? 20.527 -11.839 2.155 1.00 76.69 371 GLU A C 1
ATOM 3013 O O . GLU A 1 371 ? 19.566 -12.607 2.111 1.00 76.69 371 GLU A O 1
ATOM 3018 N N . ARG A 1 372 ? 20.733 -10.858 1.277 1.00 78.56 372 ARG A N 1
ATOM 3019 C CA . ARG A 1 372 ? 19.956 -10.691 0.050 1.00 78.56 372 ARG A CA 1
ATOM 3020 C C . ARG A 1 372 ? 20.239 -11.833 -0.908 1.00 78.56 372 ARG A C 1
ATOM 3022 O O . ARG A 1 372 ? 21.298 -12.462 -0.855 1.00 78.56 372 ARG A O 1
ATOM 3029 N N . VAL A 1 373 ? 19.326 -12.047 -1.838 1.00 75.00 373 VAL A N 1
ATOM 3030 C CA . VAL A 1 373 ? 19.551 -12.972 -2.948 1.00 75.00 373 VAL A CA 1
ATOM 3031 C C . VAL A 1 373 ? 20.772 -12.592 -3.787 1.00 75.00 373 VAL A C 1
ATOM 3033 O O . VAL A 1 373 ? 21.070 -11.420 -4.034 1.00 75.00 373 VAL A O 1
ATOM 3036 N N . SER A 1 374 ? 21.480 -13.610 -4.276 1.00 76.31 374 SER A N 1
ATOM 3037 C CA . SER A 1 374 ? 22.735 -13.447 -5.017 1.00 76.31 374 SER A CA 1
ATOM 3038 C C . SER A 1 374 ? 22.585 -12.603 -6.285 1.00 76.31 374 SER A C 1
ATOM 3040 O O . SER A 1 374 ? 23.492 -11.841 -6.621 1.00 76.31 374 SER A O 1
ATOM 3042 N N . TRP A 1 375 ? 21.438 -12.675 -6.962 1.00 73.62 375 TRP A N 1
ATOM 3043 C CA . TRP A 1 375 ? 21.181 -11.925 -8.193 1.00 73.62 375 TRP A CA 1
ATOM 3044 C C . TRP A 1 375 ? 21.021 -10.411 -7.970 1.00 73.62 375 TRP A C 1
ATOM 3046 O O . TRP A 1 375 ? 21.158 -9.649 -8.923 1.00 73.62 375 TRP A O 1
ATOM 3056 N N . ALA A 1 376 ? 20.795 -9.958 -6.731 1.00 77.31 376 ALA A N 1
ATOM 3057 C CA . ALA A 1 376 ? 20.779 -8.537 -6.380 1.00 77.31 376 ALA A CA 1
ATOM 3058 C C . ALA A 1 376 ? 22.157 -8.008 -5.934 1.00 77.31 376 ALA A C 1
ATOM 3060 O O . ALA A 1 376 ? 22.335 -6.803 -5.759 1.00 77.31 376 ALA A O 1
ATOM 3061 N N . SER A 1 377 ? 23.146 -8.887 -5.737 1.00 81.38 377 SER A N 1
ATOM 3062 C CA . SER A 1 377 ? 24.386 -8.560 -5.019 1.00 81.38 377 SER A CA 1
ATOM 3063 C C . SER A 1 377 ? 25.258 -7.491 -5.681 1.00 81.38 377 SER A C 1
ATOM 3065 O O . SER A 1 377 ? 25.917 -6.742 -4.967 1.00 81.38 377 SER A O 1
ATOM 3067 N N . SER A 1 378 ? 25.266 -7.372 -7.012 1.00 85.56 378 SER A N 1
ATOM 3068 C CA . SER A 1 378 ? 26.168 -6.449 -7.716 1.00 85.56 378 SER A CA 1
ATOM 3069 C C . SER A 1 378 ? 25.955 -4.989 -7.319 1.00 85.56 378 SER A C 1
ATOM 3071 O O . SER A 1 378 ? 26.930 -4.284 -7.080 1.00 85.56 378 SER A O 1
ATOM 3073 N N . PHE A 1 379 ? 24.694 -4.554 -7.205 1.00 88.62 379 PHE A N 1
ATOM 3074 C CA . PHE A 1 379 ? 24.366 -3.188 -6.799 1.00 88.62 379 PHE A CA 1
ATOM 3075 C C . PHE A 1 379 ? 24.838 -2.930 -5.374 1.00 88.62 379 PHE A C 1
ATOM 3077 O O . PHE A 1 379 ? 25.567 -1.980 -5.119 1.00 88.62 379 PHE A O 1
ATOM 3084 N N . TRP A 1 380 ? 24.505 -3.835 -4.454 1.00 87.69 380 TRP A N 1
ATOM 3085 C CA . TRP A 1 380 ? 24.888 -3.716 -3.049 1.00 87.69 380 TRP A CA 1
ATOM 3086 C C . TRP A 1 380 ? 26.400 -3.770 -2.826 1.00 87.69 380 TRP A C 1
ATOM 3088 O O . TRP A 1 380 ? 26.905 -3.118 -1.913 1.00 87.69 380 TRP A O 1
ATOM 3098 N N . ASN A 1 381 ? 27.120 -4.534 -3.647 1.00 89.88 381 ASN A N 1
ATOM 3099 C CA . ASN A 1 381 ? 28.574 -4.600 -3.609 1.00 89.88 381 ASN A CA 1
ATOM 3100 C C . ASN A 1 381 ? 29.200 -3.272 -4.044 1.00 89.88 381 ASN A C 1
ATOM 3102 O O . ASN A 1 381 ? 30.111 -2.806 -3.367 1.00 89.88 381 ASN A O 1
ATOM 3106 N N . GLU A 1 382 ? 28.711 -2.657 -5.127 1.00 92.06 382 GLU A N 1
ATOM 3107 C CA . GLU A 1 382 ? 29.197 -1.344 -5.573 1.00 92.06 382 GLU A CA 1
ATOM 3108 C C . GLU A 1 382 ? 28.806 -0.239 -4.581 1.00 92.06 382 GLU A C 1
ATOM 3110 O O . GLU A 1 382 ? 29.659 0.563 -4.203 1.00 92.06 382 GLU A O 1
ATOM 3115 N N . LEU A 1 383 ? 27.570 -0.261 -4.067 1.00 91.94 383 LEU A N 1
ATOM 3116 C CA . LEU A 1 383 ? 27.059 0.704 -3.086 1.00 91.94 383 LEU A CA 1
ATOM 3117 C C . LEU A 1 383 ? 27.910 0.767 -1.807 1.00 91.94 383 LEU A C 1
ATOM 3119 O O . LEU A 1 383 ? 28.011 1.808 -1.164 1.00 91.94 383 LEU A O 1
ATOM 3123 N N . ALA A 1 384 ? 28.529 -0.353 -1.422 1.00 90.25 384 ALA A N 1
ATOM 3124 C CA . ALA A 1 384 ? 29.392 -0.436 -0.248 1.00 90.25 384 ALA A CA 1
ATOM 3125 C C . ALA A 1 384 ? 30.803 0.149 -0.467 1.00 90.25 384 ALA A C 1
ATOM 3127 O O . ALA A 1 384 ? 31.581 0.229 0.488 1.00 90.25 384 ALA A O 1
ATOM 3128 N N . THR A 1 385 ? 31.159 0.524 -1.700 1.00 93.56 385 THR A N 1
ATOM 3129 C CA . THR A 1 385 ? 32.474 1.092 -2.026 1.00 93.56 385 THR A CA 1
ATOM 3130 C C . THR A 1 385 ? 32.496 2.618 -1.867 1.00 93.56 385 THR A C 1
ATOM 3132 O O . THR A 1 385 ? 31.476 3.273 -2.085 1.00 93.56 385 THR A O 1
ATOM 3135 N N . PRO A 1 386 ? 33.650 3.222 -1.522 1.00 91.62 386 PRO A N 1
ATOM 3136 C CA . PRO A 1 386 ? 33.808 4.680 -1.524 1.00 91.62 386 PRO A CA 1
ATOM 3137 C C . PRO A 1 386 ? 33.571 5.331 -2.895 1.00 91.62 386 PRO A C 1
ATOM 3139 O O . PRO A 1 386 ? 33.260 6.517 -2.960 1.00 91.62 386 PRO A O 1
ATOM 3142 N N . GLU A 1 387 ? 33.731 4.568 -3.977 1.00 92.75 387 GLU A N 1
ATOM 3143 C CA . GLU A 1 387 ? 33.548 4.992 -5.366 1.00 92.75 387 GLU A CA 1
ATOM 3144 C C . GLU A 1 387 ? 32.144 4.689 -5.919 1.00 92.75 387 GLU A C 1
ATOM 3146 O O . GLU A 1 387 ? 31.941 4.770 -7.131 1.00 92.75 387 GLU A O 1
ATOM 3151 N N . SER A 1 388 ? 31.183 4.337 -5.054 1.00 93.56 388 SER A N 1
ATOM 3152 C CA . SER A 1 388 ? 29.795 4.074 -5.445 1.00 93.56 388 SER A CA 1
ATOM 3153 C C . SER A 1 388 ? 29.230 5.193 -6.324 1.00 93.56 388 SER A C 1
ATOM 3155 O O . SER A 1 388 ? 29.339 6.377 -5.994 1.00 93.56 388 SER A O 1
ATOM 3157 N N . ARG A 1 389 ? 28.553 4.809 -7.414 1.00 92.62 389 ARG A N 1
ATOM 3158 C CA . ARG A 1 389 ? 27.798 5.740 -8.268 1.00 92.62 389 ARG A CA 1
ATOM 3159 C C . ARG A 1 389 ? 26.498 6.241 -7.633 1.00 92.62 389 ARG A C 1
ATOM 3161 O O . ARG A 1 389 ? 25.903 7.174 -8.163 1.00 92.62 389 ARG A O 1
ATOM 3168 N N . TRP A 1 390 ? 26.078 5.639 -6.522 1.00 93.94 390 TRP A N 1
ATOM 3169 C CA . TRP A 1 390 ? 24.839 5.947 -5.808 1.00 93.94 390 TRP A CA 1
ATOM 3170 C C . TRP A 1 390 ? 25.099 6.368 -4.369 1.00 93.94 390 TRP A C 1
ATOM 3172 O O . TRP A 1 390 ? 26.032 5.879 -3.720 1.00 93.94 390 TRP A O 1
ATOM 3182 N N . ASP A 1 391 ? 24.224 7.217 -3.841 1.00 92.38 391 ASP A N 1
ATOM 3183 C CA . ASP A 1 391 ? 24.252 7.593 -2.433 1.00 92.38 391 ASP A CA 1
ATOM 3184 C C . ASP A 1 391 ? 23.688 6.463 -1.550 1.00 92.38 391 ASP A C 1
ATOM 3186 O O . ASP A 1 391 ? 22.488 6.176 -1.531 1.00 92.38 391 ASP A O 1
ATOM 3190 N N . ALA A 1 392 ? 24.568 5.836 -0.766 1.00 90.12 392 ALA A N 1
ATOM 3191 C CA . ALA A 1 392 ? 24.222 4.752 0.153 1.00 90.12 392 ALA A CA 1
ATOM 3192 C C . ALA A 1 392 ? 23.184 5.136 1.223 1.00 90.12 392 ALA A C 1
ATOM 3194 O O . ALA A 1 392 ? 22.550 4.251 1.797 1.00 90.12 392 ALA A O 1
ATOM 3195 N N . THR A 1 393 ? 22.973 6.429 1.494 1.00 89.12 393 THR A N 1
ATOM 3196 C CA . THR A 1 393 ? 21.941 6.879 2.441 1.00 89.12 393 THR A CA 1
ATOM 3197 C C . THR A 1 393 ? 20.520 6.697 1.906 1.00 89.12 393 THR A C 1
ATOM 3199 O O . THR A 1 393 ? 19.589 6.580 2.702 1.00 89.12 393 THR A O 1
ATOM 3202 N N . ASN A 1 394 ? 20.349 6.581 0.584 1.00 89.81 394 ASN A N 1
ATOM 3203 C CA . ASN A 1 394 ? 19.052 6.310 -0.040 1.00 89.81 394 ASN A CA 1
ATOM 3204 C C . ASN A 1 394 ? 18.654 4.826 0.025 1.00 89.81 394 ASN A C 1
ATOM 3206 O O . ASN A 1 394 ? 17.471 4.497 -0.078 1.00 89.81 394 ASN A O 1
ATOM 3210 N N . TYR A 1 395 ? 19.621 3.921 0.217 1.00 86.94 395 TYR A N 1
ATOM 3211 C CA . TYR A 1 395 ? 19.397 2.473 0.174 1.00 86.94 395 TYR A CA 1
ATOM 3212 C C . TYR A 1 395 ? 20.098 1.804 1.358 1.00 86.94 395 TYR A C 1
ATOM 3214 O O . TYR A 1 395 ? 21.244 1.360 1.248 1.00 86.94 395 TYR A O 1
ATOM 3222 N N . PRO A 1 396 ? 19.443 1.700 2.523 1.00 81.44 396 PRO A N 1
ATOM 3223 C CA . PRO A 1 396 ? 20.030 0.982 3.637 1.00 81.44 396 PRO A CA 1
ATOM 3224 C C . PRO A 1 396 ? 20.269 -0.477 3.241 1.00 81.44 396 PRO A C 1
ATOM 3226 O O . PRO A 1 396 ? 19.395 -1.168 2.711 1.00 81.44 396 PRO A O 1
ATOM 3229 N N . ARG A 1 397 ? 21.471 -0.977 3.551 1.00 77.25 397 ARG A N 1
ATOM 3230 C CA . ARG A 1 397 ? 21.847 -2.370 3.271 1.00 77.25 397 ARG A CA 1
ATOM 3231 C C . ARG A 1 397 ? 20.880 -3.361 3.919 1.00 77.25 397 ARG A C 1
ATOM 3233 O O . ARG A 1 397 ? 20.613 -4.400 3.318 1.00 77.25 397 ARG A O 1
ATOM 3240 N N . THR A 1 398 ? 20.341 -3.027 5.096 1.00 78.19 398 THR A N 1
ATOM 3241 C CA . THR A 1 398 ? 19.314 -3.811 5.795 1.00 78.19 398 THR A CA 1
ATOM 3242 C C . THR A 1 398 ? 18.203 -2.942 6.376 1.00 78.19 398 THR A C 1
ATOM 3244 O O . THR A 1 398 ? 18.498 -1.863 6.881 1.00 78.19 398 THR A O 1
ATOM 3247 N N . GLY A 1 399 ? 16.970 -3.459 6.403 1.00 74.62 399 GLY A N 1
ATOM 3248 C CA . GLY A 1 399 ? 15.803 -2.766 6.959 1.00 74.62 399 GLY A CA 1
ATOM 3249 C C . GLY A 1 399 ? 15.139 -1.768 6.003 1.00 74.62 399 GLY A C 1
ATOM 3250 O O . GLY A 1 399 ? 15.478 -1.694 4.821 1.00 74.62 399 GLY A O 1
ATOM 3251 N N . ASP A 1 400 ? 14.175 -1.027 6.549 1.00 79.38 400 ASP A N 1
ATOM 3252 C CA . ASP A 1 400 ? 13.430 0.037 5.873 1.00 79.38 400 ASP A CA 1
ATOM 3253 C C . ASP A 1 400 ? 14.175 1.391 5.985 1.00 79.38 400 ASP A C 1
ATOM 3255 O O . ASP A 1 400 ? 14.545 1.776 7.098 1.00 79.38 400 ASP A O 1
ATOM 3259 N N . PRO A 1 401 ? 14.393 2.144 4.886 1.00 80.81 401 PRO A N 1
ATOM 3260 C CA . PRO A 1 401 ? 15.065 3.453 4.880 1.00 80.81 401 PRO A CA 1
ATOM 3261 C C . PRO A 1 401 ? 14.372 4.514 5.723 1.00 80.81 401 PRO A C 1
ATOM 3263 O O . PRO A 1 401 ? 15.018 5.455 6.175 1.00 80.81 401 PRO A O 1
ATOM 3266 N N . HIS A 1 402 ? 13.076 4.364 5.968 1.00 85.69 402 HIS A N 1
ATOM 3267 C CA . HIS A 1 402 ? 12.308 5.302 6.775 1.00 85.69 402 HIS A CA 1
ATOM 3268 C C . HIS A 1 402 ? 12.280 4.920 8.259 1.00 85.69 402 HIS A C 1
ATOM 3270 O O . HIS A 1 402 ? 11.623 5.593 9.054 1.00 85.69 402 HIS A O 1
ATOM 3276 N N . GLY A 1 403 ? 13.008 3.868 8.650 1.00 81.38 403 GLY A N 1
ATOM 3277 C CA . GLY A 1 403 ? 13.167 3.455 10.041 1.00 81.38 403 GLY A CA 1
ATOM 3278 C C . GLY A 1 403 ? 11.934 2.781 10.643 1.00 81.38 403 GLY A C 1
ATOM 3279 O O . GLY A 1 403 ? 11.804 2.749 11.869 1.00 81.38 403 GLY A O 1
ATOM 3280 N N . ARG A 1 404 ? 11.021 2.241 9.826 1.00 85.94 404 ARG A N 1
ATOM 3281 C CA . ARG A 1 404 ? 9.842 1.524 10.327 1.00 85.94 404 ARG A CA 1
ATOM 3282 C C . ARG A 1 404 ? 10.254 0.152 10.855 1.00 85.94 404 ARG A C 1
ATOM 3284 O O . ARG A 1 404 ? 10.635 -0.743 10.102 1.00 85.94 404 ARG A O 1
ATOM 3291 N N . ALA A 1 405 ? 10.193 -0.015 12.174 1.00 86.38 405 ALA A N 1
ATOM 3292 C CA . ALA A 1 405 ? 10.534 -1.276 12.819 1.00 86.38 405 ALA A CA 1
ATOM 3293 C C . ALA A 1 405 ? 9.490 -2.352 12.486 1.00 86.38 405 ALA A C 1
ATOM 3295 O O . ALA A 1 405 ? 8.308 -2.196 12.797 1.00 86.38 405 ALA A O 1
ATOM 3296 N N . SER A 1 406 ? 9.930 -3.455 11.877 1.00 88.69 406 SER A N 1
ATOM 3297 C CA . SER A 1 406 ? 9.070 -4.620 11.664 1.00 88.69 406 SER A CA 1
ATOM 3298 C C . SER A 1 406 ? 8.662 -5.241 12.998 1.00 88.69 406 SER A C 1
ATOM 3300 O O . SER A 1 406 ? 9.455 -5.295 13.940 1.00 88.69 406 SER A O 1
ATOM 3302 N N . ILE A 1 407 ? 7.426 -5.722 13.073 1.00 93.12 407 ILE A N 1
ATOM 3303 C CA . ILE A 1 407 ? 6.871 -6.318 14.285 1.00 93.12 407 ILE A CA 1
ATOM 3304 C C . ILE A 1 407 ? 6.935 -7.839 14.168 1.00 93.12 407 ILE A C 1
ATOM 3306 O O . ILE A 1 407 ? 6.565 -8.413 13.146 1.00 93.12 407 ILE A O 1
ATOM 3310 N N . MET A 1 408 ? 7.409 -8.487 15.231 1.00 94.44 408 MET A N 1
ATOM 3311 C CA . MET A 1 408 ? 7.443 -9.945 15.317 1.00 94.44 408 MET A CA 1
ATOM 3312 C C . MET A 1 408 ? 6.022 -10.530 15.336 1.00 94.44 408 MET A C 1
ATOM 3314 O O . MET A 1 408 ? 5.143 -9.937 15.971 1.00 94.44 408 MET A O 1
ATOM 3318 N N . PRO A 1 409 ? 5.809 -11.707 14.721 1.00 96.31 409 PRO A N 1
ATOM 3319 C CA . PRO A 1 409 ? 4.607 -12.505 14.933 1.00 96.31 409 PRO A CA 1
ATOM 3320 C C . PRO A 1 409 ? 4.217 -12.645 16.410 1.00 96.31 409 PRO A C 1
ATOM 3322 O O . PRO A 1 409 ? 5.077 -12.933 17.246 1.00 96.31 409 PRO A O 1
ATOM 3325 N N . SER A 1 410 ? 2.936 -12.446 16.733 1.00 97.56 410 SER A N 1
ATOM 3326 C CA . SER A 1 410 ? 2.452 -12.455 18.122 1.00 97.56 410 SER A CA 1
ATOM 3327 C C . SER A 1 410 ? 2.204 -13.842 18.719 1.00 97.56 410 SER A C 1
ATOM 3329 O O . SER A 1 410 ? 2.297 -13.982 19.937 1.00 97.56 410 SER A O 1
ATOM 3331 N N . GLU A 1 411 ? 1.871 -14.850 17.905 1.00 97.50 411 GLU A N 1
ATOM 3332 C CA . GLU A 1 411 ? 1.474 -16.176 18.404 1.00 97.50 411 GLU A CA 1
ATOM 3333 C C . GLU A 1 411 ? 2.610 -17.194 18.299 1.00 97.50 411 GLU A C 1
ATOM 3335 O O . GLU A 1 411 ? 2.913 -17.892 19.265 1.00 97.50 411 GLU A O 1
ATOM 3340 N N . PHE A 1 412 ? 3.237 -17.295 17.123 1.00 96.44 412 PHE A N 1
ATOM 3341 C CA . PHE A 1 412 ? 4.396 -18.159 16.890 1.00 96.44 412 PHE A CA 1
ATOM 3342 C C . PHE A 1 412 ? 5.178 -17.699 15.653 1.00 96.44 412 PHE A C 1
ATOM 3344 O O . PHE A 1 412 ? 4.637 -16.972 14.822 1.00 96.44 412 PHE A O 1
ATOM 3351 N N . ASN A 1 413 ? 6.436 -18.128 15.493 1.00 96.12 413 ASN A N 1
ATOM 3352 C CA . ASN A 1 413 ? 7.266 -17.715 14.357 1.00 96.12 413 ASN A CA 1
ATOM 3353 C C . ASN A 1 413 ? 7.235 -18.739 13.200 1.00 96.12 413 ASN A C 1
ATOM 3355 O O . ASN A 1 413 ? 7.814 -19.821 13.339 1.00 96.12 413 ASN A O 1
ATOM 3359 N N . PRO A 1 414 ? 6.632 -18.436 12.029 1.00 95.44 414 PRO A N 1
ATOM 3360 C CA . PRO A 1 414 ? 6.569 -19.396 10.923 1.00 95.44 414 PRO A CA 1
ATOM 3361 C C . PRO A 1 414 ? 7.933 -19.743 10.331 1.00 95.44 414 PRO A C 1
ATOM 3363 O O . PRO A 1 414 ? 8.137 -20.876 9.896 1.00 95.44 414 PRO A O 1
ATOM 3366 N N . MET A 1 415 ? 8.879 -18.804 10.333 1.00 93.00 415 MET A N 1
ATOM 3367 C CA . MET A 1 415 ? 10.216 -19.054 9.800 1.00 93.00 415 MET A CA 1
ATOM 3368 C C . MET A 1 415 ? 11.007 -20.004 10.698 1.00 93.00 415 MET A C 1
ATOM 3370 O O . MET A 1 415 ? 11.765 -20.835 10.196 1.00 93.00 415 MET A O 1
ATOM 3374 N N . ASN A 1 416 ? 10.831 -19.939 12.016 1.00 93.06 416 ASN A N 1
ATOM 3375 C CA . ASN A 1 416 ? 11.449 -20.906 12.915 1.00 93.06 416 ASN A CA 1
ATOM 3376 C C . ASN A 1 416 ? 10.720 -22.257 12.862 1.00 93.06 416 ASN A C 1
ATOM 3378 O O . ASN A 1 416 ? 11.327 -23.280 12.554 1.00 93.06 416 ASN A O 1
ATOM 3382 N N . GLU A 1 417 ? 9.409 -22.252 13.109 1.00 94.88 417 GLU A N 1
ATOM 3383 C CA . GLU A 1 417 ? 8.658 -23.470 13.428 1.00 94.88 417 GLU A CA 1
ATOM 3384 C C . GLU A 1 417 ? 8.119 -24.239 12.222 1.00 94.88 417 GLU A C 1
ATOM 3386 O O . GLU A 1 417 ? 7.907 -25.447 12.323 1.00 94.88 417 GLU A O 1
ATOM 3391 N N . LEU A 1 418 ? 7.833 -23.561 11.106 1.00 92.94 418 LEU A N 1
ATOM 3392 C CA . LEU A 1 418 ? 7.338 -24.213 9.890 1.00 92.94 418 LEU A CA 1
ATOM 3393 C C . LEU A 1 418 ? 8.448 -24.340 8.857 1.00 92.94 418 LEU A C 1
ATOM 3395 O O . LEU A 1 418 ? 8.694 -25.438 8.366 1.00 92.94 418 LEU A O 1
ATOM 3399 N N . GLU A 1 419 ? 9.147 -23.251 8.542 1.00 91.00 419 GLU A N 1
ATOM 3400 C CA . GLU A 1 419 ? 10.225 -23.306 7.551 1.00 91.00 419 GLU A CA 1
ATOM 3401 C C . GLU A 1 419 ? 11.424 -24.117 8.056 1.00 91.00 419 GLU A C 1
ATOM 3403 O O . GLU A 1 419 ? 12.033 -24.854 7.280 1.00 91.00 419 GLU A O 1
ATOM 3408 N N . GLY A 1 420 ? 11.724 -24.033 9.358 1.00 88.38 420 GLY A N 1
ATOM 3409 C CA . GLY A 1 420 ? 12.888 -24.680 9.964 1.00 88.38 420 GLY A CA 1
ATOM 3410 C C . GLY A 1 420 ? 14.175 -23.868 9.812 1.00 88.38 420 GLY A C 1
ATOM 3411 O O . GLY A 1 420 ? 15.256 -24.440 9.751 1.00 88.38 420 GLY A O 1
ATOM 3412 N N . SER A 1 421 ? 14.080 -22.536 9.732 1.00 84.12 421 SER A N 1
ATOM 3413 C CA . SER A 1 421 ? 15.240 -21.646 9.550 1.00 84.12 421 SER A CA 1
ATOM 3414 C C . SER A 1 421 ? 16.129 -21.480 10.791 1.00 84.12 421 SER A C 1
ATOM 3416 O O . SER A 1 421 ? 17.132 -20.770 10.721 1.00 84.12 421 SER A O 1
ATOM 3418 N N . GLU A 1 422 ? 15.732 -22.063 11.927 1.00 84.50 422 GLU A N 1
ATOM 3419 C CA . GLU A 1 422 ? 16.362 -21.915 13.251 1.00 84.50 422 GLU A CA 1
ATOM 3420 C C . GLU A 1 422 ? 16.429 -20.466 13.781 1.00 84.50 422 GLU A C 1
ATOM 3422 O O . GLU A 1 422 ? 17.025 -20.216 14.828 1.00 84.50 422 GLU A O 1
ATOM 3427 N N . ARG A 1 423 ? 15.778 -19.503 13.110 1.00 84.69 423 ARG A N 1
ATOM 3428 C CA . ARG A 1 423 ? 15.750 -18.083 13.490 1.00 84.69 423 ARG A CA 1
ATOM 3429 C C . ARG A 1 423 ? 14.328 -17.561 13.601 1.00 84.69 423 ARG A C 1
ATOM 3431 O O . ARG A 1 423 ? 13.489 -17.857 12.753 1.00 84.69 423 ARG A O 1
ATOM 3438 N N . ASP A 1 424 ? 14.094 -16.733 14.611 1.00 89.88 424 ASP A N 1
ATOM 3439 C CA . ASP A 1 424 ? 12.874 -15.942 14.697 1.00 89.88 424 ASP A CA 1
ATOM 3440 C C . ASP A 1 424 ? 13.029 -14.692 13.827 1.00 89.88 424 ASP A C 1
ATOM 3442 O O . ASP A 1 424 ? 13.918 -13.871 14.051 1.00 89.88 424 ASP A O 1
ATOM 3446 N N . LEU A 1 425 ? 12.169 -14.555 12.816 1.00 91.00 425 LEU A N 1
ATOM 3447 C CA . LEU A 1 425 ? 12.172 -13.426 11.882 1.00 91.00 425 LEU A CA 1
ATOM 3448 C C . LEU A 1 425 ? 10.852 -12.636 11.949 1.00 91.00 425 LEU A C 1
ATOM 3450 O O . LEU A 1 425 ? 9.797 -13.245 12.144 1.00 91.00 425 LEU A O 1
ATOM 3454 N N . PRO A 1 426 ? 10.868 -11.302 11.753 1.00 91.69 426 PRO A N 1
ATOM 3455 C CA . PRO A 1 426 ? 9.662 -10.464 11.778 1.00 91.69 426 PRO A CA 1
ATOM 3456 C C . PRO A 1 426 ? 8.845 -10.522 10.473 1.00 91.69 426 PRO A C 1
ATOM 3458 O O . PRO A 1 426 ? 8.046 -9.632 10.187 1.00 91.69 426 PRO A O 1
ATOM 3461 N N . PHE A 1 427 ? 9.080 -11.538 9.648 1.00 92.06 427 PHE A N 1
ATOM 3462 C CA . PHE A 1 427 ? 8.445 -11.732 8.353 1.00 92.06 427 PHE A CA 1
ATOM 3463 C C . PHE A 1 427 ? 8.355 -13.216 8.005 1.00 92.06 427 PHE A C 1
ATOM 3465 O O . PHE A 1 427 ? 9.033 -14.046 8.612 1.00 92.06 427 PHE A O 1
ATOM 3472 N N . VAL A 1 428 ? 7.553 -13.532 6.990 1.00 92.38 428 VAL A N 1
ATOM 3473 C CA . VAL A 1 428 ? 7.543 -14.837 6.319 1.00 92.38 428 VAL A CA 1
ATOM 3474 C C . VAL A 1 428 ? 8.018 -14.643 4.886 1.00 92.38 428 VAL A C 1
ATOM 3476 O O . VAL A 1 428 ? 7.387 -13.912 4.129 1.00 92.38 428 VAL A O 1
ATOM 3479 N N . ASP A 1 429 ? 9.120 -15.288 4.512 1.00 89.44 429 ASP A N 1
ATOM 3480 C CA . ASP A 1 429 ? 9.702 -15.219 3.169 1.00 89.44 429 ASP A CA 1
ATOM 3481 C C . ASP A 1 429 ? 10.100 -16.625 2.685 1.00 89.44 429 ASP A C 1
ATOM 3483 O O . ASP A 1 429 ? 11.270 -16.981 2.555 1.00 89.44 429 ASP A O 1
ATOM 3487 N N . SER A 1 430 ? 9.098 -17.460 2.418 1.00 86.94 430 SER A N 1
ATOM 3488 C CA . SER A 1 430 ? 9.295 -18.880 2.119 1.00 86.94 430 SER A CA 1
ATOM 3489 C C . SER A 1 430 ? 8.676 -19.322 0.786 1.00 86.94 430 SER A C 1
ATOM 3491 O O . SER A 1 430 ? 7.657 -18.791 0.345 1.00 86.94 430 SER A O 1
ATOM 3493 N N . ASN A 1 431 ? 9.301 -20.335 0.171 1.00 85.56 431 ASN A N 1
ATOM 3494 C CA . ASN A 1 431 ? 8.770 -21.114 -0.958 1.00 85.56 431 ASN A CA 1
ATOM 3495 C C . ASN A 1 431 ? 7.995 -22.376 -0.505 1.00 85.56 431 ASN A C 1
ATOM 3497 O O . ASN A 1 431 ? 7.421 -23.086 -1.330 1.00 85.56 431 ASN A O 1
ATOM 3501 N N . ASN A 1 432 ? 8.015 -22.694 0.792 1.00 85.12 432 ASN A N 1
ATOM 3502 C CA . ASN A 1 432 ? 7.368 -23.865 1.390 1.00 85.12 432 ASN A CA 1
ATOM 3503 C C . ASN A 1 432 ? 6.199 -23.482 2.305 1.00 85.12 432 ASN A C 1
ATOM 3505 O O . ASN A 1 432 ? 5.253 -24.253 2.447 1.00 85.12 432 ASN A O 1
ATOM 3509 N N . VAL A 1 433 ? 6.244 -22.301 2.911 1.00 88.81 433 VAL A N 1
ATOM 3510 C CA . VAL A 1 433 ? 5.183 -21.749 3.749 1.00 88.81 433 VAL A CA 1
ATOM 3511 C C . VAL A 1 433 ? 4.433 -20.702 2.940 1.00 88.81 433 VAL A C 1
ATOM 3513 O O . VAL A 1 433 ? 5.044 -19.889 2.255 1.00 88.81 433 VAL A O 1
ATOM 3516 N N . THR A 1 434 ? 3.108 -20.735 3.014 1.00 89.62 434 THR A N 1
ATOM 3517 C CA . THR A 1 434 ? 2.239 -19.664 2.521 1.00 89.62 434 THR A CA 1
ATOM 3518 C C . THR A 1 434 ? 1.567 -18.987 3.704 1.00 89.62 434 THR A C 1
ATOM 3520 O O . THR A 1 434 ? 1.188 -19.663 4.667 1.00 89.62 434 THR A O 1
ATOM 3523 N N . ALA A 1 435 ? 1.386 -17.673 3.614 1.00 92.25 435 ALA A N 1
ATOM 3524 C CA . ALA A 1 435 ? 0.649 -16.883 4.586 1.00 92.25 435 ALA A CA 1
ATOM 3525 C C . ALA A 1 435 ? -0.616 -16.276 3.961 1.00 92.25 435 ALA A C 1
ATOM 3527 O O . ALA A 1 435 ? -0.669 -16.017 2.761 1.00 92.25 435 ALA A O 1
ATOM 3528 N N . PHE A 1 436 ? -1.642 -16.045 4.775 1.00 92.56 436 PHE A N 1
ATOM 3529 C CA . PHE A 1 436 ? -2.795 -15.220 4.415 1.00 92.56 436 PHE A CA 1
ATOM 3530 C C . PHE A 1 436 ? -3.340 -14.510 5.653 1.00 92.56 436 PHE A C 1
ATOM 3532 O O . PHE A 1 436 ? -3.117 -14.959 6.776 1.00 92.56 436 PHE A O 1
ATOM 3539 N N . THR A 1 437 ? -4.080 -13.423 5.454 1.00 95.75 437 THR A N 1
ATOM 3540 C CA . THR A 1 437 ? -4.623 -12.611 6.548 1.00 95.75 437 THR A CA 1
ATOM 3541 C C . THR A 1 437 ? -6.127 -12.441 6.401 1.00 95.75 437 THR A C 1
ATOM 3543 O O . THR A 1 437 ? -6.638 -12.261 5.297 1.00 95.75 437 THR A O 1
ATOM 3546 N N . ILE A 1 438 ? -6.836 -12.490 7.525 1.00 95.88 438 ILE A N 1
ATOM 3547 C CA . ILE A 1 438 ? -8.272 -12.247 7.626 1.00 95.88 438 ILE A CA 1
ATOM 3548 C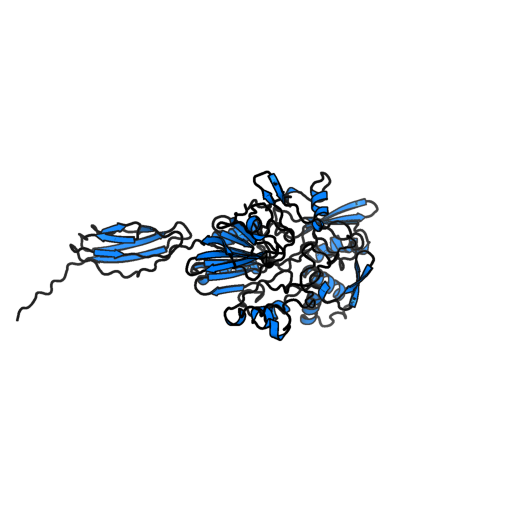 C . ILE A 1 438 ? -8.490 -11.028 8.513 1.00 95.88 438 ILE A C 1
ATOM 3550 O O . ILE A 1 438 ? -7.960 -10.958 9.620 1.00 95.88 438 ILE A O 1
ATOM 3554 N N . PHE A 1 439 ? -9.305 -10.092 8.035 1.00 96.38 439 PHE A N 1
ATOM 3555 C CA . PHE A 1 439 ? -9.819 -8.994 8.839 1.00 96.38 439 PHE A CA 1
ATOM 3556 C C . PHE A 1 439 ? -11.274 -9.278 9.236 1.00 96.38 439 PHE A C 1
ATOM 3558 O O . PHE A 1 439 ? -12.165 -9.286 8.387 1.00 96.38 439 PHE A O 1
ATOM 3565 N N . ASP A 1 440 ? -11.509 -9.524 10.525 1.00 95.81 440 ASP A N 1
ATOM 3566 C CA . ASP A 1 440 ? -12.843 -9.665 11.106 1.00 95.81 440 ASP A CA 1
ATOM 3567 C C . ASP A 1 440 ? -13.374 -8.292 11.534 1.00 95.81 440 ASP A C 1
ATOM 3569 O O . ASP A 1 440 ? -12.966 -7.717 12.546 1.00 95.81 440 ASP A O 1
ATOM 3573 N N . THR A 1 441 ? -14.325 -7.772 10.763 1.00 93.19 441 THR A N 1
ATOM 3574 C CA . THR A 1 441 ? -14.901 -6.438 10.960 1.00 93.19 441 THR A CA 1
ATOM 3575 C C . THR A 1 441 ? -15.794 -6.350 12.195 1.00 93.19 441 THR A C 1
ATOM 3577 O O . THR A 1 441 ? -16.035 -5.253 12.689 1.00 93.19 441 THR A O 1
ATOM 3580 N N . ALA A 1 442 ? -16.301 -7.470 12.720 1.00 90.69 442 ALA A N 1
ATOM 3581 C CA . ALA A 1 442 ? -17.132 -7.445 13.921 1.00 90.69 442 ALA A CA 1
ATOM 3582 C C . ALA A 1 442 ? -16.287 -7.165 15.170 1.00 90.69 442 ALA A C 1
ATOM 3584 O O . ALA A 1 442 ? -16.709 -6.431 16.066 1.00 90.69 442 ALA A O 1
ATOM 3585 N N . THR A 1 443 ? -15.086 -7.742 15.219 1.00 93.06 443 THR A N 1
ATOM 3586 C CA . THR A 1 443 ? -14.164 -7.635 16.358 1.00 93.06 443 THR A CA 1
ATOM 3587 C C . THR A 1 443 ? -13.057 -6.603 16.143 1.00 93.06 443 THR A C 1
ATOM 3589 O O . THR A 1 443 ? -12.422 -6.167 17.104 1.00 93.06 443 THR A O 1
ATOM 3592 N N . GLY A 1 444 ? -12.817 -6.195 14.896 1.00 95.19 444 GLY A N 1
ATOM 3593 C CA . GLY A 1 444 ? -11.682 -5.362 14.511 1.00 95.19 444 GLY A CA 1
ATOM 3594 C C . GLY A 1 444 ? -10.367 -6.135 14.405 1.00 95.19 444 GLY A C 1
ATOM 3595 O O . GLY A 1 444 ? -9.312 -5.511 14.289 1.00 95.19 444 GLY A O 1
ATOM 3596 N N . LYS A 1 445 ? -10.407 -7.467 14.513 1.00 97.38 445 LYS A N 1
ATOM 3597 C CA . LYS A 1 445 ? -9.220 -8.313 14.614 1.00 97.38 445 LYS A CA 1
ATOM 3598 C C . LYS A 1 445 ? -8.647 -8.617 13.233 1.00 97.38 445 LYS A C 1
ATOM 3600 O O . LYS A 1 445 ? -9.378 -8.994 12.321 1.00 97.38 445 LYS A O 1
ATOM 3605 N N . VAL A 1 446 ? -7.337 -8.469 13.095 1.00 98.44 446 VAL A N 1
ATOM 3606 C CA . VAL A 1 446 ? -6.565 -8.825 11.908 1.00 98.44 446 VAL A CA 1
ATOM 3607 C C . VAL A 1 446 ? -5.680 -10.010 12.272 1.00 98.44 446 VAL A C 1
ATOM 3609 O O . VAL A 1 446 ? -4.734 -9.876 13.046 1.00 98.44 446 VAL A O 1
ATOM 3612 N N . ASP A 1 447 ? -6.018 -11.166 11.713 1.00 98.44 447 ASP A N 1
ATOM 3613 C CA . ASP A 1 447 ? -5.407 -12.455 12.016 1.00 98.44 447 ASP A CA 1
ATOM 3614 C C . ASP A 1 447 ? -4.654 -12.986 10.804 1.00 98.44 447 ASP A C 1
ATOM 3616 O O . ASP A 1 447 ? -5.234 -13.142 9.728 1.00 98.44 447 ASP A O 1
ATOM 3620 N N . SER A 1 448 ? -3.375 -13.306 10.978 1.00 98.25 448 SER A N 1
ATOM 3621 C CA . SER A 1 448 ? -2.547 -13.908 9.936 1.00 98.25 448 SER A CA 1
ATOM 3622 C C . SER A 1 448 ? -2.271 -15.377 10.224 1.00 98.25 448 SER A C 1
ATOM 3624 O O . SER A 1 448 ? -1.931 -15.783 11.338 1.00 98.25 448 SER A O 1
ATOM 3626 N N . TYR A 1 449 ? -2.408 -16.180 9.180 1.00 97.25 449 TYR A N 1
ATOM 3627 C CA . TYR A 1 449 ? -2.351 -17.627 9.207 1.00 97.25 449 TYR A CA 1
ATOM 3628 C C . TYR A 1 449 ? -1.250 -18.135 8.287 1.00 97.25 449 TYR A C 1
ATOM 3630 O O . TYR A 1 449 ? -1.044 -17.585 7.210 1.00 97.25 449 TYR A O 1
ATOM 3638 N N . ALA A 1 450 ? -0.569 -19.200 8.700 1.00 95.50 450 ALA A N 1
ATOM 3639 C CA . ALA A 1 450 ? 0.495 -19.839 7.944 1.00 95.50 450 ALA A CA 1
ATOM 3640 C C . ALA A 1 450 ? 0.182 -21.318 7.698 1.00 95.50 450 ALA A C 1
ATOM 3642 O O . ALA A 1 450 ? -0.429 -21.999 8.531 1.00 95.50 450 ALA A O 1
ATOM 3643 N N . PHE A 1 451 ? 0.628 -21.814 6.549 1.00 90.38 451 PHE A N 1
ATOM 3644 C CA . PHE A 1 451 ? 0.436 -23.191 6.115 1.00 90.38 451 PHE A CA 1
ATOM 3645 C C . PHE A 1 451 ? 1.692 -23.725 5.426 1.00 90.38 451 PHE A C 1
ATOM 3647 O O . PHE A 1 451 ? 2.207 -23.106 4.496 1.00 90.38 451 PHE A O 1
ATOM 3654 N N . ASP A 1 452 ? 2.175 -24.885 5.879 1.00 87.31 452 ASP A N 1
ATOM 3655 C CA . ASP A 1 452 ? 3.300 -25.589 5.261 1.00 87.31 452 ASP A CA 1
ATOM 3656 C C . ASP A 1 452 ? 2.806 -26.438 4.085 1.00 87.31 452 ASP A C 1
ATOM 3658 O O . ASP A 1 452 ? 2.237 -27.519 4.253 1.00 87.31 452 ASP A O 1
ATOM 3662 N N . THR A 1 453 ? 3.066 -25.948 2.878 1.00 83.19 453 THR A N 1
ATOM 3663 C CA . THR A 1 453 ? 2.639 -26.570 1.621 1.00 83.19 453 THR A CA 1
ATOM 3664 C C . THR A 1 453 ? 3.296 -27.927 1.359 1.00 83.19 453 THR A C 1
ATOM 3666 O O . THR A 1 453 ? 2.767 -28.708 0.567 1.00 83.19 453 THR A O 1
ATOM 3669 N N . ARG A 1 454 ? 4.402 -28.262 2.044 1.00 81.19 454 ARG A N 1
ATOM 3670 C CA . ARG A 1 454 ? 5.031 -29.593 1.961 1.00 81.19 454 ARG A CA 1
ATOM 3671 C C . ARG A 1 454 ? 4.173 -30.668 2.628 1.00 81.19 454 ARG A C 1
ATOM 3673 O O . ARG A 1 454 ? 4.275 -31.839 2.276 1.00 81.19 454 ARG A O 1
ATOM 3680 N N . ASN A 1 455 ? 3.321 -30.273 3.576 1.00 82.75 455 ASN A N 1
ATOM 3681 C CA . ASN A 1 455 ? 2.518 -31.169 4.400 1.00 82.75 455 ASN A CA 1
ATOM 3682 C C . ASN A 1 455 ? 1.034 -30.772 4.352 1.00 82.75 455 ASN A C 1
ATOM 3684 O O . ASN A 1 455 ? 0.487 -30.306 5.353 1.00 82.75 455 ASN A O 1
ATOM 3688 N N . PRO A 1 456 ? 0.338 -30.984 3.221 1.00 76.19 456 PRO A N 1
ATOM 3689 C CA . PRO A 1 456 ? -0.986 -30.410 3.004 1.00 76.19 456 PRO A CA 1
ATOM 3690 C C . PRO A 1 456 ? -2.103 -30.971 3.897 1.00 76.19 456 PRO A C 1
ATOM 3692 O O . PRO A 1 456 ? -3.198 -30.419 3.930 1.00 76.19 456 PRO A O 1
ATOM 3695 N N . ALA A 1 457 ? -1.843 -32.064 4.622 1.00 81.56 457 ALA A N 1
ATOM 3696 C CA . ALA A 1 457 ? -2.758 -32.616 5.621 1.00 81.56 457 ALA A CA 1
ATOM 3697 C C . ALA A 1 457 ? -2.707 -31.873 6.971 1.00 81.56 457 ALA A C 1
ATOM 3699 O O . ALA A 1 457 ? -3.581 -32.082 7.814 1.00 81.56 457 ALA A O 1
ATOM 3700 N N . ASN A 1 458 ? -1.686 -31.041 7.199 1.00 85.88 458 ASN A N 1
ATOM 3701 C CA . ASN A 1 458 ? -1.558 -30.276 8.432 1.00 85.88 458 ASN A CA 1
ATOM 3702 C C . ASN A 1 458 ? -2.580 -29.132 8.474 1.00 85.88 458 ASN A C 1
ATOM 3704 O O . ASN A 1 458 ? -2.937 -28.577 7.433 1.00 85.88 458 ASN A O 1
ATOM 3708 N N . PRO A 1 459 ? -3.045 -28.739 9.671 1.00 90.44 459 PRO A N 1
ATOM 3709 C CA . PRO A 1 459 ? -3.926 -27.593 9.793 1.00 90.44 459 PRO A CA 1
ATOM 3710 C C . PRO A 1 459 ? -3.183 -26.299 9.458 1.00 90.44 459 PRO A C 1
ATOM 3712 O O . PRO A 1 459 ? -1.989 -26.146 9.725 1.00 90.44 459 PRO A O 1
ATOM 3715 N N . VAL A 1 460 ? -3.938 -25.333 8.947 1.00 93.25 460 VAL A N 1
ATOM 3716 C CA . VAL A 1 460 ? -3.530 -23.930 8.932 1.00 93.25 460 VAL A CA 1
ATOM 3717 C C . VAL A 1 460 ? -3.406 -23.433 10.379 1.00 93.25 460 VAL A C 1
ATOM 3719 O O . VAL A 1 460 ? -4.252 -23.756 11.216 1.00 93.25 460 VAL A O 1
ATOM 3722 N N . ARG A 1 461 ? -2.368 -22.648 10.690 1.00 96.50 461 ARG A N 1
ATOM 3723 C CA . ARG A 1 461 ? -2.093 -22.155 12.050 1.00 96.50 461 ARG A CA 1
ATOM 3724 C C . ARG A 1 461 ? -2.109 -20.627 12.101 1.00 96.50 461 ARG A C 1
ATOM 3726 O O . ARG A 1 461 ? -1.453 -19.993 11.283 1.00 96.50 461 ARG A O 1
ATOM 3733 N N . LEU A 1 462 ? -2.810 -20.050 13.079 1.00 98.06 462 LEU A N 1
ATOM 3734 C CA . LEU A 1 462 ? -2.731 -18.620 13.410 1.00 98.06 462 LEU A CA 1
ATOM 3735 C C . LEU A 1 462 ? -1.338 -18.312 13.969 1.00 98.06 462 LEU A C 1
ATOM 3737 O O . LEU A 1 462 ? -0.943 -18.949 14.944 1.00 98.06 462 LEU A O 1
ATOM 3741 N N . PHE A 1 463 ? -0.612 -17.373 13.362 1.00 98.06 463 PHE A N 1
ATOM 3742 C CA . PHE A 1 463 ? 0.750 -17.015 13.780 1.00 98.06 463 PHE A CA 1
ATOM 3743 C C . PHE A 1 463 ? 0.894 -15.560 14.240 1.00 98.06 463 PHE A C 1
ATOM 3745 O O . PHE A 1 463 ? 1.815 -15.251 14.993 1.00 98.06 463 PHE A O 1
ATOM 3752 N N . ASP A 1 464 ? -0.018 -14.676 13.836 1.00 98.44 464 ASP A N 1
ATOM 3753 C CA . ASP A 1 464 ? -0.023 -13.276 14.254 1.00 98.44 464 ASP A CA 1
ATOM 3754 C C . ASP A 1 464 ? -1.453 -12.737 14.363 1.00 98.44 464 ASP A C 1
ATOM 3756 O O . ASP A 1 464 ? -2.333 -13.133 13.598 1.00 98.44 464 ASP A O 1
ATOM 3760 N N . SER A 1 465 ? -1.676 -11.848 15.328 1.00 98.06 465 SER A N 1
ATOM 3761 C CA . SER A 1 465 ? -2.979 -11.288 15.669 1.00 98.06 465 SER A CA 1
ATOM 3762 C C . SER A 1 465 ? -2.816 -9.879 16.241 1.00 98.06 465 SER A C 1
ATOM 3764 O O . SER A 1 465 ? -2.112 -9.672 17.232 1.00 98.06 465 SER A O 1
ATOM 3766 N N . PHE A 1 466 ? -3.540 -8.911 15.686 1.00 97.56 466 PHE A N 1
ATOM 3767 C CA . PHE A 1 466 ? -3.679 -7.573 16.266 1.00 97.56 466 PHE A CA 1
ATOM 3768 C C . PHE A 1 466 ? -5.090 -7.024 16.048 1.00 97.56 466 PHE A C 1
ATOM 3770 O O . PHE A 1 466 ? -5.871 -7.579 15.280 1.00 97.56 466 PHE A O 1
ATOM 3777 N N . THR A 1 467 ? -5.436 -5.931 16.728 1.00 97.19 467 THR A N 1
ATOM 3778 C CA . THR A 1 467 ? -6.773 -5.333 16.624 1.00 97.19 467 THR A CA 1
ATOM 3779 C C . THR A 1 467 ? -6.670 -3.888 16.170 1.00 97.19 467 THR A C 1
ATOM 3781 O O . THR A 1 467 ? -5.919 -3.104 16.751 1.00 97.19 467 THR A O 1
ATOM 3784 N N . LEU A 1 468 ? -7.448 -3.524 15.152 1.00 97.50 468 LEU A N 1
ATOM 3785 C CA . LEU A 1 468 ? -7.549 -2.144 14.696 1.00 97.50 468 LEU A CA 1
ATOM 3786 C C . LEU A 1 468 ? -8.274 -1.289 15.739 1.00 97.50 468 LEU A C 1
ATOM 3788 O O . LEU A 1 468 ? -9.312 -1.679 16.289 1.00 97.50 468 LEU A O 1
ATOM 3792 N N . LYS A 1 469 ? -7.737 -0.090 15.974 1.00 95.38 469 LYS A N 1
ATOM 3793 C CA . LYS A 1 469 ? -8.425 0.948 16.743 1.00 95.38 469 LYS A CA 1
ATOM 3794 C C . LYS A 1 469 ? -9.667 1.420 15.983 1.00 95.38 469 LYS A C 1
ATOM 3796 O O . LYS A 1 469 ? -9.707 1.372 14.762 1.00 95.38 469 LYS A O 1
ATOM 3801 N N . SER A 1 470 ? -10.689 1.877 16.691 1.00 93.88 470 SER A N 1
ATOM 3802 C CA . SER A 1 470 ? -11.880 2.493 16.086 1.00 93.88 470 SER A CA 1
ATOM 3803 C C . SER A 1 470 ? -12.380 3.606 16.989 1.00 93.88 470 SER A C 1
ATOM 3805 O O . SER A 1 470 ? -12.314 3.475 18.212 1.00 93.88 470 SER A O 1
ATOM 3807 N N . ALA A 1 471 ? -12.827 4.715 16.402 1.00 93.06 471 ALA A N 1
ATOM 3808 C CA . ALA A 1 471 ? -13.259 5.876 17.172 1.00 93.06 471 ALA A CA 1
ATOM 3809 C C . ALA A 1 471 ? -14.505 5.545 18.002 1.00 93.06 471 ALA A C 1
ATOM 3811 O O . ALA A 1 471 ? -15.298 4.670 17.643 1.00 93.06 471 ALA A O 1
ATOM 3812 N N . ALA A 1 472 ? -14.672 6.249 19.120 1.00 94.94 472 ALA A N 1
ATOM 3813 C CA . ALA A 1 472 ? -15.863 6.102 19.940 1.00 94.94 472 ALA A CA 1
ATOM 3814 C C . ALA A 1 472 ? -17.122 6.478 19.138 1.00 94.94 472 ALA A C 1
ATOM 3816 O O . ALA A 1 472 ? -17.148 7.498 18.453 1.00 94.94 472 ALA A O 1
ATOM 3817 N N . ARG A 1 473 ? -18.191 5.689 19.264 1.00 92.94 473 ARG A N 1
ATOM 3818 C CA . ARG A 1 473 ? -19.498 5.963 18.658 1.00 92.94 473 ARG A CA 1
ATOM 3819 C C . ARG A 1 473 ? -20.609 5.524 19.595 1.00 92.94 473 ARG A C 1
ATOM 3821 O O . ARG A 1 473 ? -20.653 4.371 20.006 1.00 92.94 473 ARG A O 1
ATOM 3828 N N . PHE A 1 474 ? -21.534 6.423 19.920 1.00 95.25 474 PHE A N 1
ATOM 3829 C CA . PHE A 1 474 ? -22.678 6.062 20.756 1.00 95.25 474 PHE A CA 1
ATOM 3830 C C . PHE A 1 474 ? -23.588 5.037 20.075 1.00 95.25 474 PHE A C 1
ATOM 3832 O O . PHE A 1 474 ? -23.941 5.177 18.905 1.00 95.25 474 PHE A O 1
ATOM 3839 N N . THR A 1 475 ? -24.028 4.059 20.859 1.00 94.62 475 THR A N 1
ATOM 3840 C CA . THR A 1 475 ? -25.049 3.069 20.501 1.00 94.62 475 THR A CA 1
ATOM 3841 C C . THR A 1 475 ? -26.326 3.242 21.331 1.00 94.62 475 THR A C 1
ATOM 3843 O O . THR A 1 475 ? -27.387 2.758 20.935 1.00 94.62 475 THR A O 1
ATOM 3846 N N . SER A 1 476 ? -26.272 3.987 22.444 1.00 95.00 476 SER A N 1
ATOM 3847 C CA . SER A 1 476 ? -27.457 4.409 23.200 1.00 95.00 476 SER A CA 1
ATOM 3848 C C . SER A 1 476 ? -28.236 5.529 22.504 1.00 95.00 476 SER A C 1
ATOM 3850 O O . SER A 1 476 ? -27.664 6.391 21.833 1.00 95.00 476 SER A O 1
ATOM 3852 N N . ALA A 1 477 ? -29.551 5.558 22.737 1.00 89.25 477 ALA A N 1
ATOM 3853 C CA . ALA A 1 477 ? -30.436 6.615 22.254 1.00 89.25 477 ALA A CA 1
ATOM 3854 C C . ALA A 1 477 ? -30.154 7.976 22.919 1.00 89.25 477 ALA A C 1
ATOM 3856 O O . ALA A 1 477 ? -29.749 8.045 24.078 1.00 89.25 477 ALA A O 1
ATOM 3857 N N . THR A 1 478 ? -30.446 9.057 22.193 1.00 86.25 478 THR A N 1
ATOM 3858 C CA . THR A 1 478 ? -30.351 10.445 22.678 1.00 86.25 478 THR A CA 1
ATOM 3859 C C . THR A 1 478 ? -31.571 10.888 23.491 1.00 86.25 478 THR A C 1
ATOM 3861 O O . THR A 1 478 ? -31.492 11.853 24.250 1.00 86.25 478 THR A O 1
ATOM 3864 N N . GLU A 1 479 ? -32.710 10.205 23.341 1.00 88.88 479 GLU A N 1
ATOM 3865 C CA . GLU A 1 479 ? -33.929 10.469 24.109 1.00 88.88 479 GLU A CA 1
ATOM 3866 C C . GLU A 1 479 ? -33.970 9.598 25.366 1.00 88.88 479 GLU A C 1
ATOM 3868 O O . GLU A 1 479 ? -34.121 8.377 25.300 1.00 88.88 479 GLU A O 1
ATOM 3873 N N . LEU A 1 480 ? -33.832 10.240 26.525 1.00 92.19 480 LEU A N 1
ATOM 3874 C CA . LEU A 1 480 ? -33.841 9.568 27.819 1.00 92.19 480 LEU A CA 1
ATOM 3875 C C . LEU A 1 480 ? -35.239 9.608 28.452 1.00 92.19 480 LEU A C 1
ATOM 3877 O O . LEU A 1 480 ? -35.966 10.601 28.294 1.00 92.19 480 LEU A O 1
ATOM 3881 N N . PRO A 1 481 ? -35.603 8.588 29.255 1.00 92.81 481 PRO A N 1
ATOM 3882 C CA . PRO A 1 481 ? -36.716 8.706 30.186 1.00 92.81 481 PRO A CA 1
ATOM 3883 C C . PRO A 1 481 ? -36.547 9.961 31.049 1.00 92.81 481 PRO A C 1
ATOM 3885 O O . PRO A 1 481 ? -35.446 10.269 31.504 1.00 92.81 481 PRO A O 1
ATOM 3888 N N . GLN A 1 482 ? -37.631 10.702 31.260 1.00 92.56 482 GLN A N 1
ATOM 3889 C CA . GLN A 1 482 ? -37.567 11.957 32.005 1.00 92.56 482 GLN A CA 1
ATOM 3890 C C . GLN A 1 482 ? -37.546 11.663 33.516 1.00 92.56 482 GLN A C 1
ATOM 3892 O O . GLN A 1 482 ? -38.469 11.010 34.011 1.00 92.56 482 GLN A O 1
ATOM 3897 N N . PRO A 1 483 ? -36.514 12.102 34.260 1.00 91.31 483 PRO A N 1
ATOM 3898 C CA . PRO A 1 483 ? -36.445 11.874 35.696 1.00 91.31 483 PRO A CA 1
ATOM 3899 C C . PRO A 1 483 ? -37.512 12.663 36.461 1.00 91.31 483 PRO A C 1
ATOM 3901 O O . PRO A 1 483 ? -37.860 13.787 36.103 1.00 91.31 483 PRO A O 1
ATOM 3904 N N . VAL A 1 484 ? -37.971 12.089 37.574 1.00 92.19 484 VAL A N 1
ATOM 3905 C CA . VAL A 1 484 ? -38.881 12.737 38.528 1.00 92.19 484 VAL A CA 1
ATOM 3906 C C . VAL A 1 484 ? -38.092 13.123 39.775 1.00 92.19 484 VAL A C 1
ATOM 3908 O O . VAL A 1 484 ? -37.352 12.304 40.322 1.00 92.19 484 VAL A O 1
ATOM 3911 N N . VAL A 1 485 ? -38.255 14.363 40.242 1.00 93.00 485 VAL A N 1
ATOM 3912 C CA . VAL A 1 485 ? -37.579 14.847 41.456 1.00 93.00 485 VAL A CA 1
ATOM 3913 C C . VAL A 1 485 ? -37.906 13.951 42.653 1.00 93.00 485 VAL A C 1
ATOM 3915 O O . VAL A 1 485 ? -39.056 13.579 42.880 1.00 93.00 485 VAL A O 1
ATOM 3918 N N . GLY A 1 486 ? -36.874 13.595 43.421 1.00 92.94 486 GLY A N 1
ATOM 3919 C CA . GLY A 1 486 ? -36.981 12.735 44.599 1.00 92.94 486 GLY A CA 1
ATOM 3920 C C . GLY A 1 486 ? -37.100 11.235 44.302 1.00 92.94 486 GLY A C 1
ATOM 3921 O O . GLY A 1 486 ? -37.135 10.448 45.247 1.00 92.94 486 GLY A O 1
ATOM 3922 N N . GLN A 1 487 ? -37.132 10.817 43.032 1.00 94.31 487 GLN A N 1
ATOM 3923 C CA . GLN A 1 487 ? -37.141 9.402 42.645 1.00 94.31 487 GLN A CA 1
ATOM 3924 C C . GLN A 1 487 ? -35.776 8.963 42.119 1.00 94.31 487 GLN A C 1
ATOM 3926 O O . GLN A 1 487 ? -35.073 9.729 41.466 1.00 94.31 487 GLN A O 1
ATOM 3931 N N . ALA A 1 488 ? -35.398 7.715 42.395 1.00 96.50 488 ALA A N 1
ATOM 3932 C CA . ALA A 1 488 ? -34.179 7.153 41.833 1.00 96.50 488 ALA A CA 1
ATOM 3933 C C . ALA A 1 488 ? -34.273 7.112 40.303 1.00 96.50 488 ALA A C 1
ATOM 3935 O O . ALA A 1 488 ? -35.255 6.628 39.741 1.00 96.50 488 ALA A O 1
ATOM 3936 N N . PHE A 1 489 ? -33.232 7.606 39.647 1.00 96.69 489 PHE A N 1
ATOM 3937 C CA . PHE A 1 489 ? -33.075 7.591 38.205 1.00 96.69 489 PHE A CA 1
ATOM 3938 C C . PHE A 1 489 ? -31.797 6.839 37.846 1.00 96.69 489 PHE A C 1
ATOM 3940 O O . PHE A 1 489 ? -30.790 6.930 38.551 1.00 96.69 489 PHE A O 1
ATOM 3947 N N . SER A 1 490 ? -31.850 6.088 36.751 1.00 97.50 490 SER A N 1
ATOM 3948 C CA . SER A 1 490 ? -30.699 5.394 36.194 1.00 97.50 490 SER A CA 1
ATOM 3949 C C . SER A 1 490 ? -30.861 5.275 34.685 1.00 97.50 490 SER A C 1
ATOM 3951 O O . SER A 1 490 ? -31.927 4.888 34.202 1.00 97.50 490 SER A O 1
ATOM 3953 N N . PHE A 1 491 ? -29.808 5.611 33.952 1.00 97.75 491 PHE A N 1
ATOM 3954 C CA . PHE A 1 491 ? -29.706 5.429 32.514 1.00 97.75 491 PHE A CA 1
ATOM 3955 C C . PHE A 1 491 ? -28.268 5.065 32.149 1.00 97.75 491 PHE A C 1
ATOM 3957 O O . PHE A 1 491 ? -27.326 5.695 32.626 1.00 97.75 491 PHE A O 1
ATOM 3964 N N . GLN A 1 492 ? -28.102 4.061 31.293 1.00 97.69 492 GLN A N 1
ATOM 3965 C CA . GLN A 1 492 ? -26.796 3.600 30.838 1.00 97.69 492 GLN A CA 1
ATOM 3966 C C . GLN A 1 492 ? -26.526 4.134 29.430 1.00 97.69 492 GLN A C 1
ATOM 3968 O O . GLN A 1 492 ? -27.138 3.680 28.461 1.00 97.69 492 GLN A O 1
ATOM 3973 N N . PHE A 1 493 ? -25.584 5.066 29.311 1.00 98.19 493 PHE A N 1
ATOM 3974 C CA . PHE A 1 493 ? -25.002 5.405 28.018 1.00 98.19 493 PHE A CA 1
ATOM 3975 C C . PHE A 1 493 ? -24.141 4.241 27.533 1.00 98.19 493 PHE A C 1
ATOM 3977 O O . PHE A 1 493 ? -23.431 3.608 28.312 1.00 98.19 493 PHE A O 1
ATOM 3984 N N . THR A 1 494 ? -24.228 3.935 26.244 1.00 97.75 494 THR A N 1
ATOM 3985 C CA . THR A 1 494 ? -23.416 2.894 25.611 1.00 97.75 494 THR A CA 1
ATOM 3986 C C . THR A 1 494 ? -22.784 3.453 24.350 1.00 97.75 494 THR A C 1
ATOM 3988 O O . THR A 1 494 ? -23.385 4.256 23.631 1.00 97.75 494 THR A O 1
ATOM 3991 N N . ALA A 1 495 ? -21.539 3.059 24.119 1.00 96.56 495 ALA A N 1
ATOM 3992 C CA . ALA A 1 495 ? -20.757 3.434 22.962 1.00 96.56 495 ALA A CA 1
ATOM 3993 C C . ALA A 1 495 ? -19.864 2.256 22.577 1.00 96.56 495 ALA A C 1
ATOM 3995 O O . ALA A 1 495 ? -19.380 1.526 23.442 1.00 96.56 495 ALA A O 1
ATOM 3996 N N . GLU A 1 496 ? -19.672 2.071 21.279 1.00 94.00 496 GLU A N 1
ATOM 3997 C CA . GLU A 1 496 ? -18.645 1.199 20.725 1.00 94.00 496 GLU A CA 1
ATOM 3998 C C . GLU A 1 496 ? -17.366 1.996 20.436 1.00 94.00 496 GLU A C 1
ATOM 4000 O O . GLU A 1 496 ? -17.389 3.225 20.386 1.00 94.00 496 GLU A O 1
ATOM 4005 N N . GLY A 1 497 ? -16.250 1.293 20.271 1.00 93.25 497 GLY A N 1
ATOM 4006 C CA . GLY A 1 497 ? -14.935 1.857 19.975 1.00 93.25 497 GLY A CA 1
ATOM 4007 C C . GLY A 1 497 ? -13.832 0.921 20.461 1.00 93.25 497 GLY A C 1
ATOM 4008 O O . GLY A 1 497 ? -14.064 0.080 21.333 1.00 93.25 497 GLY A O 1
ATOM 4009 N N . ASN A 1 498 ? -12.633 1.057 19.899 1.00 94.00 498 ASN A N 1
ATOM 4010 C CA . ASN A 1 498 ? -11.446 0.345 20.362 1.00 94.00 498 ASN A CA 1
ATOM 4011 C C . ASN A 1 498 ? -10.261 1.318 20.486 1.00 94.00 498 ASN A C 1
ATOM 4013 O O . ASN A 1 498 ? -9.854 1.869 19.460 1.00 94.00 498 ASN A O 1
ATOM 4017 N N . PRO A 1 499 ? -9.695 1.528 21.692 1.00 94.69 499 PRO A N 1
ATOM 4018 C CA . PRO A 1 499 ? -10.060 0.913 22.984 1.00 94.69 499 PRO A CA 1
ATOM 4019 C C . PRO A 1 499 ? -11.494 1.218 23.453 1.00 94.69 499 PRO A C 1
ATOM 4021 O O . PRO A 1 499 ? -12.157 2.076 22.872 1.00 94.69 499 PRO A O 1
ATOM 4024 N N . THR A 1 500 ? -11.987 0.520 24.482 1.00 95.06 500 THR A N 1
ATOM 4025 C CA . THR A 1 500 ? -13.334 0.761 25.039 1.00 95.06 500 THR A CA 1
ATOM 4026 C C . THR A 1 500 ? -13.489 2.231 25.465 1.00 95.06 500 THR A C 1
ATOM 4028 O O . THR A 1 500 ? -12.644 2.710 26.227 1.00 95.06 500 THR A O 1
ATOM 4031 N N . PRO A 1 501 ? -14.534 2.956 25.013 1.00 97.44 501 PRO A N 1
ATOM 4032 C CA . PRO A 1 501 ? -14.724 4.359 25.378 1.00 97.44 501 PRO A CA 1
ATOM 4033 C C . PRO A 1 501 ? -15.068 4.573 26.854 1.00 97.44 501 PRO A C 1
ATOM 4035 O O . PRO A 1 501 ? -15.814 3.792 27.442 1.00 97.44 501 PRO A O 1
ATOM 4038 N N . THR A 1 502 ? -14.601 5.690 27.411 1.00 98.44 502 THR A N 1
ATOM 4039 C CA . THR A 1 502 ? -15.060 6.237 28.693 1.00 98.44 502 THR A CA 1
ATOM 4040 C C . THR A 1 502 ? -15.960 7.452 28.476 1.00 98.44 502 THR A C 1
ATOM 4042 O O . THR A 1 502 ? -15.888 8.131 27.445 1.00 98.44 502 THR A O 1
ATOM 4045 N N . PHE A 1 503 ? -16.829 7.727 29.449 1.00 98.62 503 PHE A N 1
ATOM 4046 C CA . PHE A 1 503 ? -17.850 8.768 29.372 1.00 98.62 503 PHE A CA 1
ATOM 4047 C C . PHE A 1 503 ? -17.567 9.933 30.319 1.00 98.62 503 PHE A C 1
ATOM 4049 O O . PHE A 1 503 ? -17.124 9.758 31.451 1.00 98.62 503 PHE A O 1
ATOM 4056 N N . SER A 1 504 ? -17.877 11.146 29.871 1.00 98.44 504 SER A N 1
ATOM 4057 C CA . SER A 1 504 ? -17.816 12.356 30.697 1.00 98.44 504 SER A CA 1
ATOM 4058 C C . SER A 1 504 ? -18.863 13.382 30.265 1.00 98.44 504 SER A C 1
ATOM 4060 O O . SER A 1 504 ? -19.432 13.292 29.177 1.00 98.44 504 SER A O 1
ATOM 4062 N N . VAL A 1 505 ? -19.133 14.374 31.116 1.00 98.19 505 VAL A N 1
ATOM 4063 C CA . VAL A 1 505 ? -19.926 15.549 30.730 1.00 98.19 505 VAL A CA 1
ATOM 4064 C C . VAL A 1 505 ? -18.970 16.607 30.195 1.00 98.19 505 VAL A C 1
ATOM 4066 O O . VAL A 1 505 ? -18.155 17.136 30.947 1.00 98.19 505 VAL A O 1
ATOM 4069 N N . SER A 1 506 ? -19.056 16.911 28.902 1.00 97.88 506 SER A N 1
ATOM 4070 C CA . SER A 1 506 ? -18.154 17.862 28.237 1.00 97.88 506 SER A CA 1
ATOM 4071 C C . SER A 1 506 ? -18.683 19.297 28.216 1.00 97.88 506 SER A C 1
ATOM 4073 O O . SER A 1 506 ? -17.905 20.233 28.050 1.00 97.88 506 SER A O 1
ATOM 4075 N N . ALA A 1 507 ? -19.995 19.490 28.389 1.00 97.94 507 ALA A N 1
ATOM 4076 C CA . ALA A 1 507 ? -20.621 20.808 28.456 1.00 97.94 507 ALA A CA 1
ATOM 4077 C C . ALA A 1 507 ? -21.942 20.777 29.240 1.00 97.94 507 ALA A C 1
ATOM 4079 O O . ALA A 1 507 ? -22.673 19.788 29.189 1.00 97.94 507 ALA A O 1
ATOM 4080 N N . GLY A 1 508 ? -22.288 21.894 29.887 1.00 97.19 508 GLY A N 1
ATOM 4081 C CA . GLY A 1 508 ? -23.489 22.017 30.720 1.00 97.19 508 GLY A CA 1
ATOM 4082 C C . GLY A 1 508 ? -23.339 21.362 32.096 1.00 97.19 508 GLY A C 1
ATOM 4083 O O . GLY A 1 508 ? -22.256 20.922 32.473 1.00 97.19 508 GLY A O 1
ATOM 4084 N N . GLU A 1 509 ? -24.436 21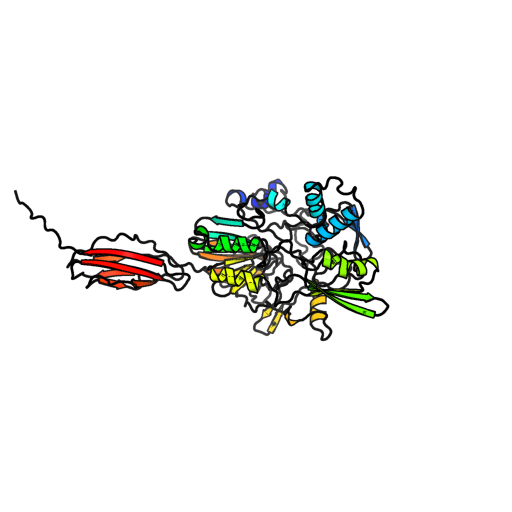.312 32.849 1.00 96.31 509 GLU A N 1
ATOM 4085 C CA . GLU A 1 509 ? -24.471 20.745 34.200 1.00 96.31 509 GLU A CA 1
ATOM 4086 C C . GLU A 1 509 ? -25.551 19.664 34.299 1.00 96.31 509 GLU A C 1
ATOM 4088 O O . GLU A 1 509 ? -26.645 19.795 33.737 1.00 96.31 509 GLU A O 1
ATOM 4093 N N . LEU A 1 510 ? -25.243 18.588 35.026 1.00 97.19 510 LEU A N 1
ATOM 4094 C CA . LEU A 1 510 ? -26.225 17.560 35.366 1.00 97.19 510 LEU A CA 1
ATOM 4095 C C . LEU A 1 510 ? -27.260 18.119 36.359 1.00 97.19 510 LEU A C 1
ATOM 4097 O O . LEU A 1 510 ? -26.918 18.981 37.175 1.00 97.19 510 LEU A O 1
ATOM 4101 N N . PRO A 1 511 ? -28.507 17.604 36.365 1.00 96.94 511 PRO A N 1
ATOM 4102 C CA . PRO A 1 511 ? -29.444 17.876 37.447 1.00 96.94 511 PRO A CA 1
ATOM 4103 C C . PRO A 1 511 ? -28.813 17.575 38.818 1.00 96.94 511 PRO A C 1
ATOM 4105 O O . PRO A 1 511 ? -28.221 16.502 38.983 1.00 96.94 511 PRO A O 1
ATOM 4108 N N . PRO A 1 512 ? -28.949 18.465 39.820 1.00 97.19 512 PRO A N 1
ATOM 4109 C CA . PRO A 1 512 ? -28.425 18.225 41.158 1.00 97.19 512 PRO A CA 1
ATOM 4110 C C . PRO A 1 512 ? -28.896 16.877 41.707 1.00 97.19 512 PRO A C 1
ATOM 4112 O O . PRO A 1 512 ? -30.093 16.597 41.704 1.00 97.19 512 PRO A O 1
ATOM 4115 N N . GLY A 1 513 ? -27.959 16.054 42.183 1.00 96.50 513 GLY A N 1
ATOM 4116 C CA . GLY A 1 513 ? -28.239 14.708 42.696 1.00 96.50 513 GLY A CA 1
ATOM 4117 C C . GLY A 1 513 ? -28.099 13.577 41.672 1.00 96.50 513 GLY A C 1
ATOM 4118 O O . GLY A 1 513 ? -28.235 12.418 42.064 1.00 96.50 513 GLY A O 1
ATOM 4119 N N . LEU A 1 514 ? -27.791 13.885 40.406 1.00 98.12 514 LEU A N 1
ATOM 4120 C CA . LEU A 1 514 ? -27.341 12.907 39.411 1.00 98.12 514 LEU A CA 1
ATOM 4121 C C . LEU A 1 514 ? -25.827 12.998 39.187 1.00 98.12 514 LEU A C 1
ATOM 4123 O O . LEU A 1 514 ? -25.249 14.084 39.196 1.00 98.12 514 LEU A O 1
ATOM 4127 N N . THR A 1 515 ? -25.200 11.854 38.931 1.00 98.31 515 THR A N 1
ATOM 4128 C CA . THR A 1 515 ? -23.793 11.740 38.531 1.00 98.31 515 THR A CA 1
ATOM 4129 C C . THR A 1 515 ? -23.659 10.820 37.324 1.00 98.31 515 THR A C 1
ATOM 4131 O O . THR A 1 515 ? -24.456 9.900 37.151 1.00 98.31 515 THR A O 1
ATOM 4134 N N . LEU A 1 516 ? -22.649 11.073 36.489 1.00 98.56 516 LEU A N 1
ATOM 4135 C CA . LEU A 1 516 ? -22.252 10.201 35.384 1.00 98.56 516 LEU A CA 1
ATOM 4136 C C . LEU A 1 516 ? -20.946 9.495 35.763 1.00 98.56 516 LEU A C 1
ATOM 4138 O O . LEU A 1 516 ? -19.978 10.172 36.112 1.00 98.56 516 LEU A O 1
ATOM 4142 N N . SER A 1 517 ? -20.921 8.162 35.720 1.00 98.38 517 SER A N 1
ATOM 4143 C CA . SER A 1 517 ? -19.678 7.392 35.858 1.00 98.38 517 SER A CA 1
ATOM 4144 C C . SER A 1 517 ? -18.890 7.344 34.545 1.00 98.38 517 SER A C 1
ATOM 4146 O O . SER A 1 517 ? -19.457 7.527 33.467 1.00 98.38 517 SER A O 1
ATOM 4148 N N . GLU A 1 518 ? -17.595 7.026 34.629 1.00 97.81 518 GLU A N 1
ATOM 4149 C CA . GLU A 1 518 ? -16.739 6.824 33.448 1.00 97.81 518 GLU A CA 1
ATOM 4150 C C . GLU A 1 518 ? -17.191 5.641 32.576 1.00 97.81 518 GLU A C 1
ATOM 4152 O O . GLU A 1 518 ? -16.934 5.652 31.378 1.00 97.81 518 GLU A O 1
ATOM 4157 N N . ASP A 1 519 ? -17.938 4.684 33.140 1.00 97.25 519 ASP A N 1
ATOM 4158 C CA . ASP A 1 519 ? -18.562 3.569 32.409 1.00 97.25 519 ASP A CA 1
ATOM 4159 C C . ASP A 1 519 ? -19.906 3.952 31.759 1.00 97.25 519 ASP A C 1
ATOM 4161 O O . ASP A 1 519 ? -20.587 3.101 31.191 1.00 97.25 519 ASP A O 1
ATOM 4165 N N . GLY A 1 520 ? -20.337 5.214 31.866 1.00 97.69 520 GLY A N 1
ATOM 4166 C CA . GLY A 1 520 ? -21.540 5.729 31.205 1.00 97.69 520 GLY A CA 1
ATOM 4167 C C . GLY A 1 520 ? -22.836 5.613 32.009 1.00 97.69 520 GLY A C 1
ATOM 4168 O O . GLY A 1 520 ? -23.909 5.889 31.471 1.00 97.69 520 GLY A O 1
ATOM 4169 N N . LEU A 1 521 ? -22.781 5.239 33.291 1.00 98.31 521 LEU A N 1
ATOM 4170 C CA . LEU A 1 521 ? -23.975 5.158 34.133 1.00 98.31 521 LEU A CA 1
ATOM 4171 C C . LEU A 1 521 ? -24.340 6.544 34.675 1.00 98.31 521 LEU A C 1
ATOM 4173 O O . LEU A 1 521 ? -23.676 7.064 35.573 1.00 98.31 521 LEU A O 1
ATOM 4177 N N . LEU A 1 522 ? -25.424 7.126 34.162 1.00 98.31 522 LEU A N 1
ATOM 4178 C CA . LEU A 1 522 ? -26.061 8.310 34.732 1.00 98.31 522 LEU A CA 1
ATOM 4179 C C . LEU A 1 522 ? -27.059 7.868 35.799 1.00 98.31 522 LEU A C 1
ATOM 4181 O O . LEU A 1 522 ? -28.093 7.290 35.469 1.00 98.31 522 LEU A O 1
ATOM 4185 N N . SER A 1 523 ? -26.784 8.136 37.074 1.00 98.38 523 SER A N 1
ATOM 4186 C CA . SER A 1 523 ? -27.654 7.676 38.161 1.00 98.38 523 SER A CA 1
ATOM 4187 C C . SER A 1 523 ? -27.706 8.625 39.354 1.00 98.38 523 SER A C 1
ATOM 4189 O O . SER A 1 523 ? -26.860 9.504 39.509 1.00 98.38 523 SER A O 1
ATOM 4191 N N . GLY A 1 524 ? -28.735 8.461 40.187 1.00 97.94 524 GLY A N 1
ATOM 4192 C CA . GLY A 1 524 ? -28.892 9.196 41.439 1.00 97.94 524 GLY A CA 1
ATOM 4193 C C . GLY A 1 524 ? -30.345 9.531 41.759 1.00 97.94 524 GLY A C 1
ATOM 4194 O O . GLY A 1 524 ? -31.268 8.909 41.236 1.00 97.94 524 GLY A O 1
ATOM 4195 N N . VAL A 1 525 ? -30.547 10.516 42.633 1.00 97.06 525 VAL A N 1
ATOM 4196 C CA . VAL A 1 525 ? -31.874 11.031 43.003 1.00 97.06 525 VAL A CA 1
ATOM 4197 C C . VAL A 1 525 ? -31.866 12.536 42.756 1.00 97.06 525 VAL A C 1
ATOM 4199 O O . VAL A 1 525 ? -31.247 13.269 43.533 1.00 97.06 525 VAL A O 1
ATOM 4202 N N . PRO A 1 526 ? -32.519 13.025 41.692 1.00 95.94 526 PRO A N 1
ATOM 4203 C CA . PRO A 1 526 ? -32.486 14.435 41.378 1.00 95.94 526 PRO A CA 1
ATOM 4204 C C . PRO A 1 526 ? -33.286 15.241 42.403 1.00 95.94 526 PRO A C 1
ATOM 4206 O O . PRO A 1 526 ? -34.367 14.825 42.824 1.00 95.94 526 PRO A O 1
ATOM 4209 N N . SER A 1 527 ? -32.769 16.404 42.796 1.00 95.00 527 SER A N 1
ATOM 4210 C CA . SER A 1 527 ? -33.309 17.193 43.913 1.00 95.00 527 SER A CA 1
ATOM 4211 C C . SER A 1 527 ? -33.930 18.535 43.520 1.00 95.00 527 SER A C 1
ATOM 4213 O O . SER A 1 527 ? -34.510 19.200 44.377 1.00 95.00 527 SER A O 1
ATOM 4215 N N . ALA A 1 528 ? -33.848 18.937 42.249 1.00 93.19 528 ALA A N 1
ATOM 4216 C CA . ALA A 1 528 ? -34.341 20.229 41.779 1.00 93.19 528 ALA A CA 1
ATOM 4217 C C . ALA A 1 528 ? -35.116 20.121 40.457 1.00 93.19 528 ALA A C 1
ATOM 4219 O O . ALA A 1 528 ? -34.730 19.383 39.551 1.00 93.19 528 ALA A O 1
ATOM 4220 N N . ASN A 1 529 ? -36.206 20.887 40.359 1.00 92.31 529 ASN A N 1
ATOM 4221 C CA . ASN A 1 529 ? -36.983 21.049 39.130 1.00 92.31 529 ASN A CA 1
ATOM 4222 C C . ASN A 1 529 ? -36.227 21.937 38.130 1.00 92.31 529 ASN A C 1
ATOM 4224 O O . ASN A 1 529 ? -35.533 22.874 38.527 1.00 92.31 529 ASN A O 1
ATOM 4228 N N . GLY A 1 530 ? -36.428 21.702 36.835 1.00 93.38 530 GLY A N 1
ATOM 4229 C CA . GLY A 1 530 ? -35.840 22.527 35.783 1.00 93.38 530 GLY A CA 1
ATOM 4230 C C . GLY A 1 530 ? -35.637 21.792 34.466 1.00 93.38 530 GLY A C 1
ATOM 4231 O O . GLY A 1 530 ? -35.884 20.593 34.350 1.00 93.38 530 GLY A O 1
ATOM 4232 N N . VAL A 1 531 ? -35.170 22.534 33.464 1.00 95.12 531 VAL A N 1
ATOM 4233 C CA . VAL A 1 531 ? -34.718 21.978 32.185 1.00 95.12 531 VAL A CA 1
ATOM 4234 C C . VAL A 1 531 ? -33.197 21.985 32.189 1.00 95.12 531 VAL A C 1
ATOM 4236 O O . VAL A 1 531 ? -32.586 23.052 32.211 1.00 95.12 531 VAL A O 1
ATOM 4239 N N . TYR A 1 532 ? -32.595 20.802 32.152 1.00 96.19 532 TYR A N 1
ATOM 4240 C CA . TYR A 1 532 ? -31.146 20.632 32.160 1.00 96.19 532 TYR A CA 1
ATOM 4241 C C . TYR A 1 532 ? -30.686 20.186 30.783 1.00 96.19 532 TYR A C 1
ATOM 4243 O O . TYR A 1 532 ? -31.180 19.192 30.248 1.00 96.19 532 TYR A O 1
ATOM 4251 N N . ARG A 1 533 ? -29.748 20.943 30.211 1.00 97.00 533 ARG A N 1
ATOM 4252 C CA . ARG A 1 533 ? -29.111 20.645 28.929 1.00 97.00 533 ARG A CA 1
ATOM 4253 C C . ARG A 1 533 ? -27.628 20.438 29.169 1.00 97.00 533 ARG A C 1
ATOM 4255 O O . ARG A 1 533 ? -26.944 21.363 29.602 1.00 97.00 533 ARG A O 1
ATOM 4262 N N . PHE A 1 534 ? -27.150 19.242 28.873 1.00 97.44 534 PHE A N 1
ATOM 4263 C CA . PHE A 1 534 ? -25.744 18.884 28.998 1.00 97.44 534 PHE A CA 1
ATOM 4264 C C . PHE A 1 534 ? -25.326 18.015 27.818 1.00 97.44 534 PHE A C 1
ATOM 4266 O O . PHE A 1 534 ? -26.163 17.451 27.118 1.00 97.44 534 PHE A O 1
ATOM 4273 N N . THR A 1 535 ? -24.027 17.941 27.572 1.00 98.06 535 THR A N 1
ATOM 4274 C CA . THR A 1 535 ? -23.451 17.116 26.512 1.00 98.06 535 THR A CA 1
ATOM 4275 C C . THR A 1 535 ? -22.650 15.999 27.149 1.00 98.06 535 THR A C 1
ATOM 4277 O O . THR A 1 535 ? -21.749 16.263 27.945 1.00 98.06 535 THR A O 1
ATOM 4280 N N . VAL A 1 536 ? -22.994 14.761 26.807 1.00 98.31 536 VAL A N 1
ATOM 4281 C CA . VAL A 1 536 ? -22.205 13.581 27.156 1.00 98.31 536 VAL A CA 1
ATOM 4282 C C . VAL A 1 536 ? -21.193 13.351 26.044 1.00 98.31 536 VAL A C 1
ATOM 4284 O O . VAL A 1 536 ? -21.543 13.382 24.865 1.00 98.31 536 VAL A O 1
ATOM 4287 N N . SER A 1 537 ? -19.943 13.137 26.426 1.00 98.12 537 SER A N 1
ATOM 4288 C CA . SER A 1 537 ? -18.838 12.787 25.544 1.00 98.12 537 SER A CA 1
ATOM 4289 C C . SER A 1 537 ? -18.425 11.346 25.804 1.00 98.12 537 SER A C 1
ATOM 4291 O O . SER A 1 537 ? -18.261 10.974 26.966 1.00 98.12 537 SER A O 1
ATOM 4293 N N . ALA A 1 538 ? -18.247 10.562 24.743 1.00 98.31 538 ALA A N 1
ATOM 4294 C CA . ALA A 1 538 ? -17.607 9.252 24.775 1.00 98.31 538 ALA A CA 1
ATOM 4295 C C . ALA A 1 538 ? -16.264 9.344 24.037 1.00 98.31 538 ALA A C 1
ATOM 4297 O O . ALA A 1 538 ? -16.218 9.791 22.890 1.00 98.31 538 ALA A O 1
ATOM 4298 N N . THR A 1 539 ? -15.171 8.936 24.682 1.00 97.06 539 THR A N 1
ATOM 4299 C CA . THR A 1 539 ? -13.822 8.990 24.096 1.00 97.06 539 THR A CA 1
ATOM 4300 C C . THR A 1 539 ? -13.003 7.762 24.458 1.00 97.06 539 THR A C 1
ATOM 4302 O O . THR A 1 539 ? -13.085 7.249 25.568 1.00 97.06 539 THR A O 1
ATOM 4305 N N . ASN A 1 540 ? -12.176 7.308 23.525 1.00 95.00 540 ASN A N 1
ATOM 4306 C CA . ASN A 1 540 ? -11.142 6.299 23.745 1.00 95.00 540 ASN A CA 1
ATOM 4307 C C . ASN A 1 540 ? -9.746 6.798 23.336 1.00 95.00 540 ASN A C 1
ATOM 4309 O O . ASN A 1 540 ? -8.831 5.998 23.140 1.00 95.00 540 ASN A O 1
ATOM 4313 N N . ASN A 1 541 ? -9.588 8.121 23.213 1.00 91.50 541 ASN A N 1
ATOM 4314 C CA . ASN A 1 541 ? -8.370 8.792 22.750 1.00 91.50 541 ASN A CA 1
ATOM 4315 C C . ASN A 1 541 ? -7.927 8.396 21.329 1.00 91.50 541 ASN A C 1
ATOM 4317 O O . ASN A 1 541 ? -6.759 8.571 20.991 1.00 91.50 541 ASN A O 1
ATOM 4321 N N . PHE A 1 542 ? -8.844 7.878 20.507 1.00 90.62 542 PHE A N 1
ATOM 4322 C CA . PHE A 1 542 ? -8.621 7.623 19.090 1.00 90.62 542 PHE A CA 1
ATOM 4323 C C . PHE A 1 542 ? -9.710 8.304 18.254 1.00 90.62 542 PHE A C 1
ATOM 4325 O O . PHE A 1 542 ? -10.904 8.093 18.482 1.00 90.62 542 PHE A O 1
ATOM 4332 N N . GLY A 1 543 ? -9.295 9.122 17.285 1.00 87.75 543 GLY A N 1
ATOM 4333 C CA . GLY A 1 543 ? -10.194 9.997 16.537 1.00 87.75 543 GLY A CA 1
ATOM 4334 C C . GLY A 1 543 ? -10.885 11.051 17.414 1.00 87.75 543 GLY A C 1
ATOM 4335 O O . GLY A 1 543 ? -10.538 11.280 18.578 1.00 87.75 543 GLY A O 1
ATOM 4336 N N . ALA A 1 544 ? -11.888 11.717 16.844 1.00 89.94 544 ALA A N 1
ATOM 4337 C CA . ALA A 1 544 ? -12.690 12.694 17.573 1.00 89.94 544 ALA A CA 1
ATOM 4338 C C . ALA A 1 544 ? -13.636 12.009 18.586 1.00 89.94 544 ALA A C 1
ATOM 4340 O O . ALA A 1 544 ? -14.259 11.000 18.247 1.00 89.94 544 ALA A O 1
ATOM 4341 N N . PRO A 1 545 ? -13.818 12.566 19.801 1.00 94.31 545 PRO A N 1
ATOM 4342 C CA . PRO A 1 545 ? -14.834 12.084 20.731 1.00 94.31 545 PRO A CA 1
ATOM 4343 C C . PRO A 1 545 ? -16.235 12.150 20.120 1.00 94.31 545 PRO A C 1
ATOM 4345 O O . PRO A 1 545 ? -16.627 13.174 19.549 1.00 94.31 545 PRO A O 1
ATOM 4348 N N . ALA A 1 546 ? -17.031 11.101 20.313 1.00 95.50 546 ALA A N 1
ATOM 4349 C CA . ALA A 1 546 ? -18.452 11.171 20.010 1.00 95.50 546 ALA A CA 1
ATOM 4350 C C . ALA A 1 546 ? -19.160 11.999 21.082 1.00 95.50 546 ALA A C 1
ATOM 4352 O O . ALA A 1 546 ? -18.853 11.894 22.270 1.00 95.50 546 ALA A O 1
ATOM 4353 N N . THR A 1 547 ? -20.147 12.800 20.680 1.00 96.56 547 THR A N 1
ATOM 4354 C CA . THR A 1 547 ? -20.931 13.616 21.614 1.00 96.56 547 THR A CA 1
ATOM 4355 C C . THR A 1 547 ? -22.430 13.431 21.407 1.00 96.56 547 THR A C 1
ATOM 4357 O O . THR A 1 547 ? -22.904 13.251 20.287 1.00 96.56 547 THR A O 1
ATOM 4360 N N . GLN A 1 548 ? -23.186 13.466 22.504 1.00 96.56 548 GLN A N 1
ATOM 4361 C CA . GLN A 1 548 ? -24.647 13.473 22.512 1.00 96.56 548 GLN A CA 1
ATOM 4362 C C . GLN A 1 548 ? -25.145 14.601 23.414 1.00 96.56 548 GLN A C 1
ATOM 4364 O O . GLN A 1 548 ? -24.827 14.648 24.603 1.00 96.56 548 GLN A O 1
ATOM 4369 N N . GLN A 1 549 ? -25.946 15.512 22.858 1.00 96.81 549 GLN A N 1
ATOM 4370 C CA . GLN A 1 549 ? -26.636 16.525 23.651 1.00 96.81 549 GLN A CA 1
ATOM 4371 C C . GLN A 1 549 ? -27.905 15.928 24.259 1.00 96.81 549 GLN A C 1
ATOM 4373 O O . GLN A 1 549 ? -28.770 15.425 23.547 1.00 96.81 549 GLN A O 1
ATOM 4378 N N . ILE A 1 550 ? -28.032 16.037 25.577 1.00 97.38 550 ILE A N 1
ATOM 4379 C CA . ILE A 1 550 ? -29.131 15.483 26.359 1.00 97.38 550 ILE A CA 1
ATOM 4380 C C . ILE A 1 550 ? -29.947 16.619 26.963 1.00 97.38 550 ILE A C 1
ATOM 4382 O O . ILE A 1 550 ? -29.402 17.600 27.474 1.00 97.38 550 ILE A O 1
ATOM 4386 N N . THR A 1 551 ? -31.272 16.476 26.915 1.00 95.56 551 THR A N 1
ATOM 4387 C CA . THR A 1 551 ? -32.210 17.370 27.600 1.00 95.56 551 THR A CA 1
ATOM 4388 C C . THR A 1 551 ? -33.068 16.569 28.571 1.00 95.56 551 THR A C 1
ATOM 4390 O O . THR A 1 551 ? -33.797 15.667 28.159 1.00 95.56 551 THR A O 1
ATOM 4393 N N . LEU A 1 552 ? -33.008 16.926 29.855 1.00 95.06 552 LEU A N 1
ATOM 4394 C CA . LEU A 1 552 ? -33.860 16.365 30.903 1.00 95.06 552 LEU A CA 1
ATOM 4395 C C . LEU A 1 552 ? -34.790 17.450 31.443 1.00 95.06 552 LEU A C 1
ATOM 4397 O O . LEU A 1 552 ? -34.339 18.513 31.871 1.00 95.06 552 LEU A O 1
ATOM 4401 N N . ASN A 1 553 ? -36.088 17.168 31.438 1.00 93.25 553 ASN A N 1
ATOM 4402 C CA . ASN A 1 553 ? -37.128 18.022 31.991 1.00 93.25 553 ASN A CA 1
ATOM 4403 C C . ASN A 1 553 ? -37.585 17.432 33.324 1.00 93.25 553 ASN A C 1
ATOM 4405 O O . ASN A 1 553 ? -38.268 16.410 33.361 1.00 93.25 553 ASN A O 1
ATOM 4409 N N . LEU A 1 554 ? -37.207 18.091 34.414 1.00 91.50 554 LEU A N 1
ATOM 4410 C CA . LEU A 1 554 ? -37.573 17.707 35.767 1.00 91.50 554 LEU A CA 1
ATOM 4411 C C . LEU A 1 554 ? -38.750 18.564 36.220 1.00 91.50 554 LEU A C 1
ATOM 4413 O O . LEU A 1 554 ? -38.593 19.749 36.522 1.00 91.50 554 LEU A O 1
ATOM 4417 N N . GLY A 1 555 ? -39.934 17.956 36.221 1.00 77.25 555 GLY A N 1
ATOM 4418 C CA . GLY A 1 555 ? -41.159 18.532 36.770 1.00 77.25 555 GLY A CA 1
ATOM 4419 C C . GLY A 1 555 ? -41.638 17.776 38.008 1.00 77.25 555 GLY A C 1
ATOM 4420 O O . GLY A 1 555 ? -41.204 16.654 38.280 1.00 77.25 555 GLY A O 1
ATOM 4421 N N . GLU A 1 556 ? -42.574 18.377 38.744 1.00 59.62 556 GLU A N 1
ATOM 4422 C CA . GLU A 1 556 ? -43.289 17.675 39.809 1.00 59.62 556 GLU A CA 1
ATOM 4423 C C . GLU A 1 556 ? -44.123 16.525 39.233 1.00 59.62 556 GLU A C 1
ATOM 4425 O O . GLU A 1 556 ? -44.719 16.628 38.157 1.00 59.62 556 GLU A O 1
ATOM 4430 N N . GLN A 1 557 ? -44.200 15.427 39.983 1.00 55.34 557 GLN A N 1
ATOM 4431 C CA . GLN A 1 557 ? -45.133 14.348 39.698 1.00 55.34 557 GLN A CA 1
ATOM 4432 C C . GLN A 1 557 ? -46.555 14.927 39.789 1.00 55.34 557 GLN A C 1
ATOM 4434 O O . GLN A 1 557 ? -47.028 15.248 40.879 1.00 55.34 557 GLN A O 1
ATOM 4439 N N . LEU A 1 558 ? -47.245 15.091 38.655 1.00 52.91 558 LEU A N 1
ATOM 4440 C CA . LEU A 1 558 ? -48.667 15.431 38.665 1.00 52.91 558 LEU A CA 1
ATOM 4441 C C . LEU A 1 558 ? -49.424 14.245 39.269 1.00 52.91 558 LEU A C 1
ATOM 4443 O O . LEU A 1 558 ? -49.772 13.289 38.577 1.00 52.91 558 LEU A O 1
ATOM 4447 N N . PHE A 1 559 ? -49.677 14.291 40.575 1.00 52.06 559 PHE A N 1
ATOM 4448 C CA . PHE A 1 559 ? -50.656 13.417 41.199 1.00 52.06 559 PHE A CA 1
ATOM 4449 C C . PHE A 1 559 ? -52.027 13.793 40.634 1.00 52.06 559 PHE A C 1
ATOM 4451 O O . PHE A 1 559 ? -52.632 14.778 41.052 1.00 52.06 559 PHE A O 1
ATOM 4458 N N . LEU A 1 560 ? -52.535 13.011 39.679 1.00 49.12 560 LEU A N 1
ATOM 4459 C CA . LEU A 1 560 ? -53.971 12.993 39.424 1.00 49.12 560 LEU A CA 1
ATOM 4460 C C . LEU A 1 560 ? -54.625 12.454 40.705 1.00 49.12 560 LEU A C 1
ATOM 4462 O O . LEU A 1 560 ? -54.333 11.315 41.084 1.00 49.12 560 LEU A O 1
ATOM 4466 N N . PRO A 1 561 ? -55.455 13.235 41.419 1.00 41.69 561 PRO A N 1
ATOM 4467 C CA . PRO A 1 561 ? -56.105 12.730 42.615 1.00 41.69 561 PRO A CA 1
ATOM 4468 C C . PRO A 1 561 ? -56.964 11.527 42.220 1.00 41.69 561 PRO A C 1
ATOM 4470 O O . PRO A 1 561 ? -57.808 11.623 41.327 1.00 41.69 561 PRO A O 1
ATOM 4473 N N . MET A 1 562 ? -56.739 10.385 42.877 1.00 46.75 562 MET A N 1
ATOM 4474 C CA . MET A 1 562 ? -57.636 9.237 42.791 1.00 46.75 562 MET A CA 1
ATOM 4475 C C . MET A 1 562 ? -59.027 9.692 43.237 1.00 46.75 562 MET A C 1
ATOM 4477 O O . MET A 1 562 ? -59.286 9.872 44.427 1.00 46.75 562 MET A O 1
ATOM 4481 N N . VAL A 1 563 ? -59.934 9.881 42.280 1.00 49.44 563 VAL A N 1
ATOM 4482 C CA . VAL A 1 563 ? -61.361 9.977 42.571 1.00 49.44 563 VAL A CA 1
ATOM 4483 C C . VAL A 1 563 ? -61.823 8.558 42.887 1.00 49.44 563 VAL A C 1
ATOM 4485 O O . VAL A 1 563 ? -62.108 7.781 41.980 1.00 49.44 563 VAL A O 1
ATOM 4488 N N . TYR A 1 564 ? -61.863 8.205 44.172 1.00 44.16 564 TYR A N 1
ATOM 4489 C CA . TYR A 1 564 ? -62.636 7.046 44.615 1.00 44.16 564 TYR A CA 1
ATOM 4490 C C . TYR A 1 564 ? -64.111 7.312 44.277 1.00 44.16 564 TYR A C 1
ATOM 4492 O O . TYR A 1 564 ? -64.687 8.296 44.748 1.00 44.16 564 TYR A O 1
ATOM 4500 N N . ARG A 1 565 ? -64.703 6.460 43.438 1.00 44.16 565 ARG A N 1
ATOM 4501 C CA . ARG A 1 565 ? -66.155 6.308 43.315 1.00 44.16 565 ARG A CA 1
ATOM 4502 C C . ARG A 1 565 ? -66.562 4.941 43.820 1.00 44.16 565 ARG A C 1
ATOM 4504 O O . ARG A 1 565 ? -65.835 3.977 43.497 1.00 44.16 565 ARG A O 1
#

Secondary structure (DSSP, 8-state):
---------TT-SS-TTS----S----HHHHHTT-HHHH-TTSS------TTT--------TTSS-----TT-EEEETTEEEE--GGGGGG----HHHHHHHHHHHHHH-TTSSTT--HHHHHHHHHHTS---HHHHHH------STTGGGSEEEEETTEEEEEE---B---B---SS--TT--S-S-BSSB--TTTTT-TTT---SS-BSS--STTSHHHHHHHHHHTSHHHHH-SEEEEEESS-SS-SBTT--S-----EEEEEEEETTEEEEEEEESS--HHHIIIIIHHHHHTT-EEEEEEE--GGG-HIIIIIHHHHHHTT--EEEE-SSS-EEEEEETTEEEEEE--BS--S-B-EE-TTSPEEPPPGGGHHHHHHHTSTT-SS-GGGS-SSS-TT--PPPP-SS--HIIIII--SS--SEE--SSEEEEEEEETTTTEEEEEEEETT-TTSPPEEEEEEE--EEEEE-S-S-PPPP-TTS-EEEE--EEEESPPEEEEEEE-PPTTEEE-TTSEEEE---S-EEEEEEEEEE-SSSSPEEEEEEEEE-----------

Sequence (565 aa):
MVRSLRPDLAGEPGDGTRPLYPGTRPAFFPSMQGNYQELFPEFPYTGGAILQHAPLFGTIGNHESPGRWRPNAQFQLNGITQTATIDFMDNDPQPRWFAEIQYQRLKDADPTFNPTNDPAFRTQWIRDNSYEFTQYFEMWNHPEDGPQGESYWAYQLGDVFVVSMNVSRVWRTWNIQEGPEEARFSPRGKFTEFSSELNDPSAWGFGDMWFETYGVDSEQYEWLQGVLVSEAFKNAKYRVVIGHQTMFGVGDNSVPVMANPVATITHETAGVTNTMTVTWPLDRTVWERDIQPLVDTNAIRDITYEYPLANDVWKNDIEPLLLEHDVQLMHTGHSHVWNRALVGDMNYIETSNVGNSFGAYYTDTLGLWKERVSWASSFWNELATPESRWDATNYPRTGDPHGRASIMPSEFNPMNELEGSERDLPFVDSNNVTAFTIFDTATGKVDSYAFDTRNPANPVRLFDSFTLKSAARFTSATELPQPVVGQAFSFQFTAEGNPTPTFSVSAGELPPGLTLSEDGLLSGVPSANGVYRFTVSATNNFGAPATQQITLNLGEQLFLPMVYR